Protein AF-A0A967ETH1-F1 (afdb_monomer)

Mean predicted aligned error: 16.48 Å

Structure (mmCIF, N/CA/C/O backbone):
data_AF-A0A967ETH1-F1
#
_entry.id   AF-A0A967ETH1-F1
#
loop_
_atom_site.group_PDB
_atom_site.id
_atom_site.type_symbol
_atom_site.label_atom_id
_atom_site.label_alt_id
_atom_site.label_comp_id
_atom_site.label_asym_id
_atom_site.label_entity_id
_atom_site.label_seq_id
_atom_site.pdbx_PDB_ins_code
_atom_site.Cartn_x
_atom_site.Cartn_y
_atom_site.Cartn_z
_atom_site.occupancy
_atom_site.B_iso_or_equiv
_atom_site.auth_seq_id
_atom_site.auth_comp_id
_atom_site.auth_asym_id
_atom_site.auth_atom_id
_atom_site.pdbx_PDB_model_num
ATOM 1 N N . GLU A 1 1 ? 28.557 2.573 -26.098 1.00 64.06 1 GLU A N 1
ATOM 2 C CA . GLU A 1 1 ? 28.328 4.037 -26.198 1.00 64.06 1 GLU A CA 1
ATOM 3 C C . GLU A 1 1 ? 29.042 4.847 -25.113 1.00 64.06 1 GLU A C 1
ATOM 5 O O . GLU A 1 1 ? 29.929 5.601 -25.471 1.00 64.06 1 GLU A O 1
ATOM 10 N N . ASN A 1 2 ? 28.780 4.664 -23.811 1.00 70.69 2 ASN A N 1
ATOM 11 C CA . ASN A 1 2 ? 29.460 5.448 -22.750 1.00 70.69 2 ASN A CA 1
ATOM 12 C C . ASN A 1 2 ? 31.000 5.425 -22.822 1.00 70.69 2 ASN A C 1
ATOM 14 O O . ASN A 1 2 ? 31.653 6.448 -22.639 1.00 70.69 2 ASN A O 1
ATOM 18 N N . TYR A 1 3 ? 31.590 4.263 -23.120 1.00 75.62 3 TYR A N 1
ATOM 19 C CA . TYR A 1 3 ? 33.038 4.143 -23.328 1.00 75.62 3 TYR A CA 1
ATOM 20 C C . TYR A 1 3 ? 33.524 4.957 -24.539 1.00 75.62 3 TYR A C 1
ATOM 22 O O . TYR A 1 3 ? 34.563 5.606 -24.474 1.00 75.62 3 TYR A O 1
ATOM 30 N N . ALA A 1 4 ? 32.745 4.964 -25.620 1.00 73.88 4 ALA A N 1
ATOM 31 C CA . ALA A 1 4 ? 33.016 5.744 -26.822 1.00 73.88 4 ALA A CA 1
ATOM 32 C C . ALA A 1 4 ? 32.946 7.256 -26.553 1.00 73.88 4 ALA A C 1
ATOM 34 O O . ALA A 1 4 ? 33.835 7.980 -26.980 1.00 73.88 4 ALA A O 1
ATOM 35 N N . ILE A 1 5 ? 31.971 7.719 -25.759 1.00 73.56 5 ILE A N 1
ATOM 36 C CA . ILE A 1 5 ? 31.885 9.124 -25.317 1.00 73.56 5 ILE A CA 1
ATOM 37 C C . ILE A 1 5 ? 33.131 9.515 -24.513 1.00 73.56 5 ILE A C 1
ATOM 39 O O . ILE A 1 5 ? 33.751 10.532 -24.799 1.00 73.56 5 ILE A O 1
ATOM 43 N N . LYS A 1 6 ? 33.546 8.682 -23.548 1.00 77.81 6 LYS A N 1
ATOM 44 C CA . LYS A 1 6 ? 34.728 8.952 -22.711 1.00 77.81 6 LYS A CA 1
ATOM 45 C C . LYS A 1 6 ? 36.036 9.000 -23.510 1.00 77.81 6 LYS A C 1
ATOM 47 O O . LYS A 1 6 ? 36.954 9.715 -23.132 1.00 77.81 6 LYS A O 1
ATOM 52 N N . THR A 1 7 ? 36.142 8.196 -24.565 1.00 83.50 7 THR A N 1
ATOM 53 C CA . THR A 1 7 ? 37.377 8.043 -25.354 1.00 83.50 7 THR A CA 1
ATOM 54 C C . THR A 1 7 ? 37.393 8.877 -26.633 1.00 83.50 7 THR A C 1
ATOM 56 O O . THR A 1 7 ? 38.420 8.926 -27.300 1.00 83.50 7 THR A O 1
ATOM 59 N N . GLY A 1 8 ? 36.271 9.500 -27.007 1.00 86.25 8 GLY A N 1
ATOM 60 C CA . GLY A 1 8 ? 36.110 10.209 -28.280 1.00 86.25 8 GLY A CA 1
ATOM 61 C C . GLY A 1 8 ? 36.081 9.300 -29.518 1.00 86.25 8 GLY A C 1
ATOM 62 O O . GLY A 1 8 ? 36.053 9.793 -30.643 1.00 86.25 8 GLY A O 1
ATOM 63 N N . ILE A 1 9 ? 36.088 7.973 -29.353 1.00 87.31 9 ILE A N 1
ATOM 64 C CA . ILE A 1 9 ? 36.129 7.015 -30.467 1.00 87.31 9 ILE A CA 1
ATOM 65 C C . ILE A 1 9 ? 34.708 6.569 -30.806 1.00 87.31 9 ILE A C 1
ATOM 67 O O . ILE A 1 9 ? 33.952 6.177 -29.926 1.00 87.31 9 ILE A O 1
ATOM 71 N N . HIS A 1 10 ? 34.352 6.546 -32.093 1.00 87.06 10 HIS A N 1
ATOM 72 C CA . HIS A 1 10 ? 33.016 6.145 -32.542 1.00 87.06 10 HIS A CA 1
ATOM 73 C C . HIS A 1 10 ? 32.583 4.759 -31.990 1.00 87.06 10 HIS A C 1
ATOM 75 O O . HIS A 1 10 ? 33.341 3.791 -32.141 1.00 87.06 10 HIS A O 1
ATOM 81 N N . PRO A 1 11 ? 31.352 4.604 -31.442 1.00 84.94 11 PRO A N 1
ATOM 82 C CA . PRO A 1 11 ? 30.883 3.364 -30.813 1.00 84.94 11 PRO A CA 1
ATOM 83 C C . PRO A 1 11 ? 31.087 2.114 -31.668 1.00 84.94 11 PRO A C 1
ATOM 85 O O . PRO A 1 11 ? 31.661 1.144 -31.183 1.00 84.94 11 PRO A O 1
ATOM 88 N N . LYS A 1 12 ? 30.721 2.167 -32.958 1.00 86.62 12 LYS A N 1
ATOM 89 C CA . LYS A 1 12 ? 30.909 1.059 -33.912 1.00 86.62 12 LYS A CA 1
ATOM 90 C C . LYS A 1 12 ? 32.348 0.522 -33.920 1.00 86.62 12 LYS A C 1
ATOM 92 O O . LYS A 1 12 ? 32.546 -0.676 -33.748 1.00 86.62 12 LYS A O 1
ATOM 97 N N . LYS A 1 13 ? 33.347 1.413 -34.007 1.00 89.06 13 LYS A N 1
ATOM 98 C CA . LYS A 1 13 ? 34.770 1.035 -34.024 1.00 89.06 13 LYS A CA 1
ATOM 99 C C . LYS A 1 13 ? 35.192 0.387 -32.704 1.00 89.06 13 LYS A C 1
ATOM 101 O O . LYS A 1 13 ? 35.871 -0.637 -32.708 1.00 89.06 13 LYS A O 1
ATOM 106 N N . THR A 1 14 ? 34.775 0.962 -31.572 1.00 87.75 14 THR A N 1
ATOM 107 C CA . THR A 1 14 ? 35.102 0.405 -30.246 1.00 87.75 14 THR A CA 1
ATOM 108 C C . THR A 1 14 ? 34.464 -0.966 -30.026 1.00 87.75 14 THR A C 1
ATOM 110 O O . THR A 1 14 ? 35.137 -1.881 -29.560 1.00 87.75 14 THR A O 1
ATOM 113 N N . THR A 1 15 ? 33.199 -1.139 -30.417 1.00 88.06 15 THR A N 1
ATOM 114 C CA . THR A 1 15 ? 32.466 -2.402 -30.286 1.00 88.06 15 THR A CA 1
ATOM 115 C C . THR A 1 15 ? 33.090 -3.487 -31.159 1.00 88.06 15 THR A C 1
ATOM 117 O O . THR A 1 15 ? 33.358 -4.575 -30.662 1.00 88.06 15 THR A O 1
ATOM 120 N N . GLU A 1 16 ? 33.402 -3.195 -32.424 1.00 89.81 16 GLU A N 1
ATOM 121 C CA . GLU A 1 16 ? 34.052 -4.152 -33.332 1.00 89.81 16 GLU A CA 1
ATOM 122 C C . GLU A 1 16 ? 35.431 -4.591 -32.826 1.00 89.81 16 GLU A C 1
ATOM 124 O O . GLU A 1 16 ? 35.750 -5.782 -32.850 1.00 89.81 16 GLU A O 1
ATOM 129 N N . LYS A 1 17 ? 36.239 -3.648 -32.321 1.00 91.12 17 LYS A N 1
ATOM 130 C CA . LYS A 1 17 ? 37.538 -3.953 -31.705 1.00 91.12 17 LYS A CA 1
ATOM 131 C C . LYS A 1 17 ? 37.376 -4.845 -30.472 1.00 91.12 17 LYS A C 1
ATOM 133 O O . LYS A 1 17 ? 38.093 -5.834 -30.339 1.00 91.12 17 LYS A O 1
ATOM 138 N N . ASN A 1 18 ? 36.420 -4.526 -29.599 1.00 90.81 18 ASN A N 1
ATOM 139 C CA . ASN A 1 18 ? 36.160 -5.306 -28.392 1.00 90.81 18 ASN A CA 1
ATOM 140 C C . ASN A 1 18 ? 35.679 -6.721 -28.727 1.00 90.81 18 ASN A C 1
ATOM 142 O O . ASN A 1 18 ? 36.201 -7.670 -28.155 1.00 90.81 18 ASN A O 1
ATOM 146 N N . ILE A 1 19 ? 34.763 -6.881 -29.690 1.00 91.25 19 ILE A N 1
ATOM 147 C CA . ILE A 1 19 ? 34.296 -8.199 -30.150 1.00 91.25 19 ILE A CA 1
ATOM 148 C C . ILE A 1 19 ? 35.481 -9.050 -30.621 1.00 91.25 19 ILE A C 1
ATOM 150 O O . ILE A 1 19 ? 35.628 -10.184 -30.173 1.00 91.25 19 ILE A O 1
ATOM 154 N N . LYS A 1 20 ? 36.366 -8.507 -31.472 1.00 93.25 20 LYS A N 1
ATOM 155 C CA . LYS A 1 20 ? 37.559 -9.233 -31.949 1.00 93.25 20 LYS A CA 1
ATOM 156 C C . LYS A 1 20 ? 38.469 -9.671 -30.796 1.00 93.25 20 LYS A C 1
ATOM 158 O O . LYS A 1 20 ? 38.934 -10.808 -30.784 1.00 93.25 20 LYS A O 1
ATOM 163 N N . ASN A 1 21 ? 38.695 -8.788 -29.824 1.00 94.56 21 ASN A N 1
ATOM 164 C CA . ASN A 1 21 ? 39.529 -9.086 -28.661 1.00 94.56 21 ASN A CA 1
ATOM 165 C C . ASN A 1 21 ? 38.911 -10.168 -27.764 1.00 94.56 21 ASN A C 1
ATOM 167 O O . ASN A 1 21 ? 39.608 -11.114 -27.407 1.00 94.56 21 ASN A O 1
ATOM 171 N N . TYR A 1 22 ? 37.616 -10.067 -27.445 1.00 93.56 22 TYR A N 1
ATOM 172 C CA . TYR A 1 22 ? 36.919 -11.072 -26.638 1.00 93.56 22 TYR A CA 1
ATOM 173 C C . TYR A 1 22 ? 36.882 -12.431 -27.335 1.00 93.56 22 TYR A C 1
ATOM 175 O O . TYR A 1 22 ? 37.178 -13.435 -26.700 1.00 93.56 22 TYR A O 1
ATOM 183 N N . LEU A 1 23 ? 36.620 -12.478 -28.646 1.00 92.75 23 LEU A N 1
ATOM 184 C CA . LEU A 1 23 ? 36.666 -13.731 -29.406 1.00 92.75 23 LEU A CA 1
ATOM 185 C C . LEU A 1 23 ? 38.058 -14.371 -29.369 1.00 92.75 23 LEU A C 1
ATOM 187 O O . LEU A 1 23 ? 38.165 -15.579 -29.181 1.00 92.75 23 LEU A O 1
ATOM 191 N N . LYS A 1 24 ? 39.130 -13.574 -29.500 1.00 95.19 24 LYS A N 1
ATOM 192 C CA . LYS A 1 24 ? 40.505 -14.073 -29.348 1.00 95.19 24 LYS A CA 1
ATOM 193 C C . LYS A 1 24 ? 40.725 -14.663 -27.953 1.00 95.19 24 LYS A C 1
ATOM 195 O O . LYS A 1 24 ? 41.225 -15.776 -27.849 1.00 95.19 24 LYS A O 1
ATOM 200 N N . GLN A 1 25 ? 40.340 -13.944 -26.899 1.00 96.31 25 GLN A N 1
ATOM 201 C CA . GLN A 1 25 ? 40.498 -14.397 -25.512 1.00 96.31 25 GLN A CA 1
ATOM 202 C C . GLN A 1 25 ? 39.701 -15.675 -25.228 1.00 96.31 25 GLN A C 1
ATOM 204 O O . GLN A 1 25 ? 40.247 -16.614 -24.663 1.00 96.31 25 GLN A O 1
ATOM 209 N N . MET A 1 26 ? 38.444 -15.747 -25.669 1.00 94.62 26 MET A N 1
ATOM 210 C CA . MET A 1 26 ? 37.599 -16.933 -25.504 1.00 94.62 26 MET A CA 1
ATOM 211 C C . MET A 1 26 ? 38.193 -18.158 -26.207 1.00 94.62 26 MET A C 1
ATOM 213 O O . MET A 1 26 ? 38.234 -19.232 -25.613 1.00 94.62 26 MET A O 1
ATOM 217 N N . LYS A 1 27 ? 38.721 -17.987 -27.427 1.00 92.88 27 LYS A N 1
ATOM 218 C CA . LYS A 1 27 ? 39.417 -19.059 -28.156 1.00 92.88 27 LYS A CA 1
ATOM 219 C C . LYS A 1 27 ? 40.709 -19.489 -27.460 1.00 92.88 27 LYS A C 1
ATOM 221 O O . LYS A 1 27 ? 40.987 -20.677 -27.387 1.00 92.88 27 LYS A O 1
ATOM 226 N N . MET A 1 28 ? 41.475 -18.543 -26.914 1.00 95.19 28 MET A N 1
ATOM 227 C CA . MET A 1 28 ? 42.685 -18.847 -26.136 1.00 95.19 28 MET A CA 1
ATOM 228 C C . MET A 1 28 ? 42.381 -19.616 -24.844 1.00 95.19 28 MET A C 1
ATOM 230 O O . MET A 1 28 ? 43.188 -20.437 -24.431 1.00 95.19 28 MET A O 1
ATOM 234 N N . LEU A 1 29 ? 41.225 -19.367 -24.225 1.00 96.38 29 LEU A N 1
ATOM 235 C CA . LEU A 1 29 ? 40.746 -20.107 -23.054 1.00 96.38 29 LEU A CA 1
ATOM 236 C C . LEU A 1 29 ? 40.177 -21.494 -23.403 1.00 96.38 29 LEU A C 1
ATOM 238 O O . LEU A 1 29 ? 39.760 -22.213 -22.501 1.00 96.38 29 LEU A O 1
ATOM 242 N N . GLY A 1 30 ? 40.125 -21.870 -24.687 1.00 95.19 30 GLY A N 1
ATOM 243 C CA . GLY A 1 30 ? 39.565 -23.150 -25.129 1.00 95.19 30 GLY A CA 1
ATOM 244 C C . GLY A 1 30 ? 38.041 -23.248 -24.997 1.00 95.19 30 GLY A C 1
ATOM 245 O O . GLY A 1 30 ? 37.497 -24.350 -24.981 1.00 95.19 30 GLY A O 1
ATOM 246 N N . LEU A 1 31 ? 37.332 -22.116 -24.893 1.00 94.00 31 LEU A N 1
ATOM 247 C CA . LEU A 1 31 ? 35.873 -22.118 -24.785 1.00 94.00 31 LEU A CA 1
ATOM 248 C C . LEU A 1 31 ? 35.250 -22.518 -26.127 1.00 94.00 31 LEU A C 1
ATOM 250 O O . LEU A 1 31 ? 35.402 -21.816 -27.126 1.00 94.00 31 LEU A O 1
ATOM 254 N N . SER A 1 32 ? 34.537 -23.641 -26.141 1.00 92.38 32 SER A N 1
ATOM 255 C CA . SER A 1 32 ? 33.927 -24.202 -27.349 1.00 92.38 32 SER A CA 1
ATOM 256 C C . SER A 1 32 ? 32.507 -23.667 -27.540 1.00 92.38 32 SER A C 1
ATOM 258 O O . SER A 1 32 ? 31.539 -24.278 -27.097 1.00 92.38 32 SER A O 1
ATOM 260 N N . TYR A 1 33 ? 32.394 -22.501 -28.177 1.00 92.19 33 TYR A N 1
ATOM 261 C CA . TYR A 1 33 ? 31.114 -21.936 -28.614 1.00 92.19 33 TYR A CA 1
ATOM 262 C C . TYR A 1 33 ? 30.858 -22.226 -30.094 1.00 92.19 33 TYR A C 1
ATOM 264 O O . TYR A 1 33 ? 31.794 -22.372 -30.880 1.00 92.19 33 TYR A O 1
ATOM 272 N N . ASP A 1 34 ? 29.586 -22.218 -30.483 1.00 93.19 34 ASP A N 1
ATOM 273 C CA . ASP A 1 34 ? 29.192 -22.174 -31.886 1.00 93.19 34 ASP A CA 1
ATOM 274 C C . ASP A 1 34 ? 29.432 -20.760 -32.445 1.00 93.19 34 ASP A C 1
ATOM 276 O O . ASP A 1 34 ? 28.651 -19.827 -32.241 1.00 93.19 34 ASP A O 1
ATOM 280 N N . TYR A 1 35 ? 30.576 -20.588 -33.104 1.00 86.81 35 TYR A N 1
ATOM 281 C CA . TYR A 1 35 ? 30.993 -19.305 -33.664 1.00 86.81 35 TYR A CA 1
ATOM 282 C C . TYR A 1 35 ? 30.320 -18.968 -35.002 1.00 86.81 35 TYR A C 1
ATOM 284 O O . TYR A 1 35 ? 30.463 -17.831 -35.461 1.00 86.81 35 TYR A O 1
ATOM 292 N N . ASP A 1 36 ? 29.576 -19.898 -35.602 1.00 90.56 36 ASP A N 1
ATOM 293 C CA . ASP A 1 36 ? 28.823 -19.641 -36.832 1.00 90.56 36 ASP A CA 1
ATOM 294 C C . ASP A 1 36 ? 27.512 -18.897 -36.525 1.00 90.56 36 ASP A C 1
ATOM 296 O O . ASP A 1 36 ? 27.023 -18.115 -37.341 1.00 90.56 36 ASP A O 1
ATOM 300 N N . HIS A 1 37 ? 27.007 -19.020 -35.292 1.00 90.06 37 HIS A N 1
ATOM 301 C CA . HIS A 1 37 ? 25.776 -18.378 -34.818 1.00 90.06 37 HIS A CA 1
ATOM 302 C C . HIS A 1 37 ? 26.014 -17.113 -33.970 1.00 90.06 37 HIS A C 1
ATOM 304 O O . HIS A 1 37 ? 25.254 -16.795 -33.051 1.00 90.06 37 HIS A O 1
ATOM 310 N N . ILE A 1 38 ? 27.060 -16.337 -34.276 1.00 88.94 38 ILE A N 1
ATOM 311 C CA . ILE A 1 38 ? 27.338 -15.082 -33.559 1.00 88.94 38 ILE A CA 1
ATOM 312 C C . ILE A 1 38 ? 26.299 -14.012 -33.906 1.00 88.94 38 ILE A C 1
ATOM 314 O O . ILE A 1 38 ? 26.212 -13.524 -35.034 1.00 88.94 38 ILE A O 1
ATOM 318 N N . VAL A 1 39 ? 25.606 -13.530 -32.878 1.00 89.50 39 VAL A N 1
ATOM 319 C CA . VAL A 1 39 ? 24.650 -12.428 -32.983 1.00 89.50 39 VAL A CA 1
ATOM 320 C C . VAL A 1 39 ? 25.273 -11.106 -32.530 1.00 89.50 39 VAL A C 1
ATOM 322 O O . VAL A 1 39 ? 25.880 -11.008 -31.464 1.00 89.50 39 VAL A O 1
ATOM 325 N N . LYS A 1 40 ? 25.074 -10.045 -33.323 1.00 88.12 40 LYS A N 1
ATOM 326 C CA . LYS A 1 40 ? 25.459 -8.668 -32.977 1.00 88.12 40 LYS A CA 1
ATOM 327 C C . LYS A 1 40 ? 24.216 -7.796 -32.897 1.00 88.12 40 LYS A C 1
ATOM 329 O O . LYS A 1 40 ? 23.652 -7.414 -33.916 1.00 88.12 40 LYS A O 1
ATOM 334 N N . THR A 1 41 ? 23.823 -7.419 -31.687 1.00 86.12 41 THR A N 1
ATOM 335 C CA . THR A 1 41 ? 22.571 -6.677 -31.463 1.00 86.12 41 THR A CA 1
ATOM 336 C C . THR A 1 41 ? 22.550 -5.281 -32.094 1.00 86.12 41 THR A C 1
ATOM 338 O O . THR A 1 41 ? 21.481 -4.753 -32.377 1.00 86.12 41 THR A O 1
ATOM 341 N N . SER A 1 42 ? 23.720 -4.695 -32.367 1.00 84.50 42 SER A N 1
ATOM 342 C CA . SER A 1 42 ? 23.864 -3.410 -33.061 1.00 84.50 42 SER A CA 1
ATOM 343 C C . SER A 1 42 ? 23.830 -3.504 -34.593 1.00 84.50 42 SER A C 1
ATOM 345 O O . SER A 1 42 ? 23.906 -2.473 -35.259 1.00 84.50 42 SER A O 1
ATOM 347 N N . ASP A 1 43 ? 23.798 -4.711 -35.164 1.00 86.50 43 ASP A N 1
ATOM 348 C CA . ASP A 1 43 ? 23.795 -4.926 -36.613 1.00 86.50 43 ASP A CA 1
ATOM 349 C C . ASP A 1 43 ? 22.372 -4.764 -37.189 1.00 86.50 43 ASP A C 1
ATOM 351 O O . ASP A 1 43 ? 21.426 -5.305 -36.604 1.00 86.50 43 ASP A O 1
ATOM 355 N N . PRO A 1 44 ? 22.185 -4.063 -38.327 1.00 88.75 44 PRO A N 1
ATOM 356 C CA . PRO A 1 44 ? 20.884 -3.958 -38.996 1.00 88.75 44 PRO A CA 1
ATOM 357 C C . PRO A 1 44 ? 20.215 -5.300 -39.291 1.00 88.75 44 PRO A C 1
ATOM 359 O O . PRO A 1 44 ? 18.991 -5.406 -39.214 1.00 88.75 44 PRO A O 1
ATOM 362 N N . SER A 1 45 ? 21.003 -6.336 -39.584 1.00 90.12 45 SER A N 1
ATOM 363 C CA . SER A 1 45 ? 20.495 -7.694 -39.798 1.00 90.12 45 SER A CA 1
ATOM 364 C C . SER A 1 45 ? 19.798 -8.276 -38.563 1.00 90.12 45 SER A C 1
ATOM 366 O O . SER A 1 45 ? 18.896 -9.098 -38.722 1.00 90.12 45 SER A O 1
ATOM 368 N N . TYR A 1 46 ? 20.152 -7.814 -37.359 1.00 88.00 46 TYR A N 1
ATOM 369 C CA . TYR A 1 46 ? 19.516 -8.206 -36.107 1.00 88.00 46 TYR A CA 1
ATOM 370 C C . TYR A 1 46 ? 18.401 -7.242 -35.702 1.00 88.00 46 TYR A C 1
ATOM 372 O O . TYR A 1 46 ? 17.256 -7.654 -35.521 1.00 88.00 46 TYR A O 1
ATOM 380 N N . TYR A 1 47 ? 18.698 -5.943 -35.568 1.00 86.31 47 TYR A N 1
ATOM 381 C CA . TYR A 1 47 ? 17.736 -5.028 -34.951 1.00 86.31 47 TYR A CA 1
ATOM 382 C C . TYR A 1 47 ? 16.491 -4.772 -35.807 1.00 86.31 47 TYR A C 1
ATOM 384 O O . TYR A 1 47 ? 15.478 -4.349 -35.252 1.00 86.31 47 TYR A O 1
ATOM 392 N N . LYS A 1 48 ? 16.509 -5.088 -37.113 1.00 89.56 48 LYS A N 1
ATOM 393 C CA . LYS A 1 48 ? 15.294 -5.099 -37.948 1.00 89.56 48 LYS A CA 1
ATOM 394 C C . LYS A 1 48 ? 14.184 -5.970 -37.345 1.00 89.56 48 LYS A C 1
ATOM 396 O O . LYS A 1 48 ? 13.012 -5.623 -37.440 1.00 89.56 48 LYS A O 1
ATOM 401 N N . TRP A 1 49 ? 14.548 -7.061 -36.664 1.00 89.50 49 TRP A N 1
ATOM 402 C CA . TRP A 1 49 ? 13.594 -7.952 -36.006 1.00 89.50 49 TRP A CA 1
ATOM 403 C C . TRP A 1 49 ? 13.032 -7.356 -34.719 1.00 89.50 49 TRP A C 1
ATOM 405 O O . TRP A 1 49 ? 11.859 -7.556 -34.426 1.00 89.50 49 TRP A O 1
ATOM 415 N N . THR A 1 50 ? 13.819 -6.563 -33.984 1.00 87.31 50 THR A N 1
ATOM 416 C CA . THR A 1 50 ? 13.294 -5.846 -32.808 1.00 87.31 50 THR A CA 1
ATOM 417 C C . THR A 1 50 ? 12.339 -4.726 -33.226 1.00 87.31 50 THR A C 1
ATOM 419 O O . THR A 1 50 ? 11.302 -4.539 -32.599 1.00 87.31 50 THR A O 1
ATOM 422 N N . GLN A 1 51 ? 12.616 -4.045 -34.343 1.00 86.81 51 GLN A N 1
ATOM 423 C CA . GLN A 1 51 ? 11.698 -3.071 -34.948 1.00 86.81 51 GLN A CA 1
ATOM 424 C C . GLN A 1 51 ? 10.403 -3.728 -35.441 1.00 86.81 51 GLN A C 1
ATOM 426 O O . GLN A 1 51 ? 9.316 -3.213 -35.183 1.00 86.81 51 GLN A O 1
ATOM 431 N N . TRP A 1 52 ? 10.507 -4.883 -36.105 1.00 92.56 52 TRP A N 1
ATOM 432 C CA . TRP A 1 52 ? 9.346 -5.668 -36.524 1.00 92.56 52 TRP A CA 1
ATOM 433 C C . TRP A 1 52 ? 8.500 -6.125 -35.325 1.00 92.56 52 TRP A C 1
ATOM 435 O O . TRP A 1 52 ? 7.284 -5.939 -35.326 1.00 92.56 52 TRP A O 1
ATOM 445 N N . LEU A 1 53 ? 9.140 -6.645 -34.272 1.00 91.12 53 LEU A N 1
ATOM 446 C CA . LEU A 1 53 ? 8.465 -7.089 -33.053 1.00 91.12 53 LEU A CA 1
ATOM 447 C C . LEU A 1 53 ? 7.750 -5.931 -32.347 1.00 91.12 53 LEU A C 1
ATOM 449 O O . LEU A 1 53 ? 6.609 -6.079 -31.919 1.00 91.12 53 LEU A O 1
ATOM 453 N N . PHE A 1 54 ? 8.377 -4.754 -32.291 1.00 88.75 54 PHE A N 1
ATOM 454 C CA . PHE A 1 54 ? 7.715 -3.552 -31.797 1.00 88.75 54 PHE A CA 1
ATOM 455 C C . PHE A 1 54 ? 6.463 -3.212 -32.607 1.00 88.75 54 PHE A C 1
ATOM 457 O O . PHE A 1 54 ? 5.432 -2.903 -32.016 1.00 88.75 54 PHE A O 1
ATOM 464 N N . GLY A 1 55 ? 6.539 -3.290 -33.941 1.00 91.94 55 GLY A N 1
ATOM 465 C CA . GLY A 1 55 ? 5.381 -3.110 -34.817 1.00 91.94 55 GLY A CA 1
ATOM 466 C C . GLY A 1 55 ? 4.238 -4.050 -34.436 1.00 91.94 55 GLY A C 1
ATOM 467 O O . GLY A 1 55 ? 3.110 -3.601 -34.257 1.00 91.94 55 GLY A O 1
ATOM 468 N N . LYS A 1 56 ? 4.546 -5.325 -34.171 1.00 95.12 56 LYS A N 1
ATOM 469 C CA . LYS A 1 56 ? 3.557 -6.304 -33.697 1.00 95.12 56 LYS A CA 1
ATOM 470 C C . LYS A 1 56 ? 2.981 -5.975 -32.329 1.00 95.12 56 LYS A C 1
ATOM 472 O O . LYS A 1 56 ? 1.768 -6.061 -32.149 1.00 95.12 56 LYS A O 1
ATOM 477 N N . PHE A 1 57 ? 3.797 -5.550 -31.376 1.00 93.31 57 PHE A N 1
ATOM 478 C CA . PHE A 1 57 ? 3.292 -5.121 -30.073 1.00 93.31 57 PHE A CA 1
ATOM 479 C C . PHE A 1 57 ? 2.422 -3.863 -30.176 1.00 93.31 57 PHE A C 1
ATOM 481 O O . PHE A 1 57 ? 1.424 -3.751 -29.466 1.00 93.31 57 PHE A O 1
ATOM 488 N N . PHE A 1 58 ? 2.767 -2.936 -31.068 1.00 91.94 58 PHE A N 1
ATOM 489 C CA . PHE A 1 58 ? 1.985 -1.731 -31.318 1.00 91.94 58 PHE A CA 1
ATOM 490 C C . PHE A 1 58 ? 0.625 -2.066 -31.947 1.00 91.94 58 PHE A C 1
ATOM 492 O O . PHE A 1 58 ? -0.399 -1.636 -31.421 1.00 91.94 58 PHE A O 1
ATOM 499 N N . GLU A 1 59 ? 0.605 -2.905 -32.989 1.00 95.06 59 GLU A N 1
ATOM 500 C CA . GLU A 1 59 ? -0.621 -3.411 -33.633 1.00 95.06 59 GLU A CA 1
ATOM 501 C C . GLU A 1 59 ? -1.571 -4.094 -32.632 1.00 95.06 59 GLU A C 1
ATOM 503 O O . GLU A 1 59 ? -2.786 -3.981 -32.759 1.00 95.06 59 GLU A O 1
ATOM 508 N N . ASN A 1 60 ? -1.029 -4.752 -31.601 1.00 94.69 60 ASN A N 1
ATOM 509 C CA . ASN A 1 60 ? -1.802 -5.455 -30.570 1.00 94.69 60 ASN A CA 1
ATOM 510 C C . ASN A 1 60 ? -2.099 -4.607 -29.314 1.00 94.69 60 ASN A C 1
ATOM 512 O O . ASN A 1 60 ? -2.541 -5.133 -28.291 1.00 94.69 60 ASN A O 1
ATOM 516 N N . GLY A 1 61 ? -1.828 -3.296 -29.335 1.00 93.50 61 GLY A N 1
ATOM 517 C CA . GLY A 1 61 ? -2.092 -2.416 -28.190 1.00 93.50 61 GLY A CA 1
ATOM 518 C C . GLY A 1 61 ? -1.309 -2.795 -26.922 1.00 93.50 61 GLY A C 1
ATOM 519 O O . GLY A 1 61 ? -1.787 -2.583 -25.799 1.00 93.50 61 GLY A O 1
ATOM 520 N N . LEU A 1 62 ? -0.128 -3.396 -27.094 1.00 92.12 62 LEU A N 1
ATOM 521 C CA . LEU A 1 62 ? 0.844 -3.721 -26.040 1.00 92.12 62 LEU A CA 1
ATOM 522 C C . LEU A 1 62 ? 1.932 -2.652 -25.903 1.00 92.12 62 LEU A C 1
ATOM 524 O O . LEU A 1 62 ? 2.751 -2.719 -24.989 1.00 92.12 62 LEU A O 1
ATOM 528 N N . VAL A 1 63 ? 1.923 -1.657 -26.788 1.00 91.31 63 VAL A N 1
ATOM 529 C CA . VAL A 1 63 ? 2.756 -0.463 -26.690 1.00 91.31 63 VAL A CA 1
ATOM 530 C C . VAL A 1 63 ? 1.861 0.756 -26.551 1.00 91.31 63 VAL A C 1
ATOM 532 O O . VAL A 1 63 ? 0.883 0.899 -27.280 1.00 91.31 63 VAL A O 1
ATOM 535 N N . GLU A 1 64 ? 2.214 1.668 -25.655 1.00 88.88 64 GLU A N 1
ATOM 536 C CA . GLU A 1 64 ? 1.588 2.985 -25.586 1.00 88.88 64 GLU A CA 1
ATOM 537 C C . GLU A 1 64 ? 2.609 4.112 -25.497 1.00 88.88 64 GLU A C 1
ATOM 539 O O . GLU A 1 64 ? 3.761 3.911 -25.111 1.00 88.88 64 GLU A O 1
ATOM 544 N N . ARG A 1 65 ? 2.173 5.320 -25.856 1.00 88.06 65 ARG A N 1
ATOM 545 C CA . ARG A 1 65 ? 2.951 6.539 -25.665 1.00 88.06 65 ARG A CA 1
ATOM 546 C C . ARG A 1 65 ? 2.334 7.339 -24.527 1.00 88.06 65 ARG A C 1
ATOM 548 O O . ARG A 1 65 ? 1.229 7.850 -24.680 1.00 88.06 65 ARG A O 1
ATOM 555 N N . LYS A 1 66 ? 3.067 7.492 -23.428 1.00 84.50 66 LYS A N 1
ATOM 556 C CA . LYS A 1 66 ? 2.649 8.294 -22.271 1.00 84.50 66 LYS A CA 1
ATOM 557 C C . LYS A 1 66 ? 3.775 9.193 -21.776 1.00 84.50 66 LYS A C 1
ATOM 559 O O . LYS A 1 66 ? 4.935 9.034 -22.168 1.00 84.50 66 LYS A O 1
ATOM 564 N N . THR A 1 67 ? 3.405 10.182 -20.976 1.00 81.69 67 THR A N 1
ATOM 565 C CA . THR A 1 67 ? 4.353 10.964 -20.183 1.00 81.69 67 THR A CA 1
ATOM 566 C C . THR A 1 67 ? 4.456 10.293 -18.828 1.00 81.69 67 THR A C 1
ATOM 568 O O . THR A 1 67 ? 3.432 10.070 -18.193 1.00 81.69 67 THR A O 1
ATOM 571 N N . ASP A 1 68 ? 5.673 9.966 -18.416 1.00 74.62 68 ASP A N 1
ATOM 572 C CA . ASP A 1 68 ? 5.934 9.359 -17.114 1.00 74.62 68 ASP A CA 1
ATOM 573 C C . ASP A 1 68 ? 7.174 9.996 -16.481 1.00 74.62 68 ASP A C 1
ATOM 575 O O . ASP A 1 68 ? 8.007 10.588 -17.182 1.00 74.62 68 ASP A O 1
ATOM 579 N N . LYS A 1 69 ? 7.303 9.882 -15.162 1.00 75.56 69 LYS A N 1
ATOM 580 C CA . LYS A 1 69 ? 8.498 10.306 -14.434 1.00 75.56 69 LYS A CA 1
ATOM 581 C C . LYS A 1 69 ? 9.499 9.159 -14.431 1.00 75.56 69 LYS A C 1
ATOM 583 O O . LYS A 1 69 ? 9.191 8.047 -14.020 1.00 75.56 69 LYS A O 1
ATOM 588 N N . ILE A 1 70 ? 10.710 9.427 -14.910 1.00 76.44 70 ILE A N 1
ATOM 589 C CA . ILE A 1 70 ? 11.805 8.457 -14.873 1.00 76.44 70 ILE A CA 1
ATOM 590 C C . ILE A 1 70 ? 12.926 8.948 -13.965 1.00 76.44 70 ILE A C 1
ATOM 592 O O . ILE A 1 70 ? 13.213 10.149 -13.895 1.00 76.44 70 ILE A O 1
ATOM 596 N N . ASN A 1 71 ? 13.643 7.998 -13.364 1.00 77.44 71 ASN A N 1
ATOM 597 C CA . ASN A 1 71 ? 14.918 8.273 -12.716 1.00 77.44 71 ASN A CA 1
ATOM 598 C C . ASN A 1 71 ? 15.925 8.749 -13.769 1.00 77.44 71 ASN A C 1
ATOM 600 O O . ASN A 1 71 ? 16.307 8.010 -14.680 1.00 77.44 71 ASN A O 1
ATOM 604 N N . TRP A 1 72 ? 16.382 9.987 -13.640 1.00 83.38 72 TRP A N 1
ATOM 605 C CA . TRP A 1 72 ? 17.351 10.618 -14.520 1.00 83.38 72 TRP A CA 1
ATOM 606 C C . TRP A 1 72 ? 18.664 10.850 -13.784 1.00 83.38 72 TRP A C 1
ATOM 608 O O . TRP A 1 72 ? 18.714 11.482 -12.728 1.00 83.38 72 TRP A O 1
ATOM 618 N N . CYS A 1 73 ? 19.762 10.376 -14.366 1.00 85.25 73 CYS A N 1
ATOM 619 C CA . CYS A 1 73 ? 21.084 10.694 -13.849 1.00 85.25 73 CYS A CA 1
ATOM 620 C C . CYS A 1 73 ? 21.688 11.862 -14.644 1.00 85.25 73 CYS A C 1
ATOM 622 O O . CYS A 1 73 ? 21.998 11.677 -15.827 1.00 85.25 73 CYS A O 1
ATOM 624 N N . PRO A 1 74 ? 21.933 13.029 -14.016 1.00 84.81 74 PRO A N 1
ATOM 625 C CA . PRO A 1 74 ? 22.436 14.207 -14.719 1.00 84.81 74 PRO A CA 1
ATOM 626 C C . PRO A 1 74 ? 23.874 14.027 -15.218 1.00 84.81 74 PRO A C 1
ATOM 628 O O . PRO A 1 74 ? 24.209 14.518 -16.290 1.00 84.81 74 PRO A O 1
ATOM 631 N N . SER A 1 75 ? 24.703 13.260 -14.502 1.00 83.88 75 SER A N 1
ATOM 632 C CA . SER A 1 75 ? 26.104 13.033 -14.882 1.00 83.88 75 SER A CA 1
ATOM 633 C C . SER A 1 75 ? 26.256 12.193 -16.151 1.00 83.88 75 SER A C 1
ATOM 635 O O . SER A 1 75 ? 27.076 12.531 -16.998 1.00 83.88 75 SER A O 1
ATOM 637 N N . CYS A 1 76 ? 25.475 11.119 -16.324 1.00 79.06 76 CYS A N 1
ATOM 638 C CA . CYS A 1 76 ? 25.545 10.327 -17.565 1.00 79.06 76 CYS A CA 1
ATOM 639 C C . CYS A 1 76 ? 24.387 10.583 -18.5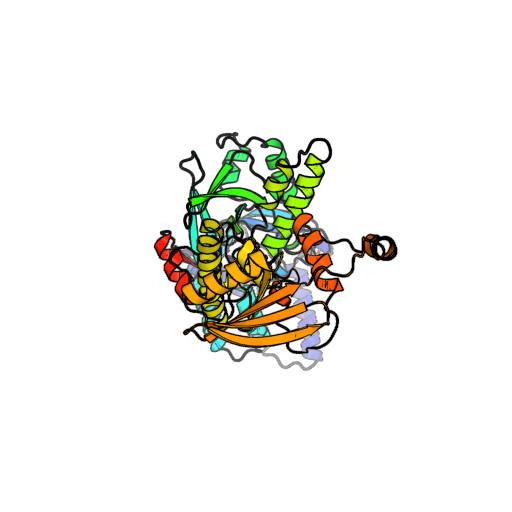27 1.00 79.06 76 CYS A C 1
ATOM 641 O O . CYS A 1 76 ? 24.227 9.821 -19.475 1.00 79.06 76 CYS A O 1
ATOM 643 N N . GLN A 1 77 ? 23.594 11.627 -18.270 1.00 80.62 77 GLN A N 1
ATOM 644 C CA . GLN A 1 77 ? 22.579 12.165 -19.174 1.00 80.62 77 GLN A CA 1
ATOM 645 C C . GLN A 1 77 ? 21.655 11.096 -19.775 1.00 80.62 77 GLN A C 1
ATOM 647 O O . GLN A 1 77 ? 21.444 11.036 -20.985 1.00 80.62 77 GLN A O 1
ATOM 652 N N . THR A 1 78 ? 21.120 10.221 -18.924 1.00 76.19 78 THR A N 1
ATOM 653 C CA . THR A 1 78 ? 20.275 9.110 -19.366 1.00 76.19 78 THR A CA 1
ATOM 654 C C . THR A 1 78 ? 19.310 8.675 -18.272 1.00 76.19 78 THR A C 1
ATOM 656 O O . THR A 1 78 ? 19.610 8.821 -17.080 1.00 76.19 78 THR A O 1
ATOM 659 N N . GLY A 1 79 ? 18.179 8.106 -18.694 1.00 77.12 79 GLY A N 1
ATOM 660 C CA . GLY A 1 79 ? 17.266 7.398 -17.804 1.00 77.12 79 GLY A CA 1
ATOM 661 C C . GLY A 1 79 ? 17.938 6.154 -17.227 1.00 77.12 79 GLY A C 1
ATOM 662 O O . GLY A 1 79 ? 18.721 5.491 -17.916 1.00 77.12 79 GLY A O 1
ATOM 663 N N . ILE A 1 80 ? 17.667 5.854 -15.963 1.00 74.12 80 ILE A N 1
ATOM 664 C CA . ILE A 1 80 ? 18.121 4.634 -15.294 1.00 74.12 80 ILE A CA 1
ATOM 665 C C . ILE A 1 80 ? 16.926 3.909 -14.675 1.00 74.12 80 ILE A C 1
ATOM 667 O O . ILE A 1 80 ? 15.933 4.543 -14.330 1.00 74.12 80 ILE A O 1
ATOM 671 N N . ALA A 1 81 ? 16.995 2.585 -14.581 1.00 69.38 81 ALA A N 1
ATOM 672 C CA . ALA A 1 81 ? 15.937 1.803 -13.942 1.00 69.38 81 ALA A CA 1
ATOM 673 C C . ALA A 1 81 ? 15.957 1.994 -12.412 1.00 69.38 81 ALA A C 1
ATOM 675 O O . ALA A 1 81 ? 16.957 2.470 -11.866 1.00 69.38 81 ALA A O 1
ATOM 676 N N . ASN A 1 82 ? 14.869 1.631 -11.725 1.00 69.31 82 ASN A N 1
ATOM 677 C CA . ASN A 1 82 ? 14.775 1.717 -10.260 1.00 69.31 82 ASN A CA 1
ATOM 678 C C . ASN A 1 82 ? 15.905 0.931 -9.576 1.00 69.31 82 ASN A C 1
ATOM 680 O O . ASN A 1 82 ? 16.503 1.413 -8.623 1.00 69.31 82 ASN A O 1
ATOM 684 N N . GLU A 1 83 ? 16.276 -0.217 -10.135 1.00 69.06 83 GLU A N 1
ATOM 685 C CA . GLU A 1 83 ? 17.318 -1.117 -9.632 1.00 69.06 83 GLU A CA 1
ATOM 686 C C . GLU A 1 83 ? 18.737 -0.529 -9.743 1.00 69.06 83 GLU A C 1
ATOM 688 O O . GLU A 1 83 ? 19.665 -1.008 -9.101 1.00 69.06 83 GLU A O 1
ATOM 693 N N . GLN A 1 84 ? 18.924 0.515 -10.558 1.00 67.81 84 GLN A N 1
ATOM 694 C CA . GLN A 1 84 ? 20.212 1.200 -10.738 1.00 67.81 84 GLN A CA 1
ATOM 695 C C . GLN A 1 84 ? 20.365 2.425 -9.828 1.00 67.81 84 GLN A C 1
ATOM 697 O O . GLN A 1 84 ? 21.378 3.142 -9.900 1.00 67.81 84 GLN A O 1
ATOM 702 N N . VAL A 1 85 ? 19.336 2.701 -9.026 1.00 73.00 85 VAL A N 1
ATOM 703 C CA . VAL A 1 85 ? 19.354 3.695 -7.963 1.00 73.00 85 VAL A CA 1
ATOM 704 C C . VAL A 1 85 ? 19.755 2.970 -6.685 1.00 73.00 85 VAL A C 1
ATOM 706 O O . VAL A 1 85 ? 19.044 2.095 -6.214 1.00 73.00 85 VAL A O 1
ATOM 709 N N . VAL A 1 86 ? 20.918 3.319 -6.145 1.00 71.00 86 VAL A N 1
ATOM 710 C CA . VAL A 1 86 ? 21.430 2.800 -4.873 1.00 71.00 86 VAL A CA 1
ATOM 711 C C . VAL A 1 86 ? 21.578 3.996 -3.946 1.00 71.00 86 VAL A C 1
ATOM 713 O O . VAL A 1 86 ? 22.306 4.932 -4.288 1.00 71.00 86 VAL A O 1
ATOM 716 N N . ASP A 1 87 ? 20.850 4.004 -2.830 1.00 73.06 87 ASP A N 1
ATOM 717 C CA . ASP A 1 87 ? 20.801 5.110 -1.861 1.00 73.06 87 ASP A CA 1
ATOM 718 C C . ASP A 1 87 ? 20.476 6.468 -2.524 1.00 73.06 87 ASP A C 1
ATOM 720 O O . ASP A 1 87 ? 21.184 7.468 -2.353 1.00 73.06 87 ASP A O 1
ATOM 724 N N . GLY A 1 88 ? 19.472 6.495 -3.412 1.00 71.00 88 GLY A N 1
ATOM 725 C CA . GLY A 1 88 ? 19.092 7.701 -4.171 1.00 71.00 88 GLY A CA 1
ATOM 726 C C . GLY A 1 88 ? 20.151 8.194 -5.176 1.00 71.00 88 GLY A C 1
ATOM 727 O O . GLY A 1 88 ? 20.035 9.286 -5.749 1.00 71.00 88 GLY A O 1
ATOM 728 N N . ARG A 1 89 ? 21.212 7.414 -5.411 1.00 81.25 89 ARG A N 1
ATOM 729 C CA . ARG A 1 89 ? 22.346 7.759 -6.277 1.00 81.25 89 ARG A CA 1
ATOM 730 C C . ARG A 1 89 ? 22.511 6.751 -7.401 1.00 81.25 89 ARG A C 1
ATOM 732 O O . ARG A 1 89 ? 22.106 5.601 -7.327 1.00 81.25 89 ARG A O 1
ATOM 739 N N . CYS A 1 90 ? 23.153 7.185 -8.476 1.00 80.25 90 CYS A N 1
ATOM 740 C CA . CYS A 1 90 ? 23.499 6.291 -9.570 1.00 80.25 90 CYS A CA 1
ATOM 741 C C . CYS A 1 90 ? 24.477 5.205 -9.097 1.00 80.25 90 CYS A C 1
ATOM 743 O O . CYS A 1 90 ? 25.557 5.544 -8.612 1.00 80.25 90 CYS A O 1
ATOM 745 N N . GLU A 1 91 ? 24.179 3.928 -9.364 1.00 81.50 91 GLU A N 1
ATOM 746 C CA . GLU A 1 91 ? 25.047 2.783 -9.031 1.00 81.50 91 GLU A CA 1
ATOM 747 C C . GLU A 1 91 ? 26.518 2.974 -9.456 1.00 81.50 91 GLU A C 1
ATOM 749 O O . GLU A 1 91 ? 27.437 2.545 -8.755 1.00 81.50 91 GLU A O 1
ATOM 754 N N . ARG A 1 92 ? 26.748 3.674 -10.579 1.00 78.69 92 ARG A N 1
ATOM 755 C CA . ARG A 1 92 ? 28.050 3.797 -11.246 1.00 78.69 92 ARG A CA 1
ATOM 756 C C . ARG A 1 92 ? 28.788 5.086 -10.912 1.00 78.69 92 ARG A C 1
ATOM 758 O O . ARG A 1 92 ? 29.928 5.038 -10.472 1.00 78.69 92 ARG A O 1
ATOM 765 N N . CYS A 1 93 ? 28.177 6.238 -11.193 1.00 83.62 93 CYS A N 1
ATOM 766 C CA . CYS A 1 93 ? 28.835 7.540 -11.021 1.00 83.62 93 CYS A CA 1
ATOM 767 C C . CYS A 1 93 ? 28.549 8.177 -9.659 1.00 83.62 93 CYS A C 1
ATOM 769 O O . CYS A 1 93 ? 29.046 9.265 -9.391 1.00 83.62 93 CYS A O 1
ATOM 771 N N . LYS A 1 94 ? 27.720 7.529 -8.826 1.00 87.19 94 LYS A N 1
ATOM 772 C CA . LYS A 1 94 ? 27.335 7.969 -7.477 1.00 87.19 94 LYS A CA 1
ATOM 773 C C . LYS A 1 94 ? 26.672 9.353 -7.414 1.00 87.19 94 LYS A C 1
ATOM 775 O O . LYS A 1 94 ? 26.420 9.873 -6.334 1.00 87.19 94 LYS A O 1
ATOM 780 N N . THR A 1 95 ? 26.331 9.942 -8.561 1.00 86.81 95 THR A N 1
ATOM 781 C CA . THR A 1 95 ? 25.597 11.208 -8.651 1.00 86.81 95 THR A CA 1
ATOM 782 C C . THR A 1 95 ? 24.163 11.022 -8.175 1.00 86.81 95 THR A C 1
ATOM 784 O O . THR A 1 95 ? 23.532 10.022 -8.525 1.00 86.81 95 THR A O 1
ATOM 787 N N . LYS A 1 96 ? 23.645 12.001 -7.427 1.00 84.00 96 LYS A N 1
ATOM 788 C CA . LYS A 1 96 ? 22.248 12.030 -6.990 1.00 84.00 96 LYS A CA 1
ATOM 789 C C . LYS A 1 96 ? 21.298 11.984 -8.192 1.00 84.00 96 LYS A C 1
ATOM 791 O O . LYS A 1 96 ? 21.532 12.656 -9.201 1.00 84.00 96 LYS A O 1
ATOM 796 N N . ILE A 1 97 ? 20.269 11.151 -8.089 1.00 83.69 97 ILE A N 1
ATOM 797 C CA . ILE A 1 97 ? 19.255 10.966 -9.127 1.00 83.69 97 ILE A CA 1
ATOM 798 C C . ILE A 1 97 ? 18.185 12.048 -9.015 1.00 83.69 97 ILE A C 1
ATOM 800 O O . ILE A 1 97 ? 17.869 12.513 -7.925 1.00 83.69 97 ILE A O 1
ATOM 804 N N . GLN A 1 98 ? 17.655 12.465 -10.162 1.00 81.44 98 GLN A N 1
ATOM 805 C CA . GLN A 1 98 ? 16.554 13.419 -10.272 1.00 81.44 98 GLN A CA 1
ATOM 806 C C . GLN A 1 98 ? 15.359 12.738 -10.940 1.00 81.44 98 GLN A C 1
ATOM 808 O O . GLN A 1 98 ? 15.548 11.864 -11.784 1.00 81.44 98 GLN A O 1
ATOM 813 N N . GLN A 1 99 ? 14.140 13.155 -10.606 1.00 75.62 99 GLN A N 1
ATOM 814 C CA . GLN A 1 99 ? 12.951 12.764 -11.363 1.00 75.62 99 GLN A CA 1
ATOM 815 C C . GLN A 1 99 ? 12.797 13.677 -12.578 1.00 75.62 99 GLN A C 1
ATOM 817 O O . GLN A 1 99 ? 12.866 14.900 -12.452 1.00 75.62 99 GLN A O 1
ATOM 822 N N . LYS A 1 100 ? 12.596 13.095 -13.763 1.00 77.88 100 LYS A N 1
ATOM 823 C CA . LYS A 1 100 ? 12.351 13.854 -14.994 1.00 77.88 100 LYS A CA 1
ATOM 824 C C . LYS A 1 100 ? 11.128 13.313 -15.715 1.00 77.88 100 LYS A C 1
ATOM 826 O O . LYS A 1 100 ? 11.063 12.121 -16.002 1.00 77.88 100 LYS A O 1
ATOM 831 N N . GLU A 1 101 ? 10.203 14.200 -16.063 1.00 80.25 101 GLU A N 1
ATOM 832 C CA . GLU A 1 101 ? 9.080 13.857 -16.932 1.00 80.25 101 GLU A CA 1
ATOM 833 C C . GLU A 1 101 ? 9.576 13.636 -18.361 1.00 80.25 101 GLU A C 1
ATOM 835 O O . GLU A 1 101 ? 10.212 14.500 -18.974 1.00 80.25 101 GLU A O 1
ATOM 840 N N . VAL A 1 102 ? 9.309 12.447 -18.893 1.00 74.50 102 VAL A N 1
ATOM 841 C CA . VAL A 1 102 ? 9.699 12.062 -20.243 1.00 74.50 102 VAL A CA 1
ATOM 842 C C . VAL A 1 102 ? 8.491 11.487 -20.962 1.00 74.50 102 VAL A C 1
ATOM 844 O O . VAL A 1 102 ? 7.875 10.516 -20.529 1.00 74.50 102 VAL A O 1
ATOM 847 N N . LYS A 1 103 ? 8.179 12.075 -22.118 1.00 83.38 103 LYS A N 1
ATOM 848 C CA . LYS A 1 103 ? 7.228 11.502 -23.069 1.00 83.38 103 LYS A CA 1
ATOM 849 C C . LYS A 1 103 ? 7.924 10.392 -23.851 1.00 83.38 103 LYS A C 1
ATOM 851 O O . LYS A 1 103 ? 8.781 10.674 -24.691 1.00 83.38 103 LYS A O 1
ATOM 856 N N . GLY A 1 104 ? 7.557 9.146 -23.578 1.00 81.75 104 GLY A N 1
ATOM 857 C CA . GLY A 1 104 ? 8.214 7.956 -24.119 1.00 81.75 104 GLY A CA 1
ATOM 858 C C . GLY A 1 104 ? 7.230 6.901 -24.609 1.00 81.75 104 GLY A C 1
ATOM 859 O O . GLY A 1 104 ? 6.017 7.048 -24.462 1.00 81.75 104 GLY A O 1
ATOM 860 N N . TRP A 1 105 ? 7.769 5.848 -25.219 1.00 85.38 105 TRP A N 1
ATOM 861 C CA . TRP A 1 105 ? 7.025 4.625 -25.514 1.00 85.38 105 TRP A CA 1
ATOM 862 C C . TRP A 1 105 ? 7.172 3.649 -24.349 1.00 85.38 105 TRP A C 1
ATOM 864 O O . TRP A 1 105 ? 8.221 3.631 -23.712 1.00 85.38 105 TRP A O 1
ATOM 874 N N . PHE A 1 106 ? 6.146 2.852 -24.074 1.00 84.62 106 PHE A N 1
ATOM 875 C CA . PHE A 1 106 ? 6.114 1.905 -22.962 1.00 84.62 106 PHE A CA 1
ATOM 876 C C . PHE A 1 106 ? 5.538 0.567 -23.412 1.00 84.62 106 PHE A C 1
ATOM 878 O O . PHE A 1 106 ? 4.569 0.552 -24.171 1.00 84.62 106 PHE A O 1
ATOM 885 N N . PHE A 1 107 ? 6.101 -0.539 -22.921 1.00 86.88 107 PHE A N 1
ATOM 886 C CA . PHE A 1 107 ? 5.500 -1.866 -23.043 1.00 86.88 107 PHE A CA 1
ATOM 887 C C . PHE A 1 107 ? 4.553 -2.136 -21.879 1.00 86.88 107 PHE A C 1
ATOM 889 O O . PHE A 1 107 ? 4.948 -2.013 -20.717 1.00 86.88 107 PHE A O 1
ATOM 896 N N . LYS A 1 108 ? 3.333 -2.576 -22.197 1.00 88.69 108 LYS A N 1
ATOM 897 C CA . LYS A 1 108 ? 2.282 -2.915 -21.230 1.00 88.69 108 LYS A CA 1
ATOM 898 C C . LYS A 1 108 ? 2.519 -4.261 -20.547 1.00 88.69 108 LYS A C 1
ATOM 900 O O . LYS A 1 108 ? 1.685 -5.158 -20.644 1.00 88.69 108 LYS A O 1
ATOM 905 N N . ILE A 1 109 ? 3.663 -4.431 -19.883 1.00 86.62 109 ILE A N 1
ATOM 906 C CA . ILE A 1 109 ? 3.989 -5.677 -19.170 1.00 86.62 109 ILE A CA 1
ATOM 907 C C . ILE A 1 109 ? 2.994 -5.965 -18.039 1.00 86.62 109 ILE A C 1
ATOM 909 O O . ILE A 1 109 ? 2.738 -7.123 -17.724 1.00 86.62 109 ILE A O 1
ATOM 913 N N . THR A 1 110 ? 2.364 -4.927 -17.485 1.00 86.62 110 THR A N 1
ATOM 914 C CA . THR A 1 110 ? 1.329 -5.057 -16.451 1.00 86.62 110 THR A CA 1
ATOM 915 C C . THR A 1 110 ? 0.133 -5.898 -16.900 1.00 86.62 110 THR A C 1
ATOM 917 O O . THR A 1 110 ? -0.446 -6.596 -16.072 1.00 86.62 110 THR A O 1
ATOM 920 N N . LYS A 1 111 ? -0.180 -5.941 -18.207 1.00 90.06 111 LYS A N 1
ATOM 921 C CA . LYS A 1 111 ? -1.211 -6.839 -18.767 1.00 90.06 111 LYS A CA 1
ATOM 922 C C . LYS A 1 111 ? -0.915 -8.323 -18.534 1.00 90.06 111 LYS A C 1
ATOM 924 O O . LYS A 1 111 ? -1.840 -9.121 -18.558 1.00 90.06 111 LYS A O 1
ATOM 929 N N . PHE A 1 112 ? 0.350 -8.676 -18.314 1.00 90.38 112 PHE A N 1
ATOM 930 C CA . PHE A 1 112 ? 0.815 -10.047 -18.112 1.00 90.38 112 PHE A CA 1
ATOM 931 C C . PHE A 1 112 ? 1.213 -10.319 -16.654 1.00 90.38 112 PHE A C 1
ATOM 933 O O . PHE A 1 112 ? 1.799 -11.357 -16.368 1.00 90.38 112 PHE A O 1
ATOM 940 N N . ALA A 1 113 ? 0.934 -9.407 -15.713 1.00 88.88 113 ALA A N 1
ATOM 941 C CA . ALA A 1 113 ? 1.395 -9.528 -14.327 1.00 88.88 113 ALA A CA 1
ATOM 942 C C . ALA A 1 113 ? 0.905 -10.815 -13.636 1.00 88.88 113 ALA A C 1
ATOM 944 O O . ALA A 1 113 ? 1.661 -11.445 -12.894 1.00 88.88 113 ALA A O 1
ATOM 945 N N . ASP A 1 114 ? -0.339 -11.224 -13.900 1.00 89.00 114 ASP A N 1
ATOM 946 C CA . ASP A 1 114 ? -0.907 -12.460 -13.354 1.00 89.00 114 ASP A CA 1
ATOM 947 C C . ASP A 1 114 ? -0.272 -13.715 -13.941 1.00 89.00 114 ASP A C 1
ATOM 949 O O . ASP A 1 114 ? 0.087 -14.619 -13.183 1.00 89.00 114 ASP A O 1
ATOM 953 N N . ASP A 1 115 ? -0.090 -13.749 -15.260 1.00 9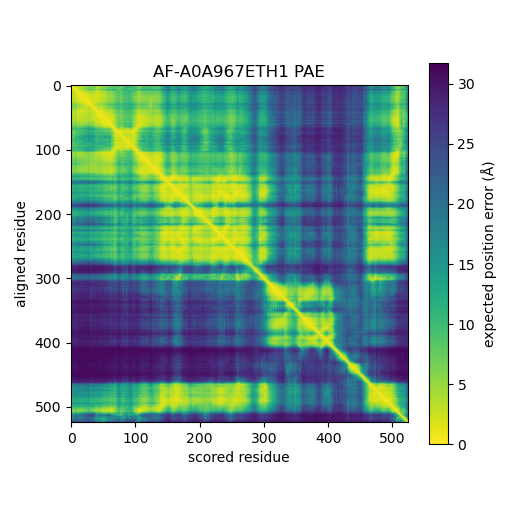0.88 115 ASP A N 1
ATOM 954 C CA . ASP A 1 115 ? 0.566 -14.862 -15.945 1.00 90.88 115 ASP A CA 1
ATOM 955 C C . ASP A 1 115 ? 2.013 -14.999 -15.468 1.00 90.88 115 ASP A C 1
ATOM 957 O O . ASP A 1 115 ? 2.441 -16.091 -15.105 1.00 90.88 115 ASP A O 1
ATOM 961 N N . LEU A 1 116 ? 2.737 -13.878 -15.350 1.00 90.12 116 LEU A N 1
ATOM 962 C CA . LEU A 1 116 ? 4.108 -13.850 -14.844 1.00 90.12 116 LEU A CA 1
ATOM 963 C C . LEU A 1 116 ? 4.213 -14.419 -13.426 1.00 90.12 116 LEU A C 1
ATOM 965 O O . LEU A 1 116 ? 5.161 -15.141 -13.150 1.00 90.12 116 LEU A O 1
ATOM 969 N N . ILE A 1 117 ? 3.267 -14.133 -12.525 1.00 89.06 117 ILE A N 1
ATOM 970 C CA . ILE A 1 117 ? 3.282 -14.712 -11.171 1.00 89.06 117 ILE A CA 1
ATOM 971 C C . ILE A 1 117 ? 2.933 -16.197 -11.207 1.00 89.06 117 ILE A C 1
ATOM 973 O O . ILE A 1 117 ? 3.612 -16.996 -10.564 1.00 89.06 117 ILE A O 1
ATOM 977 N N . LYS A 1 118 ? 1.865 -16.555 -11.924 1.00 91.69 118 LYS A N 1
ATOM 978 C CA . LYS A 1 118 ? 1.341 -17.922 -11.985 1.00 91.69 118 LYS A CA 1
ATOM 979 C C . LYS A 1 118 ? 2.345 -18.883 -12.620 1.00 91.69 118 LYS A C 1
ATOM 981 O O . LYS A 1 118 ? 2.497 -20.014 -12.168 1.00 91.69 118 LYS A O 1
ATOM 986 N N . ASP A 1 119 ? 3.048 -18.436 -13.651 1.00 93.50 119 ASP A N 1
ATOM 987 C CA . ASP A 1 119 ? 3.975 -19.275 -14.402 1.00 93.50 119 ASP A CA 1
ATOM 988 C C . ASP A 1 119 ? 5.332 -19.448 -13.701 1.00 93.50 119 ASP A C 1
ATOM 990 O O . ASP A 1 119 ? 6.071 -20.370 -14.049 1.00 93.50 119 ASP A O 1
ATOM 994 N N . LEU A 1 120 ? 5.639 -18.673 -12.646 1.00 91.56 120 LEU A N 1
ATOM 995 C CA . LEU A 1 120 ? 6.818 -18.921 -11.796 1.00 91.56 120 LEU A CA 1
ATOM 996 C C . LEU A 1 120 ? 6.776 -20.296 -11.115 1.00 91.56 120 LEU A C 1
ATOM 998 O O . LEU A 1 120 ? 7.829 -20.851 -10.800 1.00 91.56 120 LEU A O 1
ATOM 1002 N N . ASP A 1 121 ? 5.586 -20.859 -10.903 1.00 91.00 121 ASP A N 1
ATOM 1003 C CA . ASP A 1 121 ? 5.427 -22.197 -10.325 1.00 91.00 121 ASP A CA 1
ATOM 1004 C C . ASP A 1 121 ? 5.788 -23.307 -11.324 1.00 91.00 121 ASP A C 1
ATOM 1006 O O . ASP A 1 121 ? 6.087 -24.428 -10.921 1.00 91.00 121 ASP A O 1
ATOM 1010 N N . LYS A 1 122 ? 5.799 -22.995 -12.627 1.00 94.38 122 LYS A N 1
ATOM 1011 C CA . LYS A 1 122 ? 6.077 -23.950 -13.709 1.00 94.38 122 LYS A CA 1
ATOM 1012 C C . LYS A 1 122 ? 7.558 -24.032 -14.081 1.00 94.38 122 LYS A C 1
ATOM 1014 O O . LYS A 1 122 ? 7.941 -24.941 -14.813 1.00 94.38 122 LYS A O 1
ATOM 1019 N N . VAL A 1 123 ? 8.379 -23.078 -13.636 1.00 93.00 123 VAL A N 1
ATOM 1020 C CA . VAL A 1 123 ? 9.804 -23.007 -13.991 1.00 93.00 123 VAL A CA 1
ATOM 1021 C C . VAL A 1 123 ? 10.688 -23.623 -12.909 1.00 93.00 123 VAL A C 1
ATOM 1023 O O . VAL A 1 123 ? 10.507 -23.380 -11.712 1.00 93.00 123 VAL A O 1
ATOM 1026 N N . ASP A 1 124 ? 11.693 -24.385 -13.334 1.00 95.56 124 ASP A N 1
ATOM 1027 C CA . ASP A 1 124 ? 12.719 -24.955 -12.455 1.00 95.56 124 ASP A CA 1
ATOM 1028 C C . ASP A 1 124 ? 13.813 -23.917 -12.148 1.00 95.56 124 ASP A C 1
ATOM 1030 O O . ASP A 1 124 ? 14.927 -23.954 -12.670 1.00 95.56 124 ASP A O 1
ATOM 1034 N N . TRP A 1 125 ? 13.440 -22.888 -11.382 1.00 93.44 125 TRP A N 1
ATOM 1035 C CA . TRP A 1 125 ? 14.328 -21.805 -10.949 1.00 93.44 125 TRP A CA 1
ATOM 1036 C C . TRP A 1 125 ? 14.552 -21.840 -9.434 1.00 93.44 125 TRP A C 1
ATOM 1038 O O . TRP A 1 125 ? 13.654 -22.257 -8.700 1.00 93.44 125 TRP A O 1
ATOM 1048 N N . PRO A 1 126 ? 15.684 -21.305 -8.935 1.00 95.31 126 PRO A N 1
ATOM 1049 C CA . PRO A 1 126 ? 15.908 -21.163 -7.501 1.00 95.31 126 PRO A CA 1
ATOM 1050 C C . PRO A 1 126 ? 14.772 -20.393 -6.815 1.00 95.31 126 PRO A C 1
ATOM 1052 O O . PRO A 1 126 ? 14.361 -19.326 -7.282 1.00 95.31 126 PRO A O 1
ATOM 1055 N N . GLU A 1 127 ? 14.314 -20.878 -5.659 1.00 92.69 127 GLU A N 1
ATOM 1056 C CA . GLU A 1 127 ? 13.199 -20.260 -4.924 1.00 92.69 127 GLU A CA 1
ATOM 1057 C C . GLU A 1 127 ? 13.482 -18.809 -4.514 1.00 92.69 127 GLU A C 1
ATOM 1059 O O . GLU A 1 127 ? 12.580 -17.971 -4.521 1.00 92.69 127 GLU A O 1
ATOM 1064 N N . ALA A 1 128 ? 14.746 -18.467 -4.247 1.00 89.19 128 ALA A N 1
ATOM 1065 C CA . ALA A 1 128 ? 15.154 -17.083 -4.008 1.00 89.19 128 ALA A CA 1
ATOM 1066 C C . ALA A 1 128 ? 14.841 -16.173 -5.213 1.00 89.19 128 ALA A C 1
ATOM 1068 O O . ALA A 1 128 ? 14.314 -15.073 -5.040 1.00 89.19 128 ALA A O 1
ATOM 1069 N N . THR A 1 129 ? 15.092 -16.644 -6.437 1.00 88.31 129 THR A N 1
ATOM 1070 C CA . THR A 1 129 ? 14.792 -15.908 -7.674 1.00 88.31 129 THR A CA 1
ATOM 1071 C C . THR A 1 129 ? 13.288 -15.760 -7.870 1.00 88.31 129 THR A C 1
ATOM 1073 O O . THR A 1 129 ? 12.820 -14.654 -8.143 1.00 88.31 129 THR A O 1
ATOM 1076 N N . LYS A 1 130 ? 12.513 -16.835 -7.668 1.00 89.06 130 LYS A N 1
ATOM 1077 C CA . LYS A 1 130 ? 11.045 -16.777 -7.756 1.00 89.06 130 LYS A CA 1
ATOM 1078 C C . LYS A 1 130 ? 10.463 -15.810 -6.727 1.00 89.06 130 LYS A C 1
ATOM 1080 O O . LYS A 1 130 ? 9.618 -14.988 -7.068 1.00 89.06 130 LYS A O 1
ATOM 1085 N N . LYS A 1 131 ? 10.944 -15.851 -5.481 1.00 87.25 131 LYS A N 1
ATOM 1086 C CA . LYS A 1 131 ? 10.535 -14.926 -4.415 1.00 87.25 131 LYS A CA 1
ATOM 1087 C C . LYS A 1 131 ? 10.844 -13.472 -4.778 1.00 87.25 131 LYS A C 1
ATOM 1089 O O . LYS A 1 131 ? 9.973 -12.621 -4.621 1.00 87.25 131 LYS A O 1
ATOM 1094 N N . ASN A 1 132 ? 12.033 -13.193 -5.313 1.00 83.25 132 ASN A N 1
ATOM 1095 C CA . ASN A 1 132 ? 12.400 -11.850 -5.766 1.00 83.25 132 ASN A CA 1
ATOM 1096 C C . ASN A 1 132 ? 11.480 -11.357 -6.892 1.00 83.25 132 ASN A C 1
ATOM 1098 O O . ASN A 1 132 ? 11.011 -10.225 -6.826 1.00 83.25 132 ASN A O 1
ATOM 1102 N N . GLN A 1 133 ? 11.153 -12.213 -7.866 1.00 85.38 133 GLN A N 1
ATOM 1103 C CA . GLN A 1 133 ? 10.209 -11.884 -8.940 1.00 85.38 133 GLN A CA 1
ATOM 1104 C C . GLN A 1 133 ? 8.796 -11.618 -8.401 1.00 85.38 133 GLN A C 1
ATOM 1106 O O . GLN A 1 133 ? 8.207 -10.591 -8.721 1.00 85.38 133 GLN A O 1
ATOM 1111 N N . ARG A 1 134 ? 8.263 -12.476 -7.517 1.00 88.50 134 ARG A N 1
ATOM 1112 C CA . ARG A 1 134 ? 6.944 -12.252 -6.893 1.00 88.50 134 ARG A CA 1
ATOM 1113 C C . ARG A 1 134 ? 6.897 -10.941 -6.104 1.00 88.50 134 ARG A C 1
ATOM 1115 O O . ARG A 1 134 ? 5.930 -10.194 -6.231 1.00 88.50 134 ARG A O 1
ATOM 1122 N N . ASN A 1 135 ? 7.948 -10.634 -5.342 1.00 82.88 135 ASN A N 1
ATOM 1123 C CA . ASN A 1 135 ? 8.061 -9.379 -4.594 1.00 82.88 135 ASN A CA 1
ATOM 1124 C C . ASN A 1 135 ? 8.142 -8.155 -5.517 1.00 82.88 135 ASN A C 1
ATOM 1126 O O . ASN A 1 135 ? 7.551 -7.121 -5.210 1.00 82.88 135 ASN A O 1
ATOM 1130 N N . TRP A 1 136 ? 8.857 -8.281 -6.637 1.00 79.88 136 TRP A N 1
ATOM 1131 C CA . TRP A 1 136 ? 9.001 -7.227 -7.638 1.00 79.88 136 TRP A CA 1
ATOM 1132 C C . TRP A 1 136 ? 7.688 -6.960 -8.385 1.00 79.88 136 TRP A C 1
ATOM 1134 O O . TRP A 1 136 ? 7.299 -5.803 -8.534 1.00 79.88 136 TRP A O 1
ATOM 1144 N N . ILE A 1 137 ? 6.950 -8.009 -8.773 1.00 86.75 137 ILE A N 1
ATOM 1145 C CA . ILE A 1 137 ? 5.618 -7.850 -9.378 1.00 86.75 137 ILE A CA 1
ATOM 1146 C C . ILE A 1 137 ? 4.635 -7.269 -8.348 1.00 86.75 137 ILE A C 1
ATOM 1148 O O . ILE A 1 137 ? 3.839 -6.379 -8.660 1.00 86.75 137 ILE A O 1
ATOM 1152 N N . GLY A 1 138 ? 4.719 -7.737 -7.098 1.00 85.12 138 GLY A N 1
ATOM 1153 C CA . GLY A 1 138 ? 4.051 -7.133 -5.948 1.00 85.12 138 GLY A CA 1
ATOM 1154 C C . GLY A 1 138 ? 2.527 -7.131 -6.051 1.00 85.12 138 GLY A C 1
ATOM 1155 O O . GLY A 1 138 ? 1.905 -6.093 -5.824 1.00 85.12 138 GLY A O 1
ATOM 1156 N N . LYS A 1 139 ? 1.926 -8.270 -6.418 1.00 88.44 139 LYS A N 1
ATOM 1157 C CA . LYS A 1 139 ? 0.466 -8.433 -6.485 1.00 88.44 139 LYS A CA 1
ATOM 1158 C C . LYS A 1 139 ? -0.160 -8.298 -5.098 1.00 88.44 139 LYS A C 1
ATOM 1160 O O . LYS A 1 139 ? 0.228 -8.992 -4.164 1.00 88.44 139 LYS A O 1
ATOM 1165 N N . SER A 1 140 ? -1.160 -7.434 -5.000 1.00 87.25 140 SER A N 1
ATOM 1166 C CA . SER A 1 140 ? -1.933 -7.162 -3.793 1.00 87.25 140 SER A CA 1
ATOM 1167 C C . SER A 1 140 ? -3.419 -7.199 -4.128 1.00 87.25 140 SER A C 1
ATOM 1169 O O . SER A 1 140 ? -3.881 -6.449 -4.984 1.00 87.25 140 SER A O 1
ATOM 1171 N N . VAL A 1 141 ? -4.170 -8.066 -3.454 1.00 87.81 141 VAL A N 1
ATOM 1172 C CA . VAL A 1 141 ? -5.635 -8.114 -3.556 1.00 87.81 141 VAL A CA 1
ATOM 1173 C C . VAL A 1 141 ? -6.212 -7.304 -2.403 1.00 87.81 141 VAL A C 1
ATOM 1175 O O . VAL A 1 141 ? -5.807 -7.483 -1.255 1.00 87.81 141 VAL A O 1
ATOM 1178 N N . GLY A 1 142 ? -7.127 -6.395 -2.708 1.00 91.00 142 GLY A N 1
ATOM 1179 C CA . GLY A 1 142 ? -7.714 -5.499 -1.723 1.00 91.00 142 GLY A CA 1
ATOM 1180 C C . GLY A 1 142 ? -8.988 -4.852 -2.238 1.00 91.00 142 GLY A C 1
ATOM 1181 O O . GLY A 1 142 ? -9.600 -5.348 -3.181 1.00 91.00 142 GLY A O 1
ATOM 1182 N N . SER A 1 143 ? -9.349 -3.723 -1.642 1.00 93.38 143 SER A N 1
ATOM 1183 C CA . SER A 1 143 ? -10.576 -2.997 -1.947 1.00 93.38 143 SER A CA 1
ATOM 1184 C C . SER A 1 143 ? -10.295 -1.535 -2.234 1.00 93.38 143 SER A C 1
ATOM 1186 O O . SER A 1 143 ? -9.457 -0.910 -1.580 1.00 93.38 143 SER A O 1
ATOM 1188 N N . LYS A 1 144 ? -11.031 -0.993 -3.201 1.00 95.62 144 LYS A N 1
ATOM 1189 C CA . LYS A 1 144 ? -11.192 0.440 -3.416 1.00 95.62 144 LYS A CA 1
ATOM 1190 C C . LYS A 1 144 ? -12.399 0.926 -2.636 1.00 95.62 144 LYS A C 1
ATOM 1192 O O . LYS A 1 144 ? -13.495 0.394 -2.803 1.00 95.62 144 LYS A O 1
ATOM 1197 N N . ILE A 1 145 ? -12.191 1.913 -1.776 1.00 96.56 145 ILE A N 1
ATOM 1198 C CA . ILE A 1 145 ? -13.222 2.452 -0.887 1.00 96.56 145 ILE A CA 1
ATOM 1199 C C . ILE A 1 145 ? -13.260 3.964 -1.064 1.00 96.56 145 ILE A C 1
ATOM 1201 O O . ILE A 1 145 ? -12.217 4.615 -1.082 1.00 96.56 145 ILE A O 1
ATOM 1205 N N . LYS A 1 146 ? -14.460 4.531 -1.197 1.00 96.88 146 LYS A N 1
ATOM 1206 C CA . LYS A 1 146 ? -14.647 5.971 -1.398 1.00 96.88 146 LYS A CA 1
ATOM 1207 C C . LYS A 1 146 ? -14.986 6.660 -0.084 1.00 96.88 146 LYS A C 1
ATOM 1209 O O . LYS A 1 146 ? -15.925 6.276 0.607 1.00 96.88 146 LYS A O 1
ATOM 1214 N N . PHE A 1 147 ? -14.235 7.706 0.231 1.00 96.62 147 PHE A N 1
ATOM 1215 C CA . PHE A 1 147 ? -14.450 8.580 1.376 1.00 96.62 147 PHE A CA 1
ATOM 1216 C C . PHE A 1 147 ? -14.959 9.932 0.887 1.00 96.62 147 PHE A C 1
ATOM 1218 O O . PHE A 1 147 ? -14.288 10.616 0.112 1.00 96.62 147 PHE A O 1
ATOM 1225 N N . LYS A 1 148 ? -16.143 10.340 1.344 1.00 94.88 148 LYS A N 1
ATOM 1226 C CA . LYS A 1 148 ? -16.721 11.639 0.976 1.00 94.88 148 LYS A CA 1
ATOM 1227 C C . LYS A 1 148 ? -16.007 12.761 1.713 1.00 94.88 148 LYS A C 1
ATOM 1229 O O . LYS A 1 148 ? -15.770 12.641 2.912 1.00 94.88 148 LYS A O 1
ATOM 1234 N N . ILE A 1 149 ? -15.705 13.856 1.024 1.00 91.25 149 ILE A N 1
ATOM 1235 C CA . ILE A 1 149 ? -15.195 15.069 1.668 1.00 91.25 149 ILE A CA 1
ATOM 1236 C C . ILE A 1 149 ? -16.387 15.879 2.177 1.00 91.25 149 ILE A C 1
ATOM 1238 O O . ILE A 1 149 ? -17.323 16.163 1.428 1.00 91.25 149 ILE A O 1
ATOM 1242 N N . GLN A 1 150 ? -16.362 16.254 3.455 1.00 86.75 150 GLN A N 1
ATOM 1243 C CA . GLN A 1 150 ? -17.439 17.030 4.058 1.00 86.75 150 GLN A CA 1
ATOM 1244 C C . GLN A 1 150 ? -17.642 18.355 3.309 1.00 86.75 150 GLN A C 1
ATOM 1246 O O . GLN A 1 150 ? -16.682 19.016 2.916 1.00 86.75 150 GLN A O 1
ATOM 1251 N N . ASN A 1 151 ? -18.906 18.746 3.119 1.00 81.62 151 ASN A N 1
ATOM 1252 C CA . ASN A 1 151 ? -19.306 19.979 2.430 1.00 81.62 151 ASN A CA 1
ATOM 1253 C C . ASN A 1 151 ? -18.789 20.098 0.983 1.00 81.62 151 ASN A C 1
ATOM 1255 O O . ASN A 1 151 ? -18.724 21.196 0.435 1.00 81.62 151 ASN A O 1
ATOM 1259 N N . SER A 1 152 ? -18.449 18.976 0.344 1.00 82.31 152 SER A N 1
ATOM 1260 C CA . SER A 1 152 ? -17.988 18.930 -1.039 1.00 82.31 152 SER A CA 1
ATOM 1261 C C . SER A 1 152 ? -18.658 17.792 -1.807 1.00 82.31 152 SER A C 1
ATOM 1263 O O . SER A 1 152 ? -1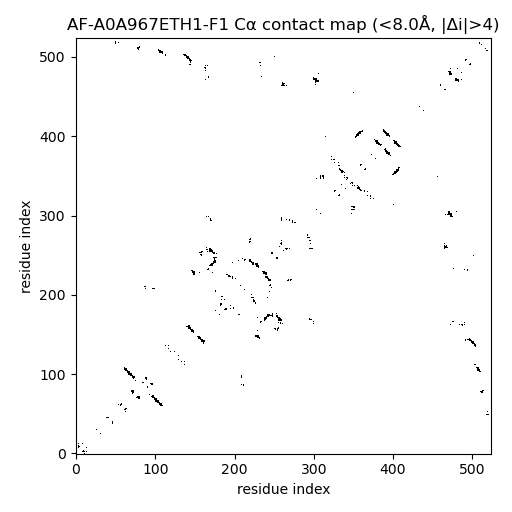9.128 16.814 -1.232 1.00 82.31 152 SER A O 1
ATOM 1265 N N . LYS A 1 153 ? -18.699 17.919 -3.137 1.00 83.38 153 LYS A N 1
ATOM 1266 C CA . LYS A 1 153 ? -19.072 16.817 -4.041 1.00 83.38 153 LYS A CA 1
ATOM 1267 C C . LYS A 1 153 ? -17.891 15.886 -4.343 1.00 83.38 153 LYS A C 1
ATOM 1269 O O . LYS A 1 153 ? -18.054 14.926 -5.087 1.00 83.38 153 LYS A O 1
ATOM 1274 N N . LEU A 1 154 ? -16.703 16.210 -3.834 1.00 86.38 154 LEU A N 1
ATOM 1275 C CA . LEU A 1 154 ? -15.489 15.440 -4.059 1.00 86.38 154 LEU A CA 1
ATOM 1276 C C . LEU A 1 154 ? -15.413 14.231 -3.128 1.00 86.38 154 LEU A C 1
ATOM 1278 O O . LEU A 1 154 ? -15.848 14.267 -1.975 1.00 86.38 154 LEU A O 1
ATOM 1282 N N . GLU A 1 155 ? -14.788 13.179 -3.637 1.00 91.69 155 GLU A N 1
ATOM 1283 C CA . GLU A 1 155 ? -14.545 11.934 -2.922 1.00 91.69 155 GLU A CA 1
ATOM 1284 C C . GLU A 1 155 ? -13.071 11.550 -3.084 1.00 91.69 155 GLU A C 1
ATOM 1286 O O . GLU A 1 155 ? -12.460 11.802 -4.125 1.00 91.69 155 GLU A O 1
ATOM 1291 N N . VAL A 1 156 ? -12.497 10.951 -2.044 1.00 93.25 156 VAL A N 1
ATOM 1292 C CA . VAL A 1 156 ? -11.168 10.338 -2.072 1.00 93.25 156 VAL A CA 1
ATOM 1293 C C . VAL A 1 156 ? -11.363 8.834 -2.180 1.00 93.25 156 VAL A C 1
ATOM 1295 O O . VAL A 1 156 ? -11.906 8.212 -1.270 1.00 93.25 156 VAL A O 1
ATOM 1298 N N . GLU A 1 157 ? -10.921 8.238 -3.282 1.00 95.56 157 GLU A N 1
ATOM 1299 C CA . GLU A 1 157 ? -10.857 6.782 -3.403 1.00 95.56 157 GLU A CA 1
ATOM 1300 C C . GLU A 1 157 ? -9.536 6.294 -2.803 1.00 95.56 157 GLU A C 1
ATOM 1302 O O . GLU A 1 157 ? -8.468 6.762 -3.196 1.00 95.56 157 GLU A O 1
ATOM 1307 N N . VAL A 1 158 ? -9.588 5.364 -1.853 1.00 95.19 158 VAL A N 1
ATOM 1308 C CA . VAL A 1 158 ? -8.406 4.739 -1.242 1.00 95.19 158 VAL A CA 1
ATOM 1309 C C . VAL A 1 158 ? -8.319 3.278 -1.645 1.00 95.19 158 VAL A C 1
ATOM 1311 O O . VAL A 1 158 ? -9.345 2.613 -1.786 1.00 95.19 158 VAL A O 1
ATOM 1314 N N . PHE A 1 159 ? -7.101 2.756 -1.773 1.00 93.81 159 PHE A N 1
ATOM 1315 C CA . PHE A 1 159 ? -6.870 1.319 -1.899 1.00 93.81 159 PHE A CA 1
ATOM 1316 C C . PHE A 1 159 ? -6.319 0.742 -0.594 1.00 93.81 159 PHE A C 1
ATOM 1318 O O . PHE A 1 159 ? -5.330 1.242 -0.060 1.00 93.81 159 PHE A O 1
ATOM 1325 N N . THR A 1 160 ? -6.914 -0.350 -0.112 1.00 93.06 160 THR A N 1
ATOM 1326 C CA . THR A 1 160 ? -6.435 -1.077 1.071 1.00 93.06 160 THR A CA 1
ATOM 1327 C C . THR A 1 160 ? -6.495 -2.587 0.867 1.00 93.06 160 THR A C 1
ATOM 1329 O O . THR A 1 160 ? -7.469 -3.118 0.344 1.00 93.06 160 THR A O 1
ATOM 1332 N N . THR A 1 161 ? -5.472 -3.311 1.321 1.00 90.62 161 THR A N 1
ATOM 1333 C CA . THR A 1 161 ? -5.499 -4.784 1.428 1.00 90.62 161 THR A CA 1
ATOM 1334 C C . THR A 1 161 ? -6.130 -5.263 2.739 1.00 90.62 161 THR A C 1
ATOM 1336 O O . THR A 1 161 ? -6.266 -6.467 2.963 1.00 90.62 161 THR A O 1
ATOM 1339 N N . ARG A 1 162 ? -6.490 -4.324 3.621 1.00 91.50 162 ARG A N 1
ATOM 1340 C CA . ARG A 1 162 ? -7.095 -4.551 4.935 1.00 91.50 162 ARG A CA 1
ATOM 1341 C C . ARG A 1 162 ? -8.422 -3.796 5.076 1.00 91.50 162 ARG A C 1
ATOM 1343 O O . ARG A 1 162 ? -8.562 -2.962 5.962 1.00 91.50 162 ARG A O 1
ATOM 1350 N N . PRO A 1 163 ? -9.424 -4.038 4.212 1.00 94.44 163 PRO A N 1
ATOM 1351 C CA . PRO A 1 163 ? -10.754 -3.458 4.417 1.00 94.44 163 PRO A CA 1
ATOM 1352 C C . PRO A 1 163 ? -11.393 -3.916 5.740 1.00 94.44 163 PRO A C 1
ATOM 1354 O O . PRO A 1 163 ? -12.264 -3.227 6.261 1.00 94.44 163 PRO A O 1
ATOM 1357 N N . ASP A 1 164 ? -10.917 -5.019 6.335 1.00 92.12 164 ASP A N 1
ATOM 1358 C CA . ASP A 1 164 ? -11.299 -5.443 7.681 1.00 92.12 164 ASP A CA 1
ATOM 1359 C C . ASP A 1 164 ? -10.971 -4.412 8.766 1.00 92.12 164 ASP A C 1
ATOM 1361 O O . ASP A 1 164 ? -11.642 -4.416 9.789 1.00 92.12 164 ASP A O 1
ATOM 1365 N N . THR A 1 165 ? -10.012 -3.506 8.551 1.00 90.50 165 THR A N 1
ATOM 1366 C CA . THR A 1 165 ? -9.598 -2.484 9.529 1.00 90.50 165 THR A CA 1
ATOM 1367 C C . THR A 1 165 ? -10.250 -1.107 9.308 1.00 90.50 165 THR A C 1
ATOM 1369 O O . THR A 1 165 ? -9.851 -0.114 9.919 1.00 90.50 165 THR A O 1
ATOM 1372 N N . LEU A 1 166 ? -11.261 -1.014 8.436 1.00 94.94 166 LEU A N 1
ATOM 1373 C CA . LEU A 1 166 ? -11.877 0.255 8.021 1.00 94.94 166 LEU A CA 1
ATOM 1374 C C . LEU A 1 166 ? -12.519 1.052 9.173 1.00 94.94 166 LEU A C 1
ATOM 1376 O O . LEU A 1 166 ? -12.466 2.282 9.171 1.00 94.94 166 LEU A O 1
ATOM 1380 N N . PHE A 1 167 ? -13.096 0.380 10.173 1.00 85.44 167 PHE A N 1
ATOM 1381 C CA . PHE A 1 167 ? -13.678 1.046 11.350 1.00 85.44 167 PHE A CA 1
ATOM 1382 C C . PHE A 1 167 ? -12.607 1.707 12.233 1.00 85.44 167 PHE A C 1
ATOM 1384 O O . PHE A 1 167 ? -12.906 2.627 12.990 1.00 85.44 167 PHE A O 1
ATOM 1391 N N . GLY A 1 168 ? -11.359 1.252 12.119 1.00 79.56 168 GLY A N 1
ATOM 1392 C CA . GLY A 1 168 ? -10.199 1.785 12.818 1.00 79.56 168 GLY A CA 1
ATOM 1393 C C . GLY A 1 168 ? -9.553 2.984 12.133 1.00 79.56 168 GLY A C 1
ATOM 1394 O O . GLY A 1 168 ? -8.610 3.540 12.692 1.00 79.56 168 GLY A O 1
ATOM 1395 N N . ALA A 1 169 ? -10.010 3.376 10.939 1.00 91.12 169 ALA A N 1
ATOM 1396 C CA . ALA A 1 169 ? -9.396 4.466 10.193 1.00 91.12 169 ALA A CA 1
ATOM 1397 C C . ALA A 1 169 ? -9.591 5.805 10.917 1.00 91.12 169 ALA A C 1
ATOM 1399 O O . ALA A 1 169 ? -10.721 6.269 11.080 1.00 91.12 169 ALA A O 1
ATOM 1400 N N . THR A 1 170 ? -8.485 6.427 11.338 1.00 85.94 170 THR A N 1
ATOM 1401 C CA . THR A 1 170 ? -8.498 7.682 12.110 1.00 85.94 170 THR A CA 1
ATOM 1402 C C . THR A 1 170 ? -8.144 8.909 11.276 1.00 85.94 170 THR A C 1
ATOM 1404 O O . THR A 1 170 ? -8.474 10.021 11.687 1.00 85.94 170 THR A O 1
ATOM 1407 N N . TYR A 1 171 ? -7.504 8.738 10.116 1.00 93.06 171 TYR A N 1
ATOM 1408 C CA . TYR A 1 171 ? -7.182 9.802 9.159 1.00 93.06 171 TYR A CA 1
ATOM 1409 C C . TYR A 1 171 ? -6.965 9.239 7.746 1.00 93.06 171 TYR A C 1
ATOM 1411 O O . TYR A 1 171 ? -6.768 8.038 7.561 1.00 93.06 171 TYR A O 1
ATOM 1419 N N . LEU A 1 172 ? -7.020 10.112 6.739 1.00 95.81 172 LEU A N 1
ATOM 1420 C CA . LEU A 1 172 ? -6.610 9.791 5.369 1.00 95.81 172 LEU A CA 1
ATOM 1421 C C . LEU A 1 172 ? -5.256 10.408 5.061 1.00 95.81 172 LEU A C 1
ATOM 1423 O O . LEU A 1 172 ? -4.933 11.487 5.562 1.00 95.81 172 LEU A O 1
ATOM 1427 N N . VAL A 1 173 ? -4.504 9.767 4.171 1.00 95.19 173 VAL A N 1
ATOM 1428 C CA . VAL A 1 173 ? -3.246 10.311 3.662 1.00 95.19 173 VAL A CA 1
ATOM 1429 C C . VAL A 1 173 ? -3.229 10.265 2.144 1.00 95.19 173 VAL A C 1
ATOM 1431 O O . VAL A 1 173 ? -3.415 9.211 1.537 1.00 95.19 173 VAL A O 1
ATOM 1434 N N . LEU A 1 174 ? -2.997 11.424 1.536 1.00 94.56 174 LEU A N 1
ATOM 1435 C CA . LEU A 1 174 ? -2.837 11.602 0.100 1.00 94.56 174 LEU A CA 1
ATOM 1436 C C . LEU A 1 174 ? -1.351 11.678 -0.255 1.00 94.56 174 LEU A C 1
ATOM 1438 O O . LEU A 1 174 ? -0.564 12.324 0.445 1.00 94.56 174 LEU A O 1
ATOM 1442 N N . ALA A 1 175 ? -0.978 11.085 -1.386 1.00 92.25 175 ALA A N 1
ATOM 1443 C CA . ALA A 1 175 ? 0.322 11.324 -1.992 1.00 92.25 175 ALA A CA 1
ATOM 1444 C C . ALA A 1 175 ? 0.463 12.805 -2.407 1.00 92.25 175 ALA A C 1
ATOM 1446 O O . ALA A 1 175 ? -0.517 13.405 -2.859 1.00 92.25 175 ALA A O 1
ATOM 1447 N N . PRO A 1 176 ? 1.672 13.398 -2.368 1.00 89.75 176 PRO A N 1
ATOM 1448 C CA . PRO A 1 176 ? 1.925 14.760 -2.854 1.00 89.75 176 PRO A CA 1
ATOM 1449 C C . PRO A 1 176 ? 1.542 14.992 -4.329 1.00 89.75 176 PRO A C 1
ATOM 1451 O O . PRO A 1 176 ? 1.344 16.127 -4.769 1.00 89.75 176 PRO A O 1
ATOM 1454 N N . GLU A 1 177 ? 1.461 13.922 -5.119 1.00 86.50 177 GLU A N 1
ATOM 1455 C CA . GLU A 1 177 ? 1.060 13.937 -6.525 1.00 86.50 177 GLU A CA 1
ATOM 1456 C C . GLU A 1 177 ? -0.444 13.712 -6.763 1.00 86.50 177 GLU A C 1
ATOM 1458 O O . GLU A 1 177 ? -0.876 13.764 -7.913 1.00 86.50 177 GLU A O 1
ATOM 1463 N N . HIS A 1 178 ? -1.237 13.473 -5.713 1.00 90.44 178 HIS A N 1
ATOM 1464 C CA . HIS A 1 178 ? -2.646 13.092 -5.831 1.00 90.44 178 HIS A CA 1
ATOM 1465 C C . HIS A 1 178 ? -3.496 14.161 -6.546 1.00 90.44 178 HIS A C 1
ATOM 1467 O O . HIS A 1 178 ? -3.327 15.362 -6.326 1.00 90.44 178 HIS A O 1
ATOM 1473 N N . GLU A 1 179 ? -4.457 13.729 -7.372 1.00 85.56 179 GLU A N 1
ATOM 1474 C CA . GLU A 1 179 ? -5.211 14.595 -8.297 1.00 85.56 179 GLU A CA 1
ATOM 1475 C C . GLU A 1 179 ? -5.934 15.755 -7.594 1.00 85.56 179 GLU A C 1
ATOM 1477 O O . GLU A 1 179 ? -5.890 16.892 -8.062 1.00 85.56 179 GLU A O 1
ATOM 1482 N N . ILE A 1 180 ? -6.528 15.496 -6.423 1.00 85.25 180 ILE A N 1
ATOM 1483 C CA . ILE A 1 180 ? -7.193 16.520 -5.591 1.00 85.25 180 ILE A CA 1
ATOM 1484 C C . ILE A 1 180 ? -6.259 17.694 -5.252 1.00 85.25 180 ILE A C 1
ATOM 1486 O O . ILE A 1 180 ? -6.709 18.835 -5.158 1.00 85.25 180 ILE A O 1
ATOM 1490 N N . LEU A 1 181 ? -4.951 17.451 -5.133 1.00 85.56 181 LEU A N 1
ATOM 1491 C CA . LEU A 1 181 ? -3.964 18.480 -4.802 1.00 85.56 181 LEU A CA 1
ATOM 1492 C C . LEU A 1 181 ? -3.561 19.336 -6.010 1.00 85.56 181 LEU A C 1
ATOM 1494 O O . LEU A 1 181 ? -2.911 20.367 -5.837 1.00 85.56 181 LEU A O 1
ATOM 1498 N N . LYS A 1 182 ? -3.956 18.979 -7.239 1.00 78.88 182 LYS A N 1
ATOM 1499 C CA . LYS A 1 182 ? -3.760 19.869 -8.394 1.00 78.88 182 LYS A CA 1
ATOM 1500 C C . LYS A 1 182 ? -4.598 21.135 -8.268 1.00 78.88 182 LYS A C 1
ATOM 1502 O O . LYS A 1 182 ? -4.091 22.209 -8.572 1.00 78.88 182 LYS A O 1
ATOM 1507 N N . GLN A 1 183 ? -5.822 21.018 -7.752 1.00 69.81 183 GLN A N 1
ATOM 1508 C CA . GLN A 1 183 ? -6.705 22.165 -7.527 1.00 69.81 183 GLN A CA 1
ATOM 1509 C C . GLN A 1 183 ? -6.092 23.125 -6.504 1.00 69.81 183 GLN A C 1
ATOM 1511 O O . GLN A 1 183 ? -6.026 24.318 -6.753 1.00 69.81 183 GLN A O 1
ATOM 1516 N N . VAL A 1 184 ? -5.506 22.583 -5.432 1.00 69.12 184 VAL A N 1
ATOM 1517 C CA . VAL A 1 184 ? -4.760 23.316 -4.389 1.00 69.12 184 VAL A CA 1
ATOM 1518 C C . VAL A 1 184 ? -3.598 24.143 -4.966 1.00 69.12 184 VAL A C 1
ATOM 1520 O O . VAL A 1 184 ? -3.265 25.214 -4.454 1.00 69.12 184 VAL A O 1
ATOM 1523 N N . ARG A 1 185 ? -2.963 23.674 -6.048 1.00 64.62 185 ARG A N 1
ATOM 1524 C CA . ARG A 1 185 ? -1.870 24.400 -6.715 1.00 64.62 185 ARG A CA 1
ATOM 1525 C C . ARG A 1 185 ? -2.363 25.580 -7.549 1.00 64.62 185 ARG A C 1
ATOM 1527 O O . ARG A 1 185 ? -1.627 26.557 -7.651 1.00 64.62 185 ARG A O 1
ATOM 1534 N N . THR A 1 186 ? -3.561 25.490 -8.123 1.00 62.69 186 THR A N 1
ATOM 1535 C CA . THR A 1 186 ? -4.117 26.516 -9.013 1.00 62.69 186 THR A CA 1
ATOM 1536 C C . THR A 1 186 ? -4.948 27.554 -8.265 1.00 62.69 186 THR A C 1
ATOM 1538 O O . THR A 1 186 ? -4.680 28.732 -8.440 1.00 62.69 186 THR A O 1
ATOM 1541 N N . ASP A 1 187 ? -5.867 27.142 -7.385 1.00 59.75 187 ASP A N 1
ATOM 1542 C CA . ASP A 1 187 ? -6.775 28.024 -6.636 1.00 59.75 187 ASP A CA 1
ATOM 1543 C C . ASP A 1 187 ? -7.195 27.381 -5.299 1.00 59.75 187 ASP A C 1
ATOM 1545 O O . ASP A 1 187 ? -7.308 26.161 -5.190 1.00 59.75 187 ASP A O 1
ATOM 1549 N N . ASN A 1 188 ? -7.503 28.168 -4.260 1.00 66.12 188 ASN A N 1
ATOM 1550 C CA . ASN A 1 188 ? -7.985 27.624 -2.976 1.00 66.12 188 ASN A CA 1
ATOM 1551 C C . ASN A 1 188 ? -9.477 27.216 -3.009 1.00 66.12 188 ASN A C 1
ATOM 1553 O O . ASN A 1 188 ? -10.258 27.555 -2.120 1.00 66.12 188 ASN A O 1
ATOM 1557 N N . LEU A 1 189 ? -9.890 26.487 -4.048 1.00 60.28 189 LEU A N 1
ATOM 1558 C CA . LEU A 1 189 ? -11.282 26.078 -4.287 1.00 60.28 189 LEU A CA 1
ATOM 1559 C C . LEU A 1 189 ? -11.819 25.079 -3.252 1.00 60.28 189 LEU A C 1
ATOM 1561 O O . LEU A 1 189 ? -13.023 24.852 -3.182 1.00 60.28 189 LEU A O 1
ATOM 1565 N N . LEU A 1 190 ? -10.934 24.488 -2.448 1.00 70.44 190 LEU A N 1
ATOM 1566 C CA . LEU A 1 190 ? -11.269 23.476 -1.447 1.00 70.44 190 LEU A CA 1
ATOM 1567 C C . LEU A 1 190 ? -11.426 24.043 -0.029 1.00 70.44 190 LEU A C 1
ATOM 1569 O O . LEU A 1 190 ? -11.659 23.277 0.899 1.00 70.44 190 LEU A O 1
ATOM 1573 N N . GLY A 1 191 ? -11.287 25.361 0.161 1.00 77.12 191 GLY A N 1
ATOM 1574 C CA . GLY A 1 191 ? -11.422 25.980 1.484 1.00 77.12 191 GLY A CA 1
ATOM 1575 C C . GLY A 1 191 ? -10.320 25.570 2.471 1.00 77.12 191 GLY A C 1
ATOM 1576 O O . GLY A 1 191 ? -10.549 25.557 3.681 1.00 77.12 191 GLY A O 1
ATOM 1577 N N . ILE A 1 192 ? -9.129 25.227 1.966 1.00 84.69 192 ILE A N 1
ATOM 1578 C CA . ILE A 1 192 ? -7.982 24.847 2.797 1.00 84.69 192 ILE A CA 1
ATOM 1579 C C . ILE A 1 192 ? -7.421 26.104 3.458 1.00 84.69 192 ILE A C 1
ATOM 1581 O O . ILE A 1 192 ? -7.093 27.083 2.788 1.00 84.69 192 ILE A O 1
ATOM 1585 N N . ARG A 1 193 ? -7.291 26.088 4.782 1.00 86.12 193 ARG A N 1
ATOM 1586 C CA . ARG A 1 193 ? -6.878 27.259 5.567 1.00 86.12 193 ARG A CA 1
ATOM 1587 C C . ARG A 1 193 ? -5.364 27.459 5.601 1.00 86.12 193 ARG A C 1
ATOM 1589 O O . ARG A 1 193 ? -4.917 28.598 5.633 1.00 86.12 193 ARG A O 1
ATOM 1596 N N . ASN A 1 194 ? -4.579 26.386 5.523 1.00 88.75 194 ASN A N 1
ATOM 1597 C CA . ASN A 1 194 ? -3.112 26.415 5.552 1.00 88.75 194 ASN A CA 1
ATOM 1598 C C . ASN A 1 194 ? -2.480 26.175 4.166 1.00 88.75 194 ASN A C 1
ATOM 1600 O O . ASN A 1 194 ? -1.537 25.399 4.009 1.00 88.75 194 ASN A O 1
ATOM 1604 N N . ILE A 1 195 ? -3.005 26.844 3.135 1.00 85.88 195 ILE A N 1
ATOM 1605 C CA . ILE A 1 195 ? -2.617 26.627 1.732 1.00 85.88 195 ILE A CA 1
ATOM 1606 C C . ILE A 1 195 ? -1.116 26.826 1.463 1.00 85.88 195 ILE A C 1
ATOM 1608 O O . ILE A 1 195 ? -0.525 26.067 0.692 1.00 85.88 195 ILE A O 1
ATOM 1612 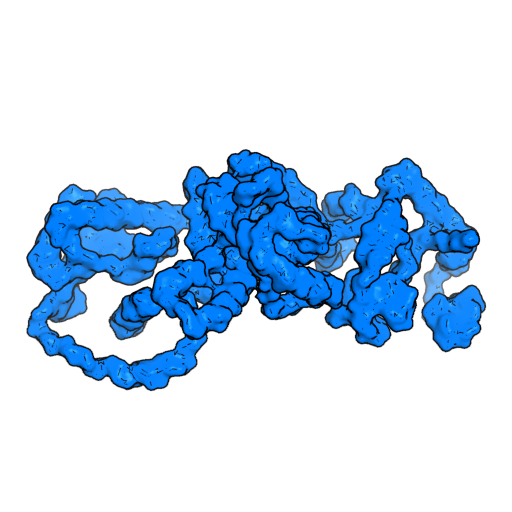N N . ASP A 1 196 ? -0.490 27.809 2.110 1.00 87.56 196 ASP A N 1
ATOM 1613 C CA . ASP A 1 196 ? 0.923 28.137 1.896 1.00 87.56 196 ASP A CA 1
ATOM 1614 C C . ASP A 1 196 ? 1.854 27.060 2.474 1.00 87.56 196 ASP A C 1
ATOM 1616 O O . ASP A 1 196 ? 2.826 26.672 1.825 1.00 87.56 196 ASP A O 1
ATOM 1620 N N . GLU A 1 197 ? 1.509 26.500 3.640 1.00 89.19 197 GLU A N 1
ATOM 1621 C CA . GLU A 1 197 ? 2.219 25.367 4.255 1.00 89.19 197 GLU A CA 1
ATOM 1622 C C . GLU A 1 197 ? 2.127 24.125 3.357 1.00 89.19 197 GLU A C 1
ATOM 1624 O O . GLU A 1 197 ? 3.133 23.465 3.083 1.00 89.19 197 GLU A O 1
ATOM 1629 N N . VAL A 1 198 ? 0.934 23.850 2.818 1.00 89.38 198 VAL A N 1
ATOM 1630 C CA . VAL A 1 198 ? 0.713 22.732 1.892 1.00 89.38 198 VAL A CA 1
ATOM 1631 C C . VAL A 1 198 ? 1.530 22.917 0.613 1.00 89.38 198 VAL A C 1
ATOM 1633 O O . VAL A 1 198 ? 2.220 21.990 0.191 1.00 89.38 198 VAL A O 1
ATOM 1636 N N . LYS A 1 199 ? 1.514 24.107 -0.003 1.00 88.19 199 LYS A N 1
ATOM 1637 C CA . LYS A 1 199 ? 2.308 24.395 -1.210 1.00 88.19 199 LYS A CA 1
ATOM 1638 C C . LYS A 1 199 ? 3.809 24.236 -0.955 1.00 88.19 199 LYS A C 1
ATOM 1640 O O . LYS A 1 199 ? 4.484 23.604 -1.767 1.00 88.19 199 LYS A O 1
ATOM 1645 N N . ALA A 1 200 ? 4.316 24.732 0.174 1.00 88.38 200 ALA A N 1
ATOM 1646 C CA . ALA A 1 200 ? 5.720 24.577 0.552 1.00 88.38 200 ALA A CA 1
ATOM 1647 C C . ALA A 1 200 ? 6.117 23.097 0.692 1.00 88.38 200 ALA A C 1
ATOM 1649 O O . ALA A 1 200 ? 7.133 22.670 0.137 1.00 88.38 200 ALA A O 1
ATOM 1650 N N . TYR A 1 201 ? 5.279 22.290 1.349 1.00 89.50 201 TYR A N 1
ATOM 1651 C CA . TYR A 1 201 ? 5.512 20.852 1.496 1.00 89.50 201 TYR A CA 1
ATOM 1652 C C . TYR A 1 201 ? 5.468 20.106 0.151 1.00 89.50 201 TYR A C 1
ATOM 1654 O O . TYR A 1 201 ? 6.301 19.239 -0.129 1.00 89.50 201 TYR A O 1
ATOM 1662 N N . LEU A 1 202 ? 4.542 20.479 -0.737 1.00 87.50 202 LEU A N 1
ATOM 1663 C CA . LEU A 1 202 ? 4.469 19.924 -2.090 1.00 87.50 202 LEU A CA 1
ATOM 1664 C C . LEU A 1 202 ? 5.722 20.237 -2.924 1.00 87.50 202 LEU A C 1
ATOM 1666 O O . LEU A 1 202 ? 6.167 19.380 -3.682 1.00 87.50 202 LEU A O 1
ATOM 1670 N N . GLU A 1 203 ? 6.314 21.427 -2.798 1.00 83.69 203 GLU A N 1
ATOM 1671 C CA . GLU A 1 203 ? 7.578 21.744 -3.480 1.00 83.69 203 GLU A CA 1
ATOM 1672 C C . GLU A 1 203 ? 8.775 21.004 -2.868 1.00 83.69 203 GLU A C 1
ATOM 1674 O O . GLU A 1 203 ? 9.644 20.518 -3.596 1.00 83.69 203 GLU A O 1
ATOM 1679 N N . GLN A 1 20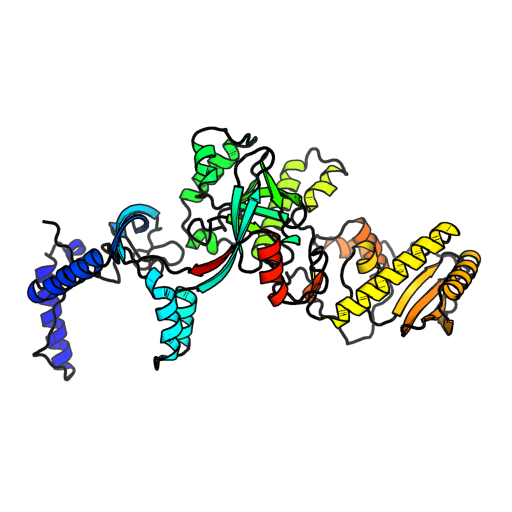4 ? 8.810 20.847 -1.542 1.00 83.69 204 GLN A N 1
ATOM 1680 C CA . GLN A 1 204 ? 9.865 20.092 -0.863 1.00 83.69 204 GLN A CA 1
ATOM 1681 C C . GLN A 1 204 ? 9.883 18.619 -1.299 1.00 83.69 204 GLN A C 1
ATOM 1683 O O . GLN A 1 204 ? 10.947 18.048 -1.552 1.00 83.69 204 GLN A O 1
ATOM 1688 N N . THR A 1 205 ? 8.705 18.001 -1.405 1.00 82.50 205 THR A N 1
ATOM 1689 C CA . THR A 1 205 ? 8.554 16.572 -1.724 1.00 82.50 205 THR A CA 1
ATOM 1690 C C . THR A 1 205 ? 8.828 16.242 -3.190 1.00 82.50 205 THR A C 1
ATOM 1692 O O . THR A 1 205 ? 9.343 15.161 -3.465 1.00 82.50 205 THR A O 1
ATOM 1695 N N . LYS A 1 206 ? 8.614 17.178 -4.129 1.00 73.75 206 LYS A N 1
ATOM 1696 C CA . LYS A 1 206 ? 8.956 16.996 -5.558 1.00 73.75 206 LYS A CA 1
ATOM 1697 C C . LYS A 1 206 ? 10.419 16.627 -5.807 1.00 73.75 206 LYS A C 1
ATOM 1699 O O . LYS A 1 206 ? 10.721 15.967 -6.799 1.00 73.75 206 LYS A O 1
ATOM 1704 N N . ASN A 1 207 ? 11.323 17.073 -4.937 1.00 67.56 207 ASN A N 1
ATOM 1705 C CA . ASN A 1 207 ? 12.758 16.831 -5.074 1.00 67.56 207 ASN A CA 1
ATOM 1706 C C . ASN A 1 207 ? 13.211 15.496 -4.463 1.00 67.56 207 ASN A C 1
ATOM 1708 O O . ASN A 1 207 ? 14.382 15.137 -4.611 1.00 67.56 207 ASN A O 1
ATOM 1712 N N . LYS A 1 208 ? 12.315 14.776 -3.774 1.00 72.00 208 LYS A N 1
ATOM 1713 C CA . LYS A 1 208 ? 12.596 13.461 -3.196 1.00 72.00 208 LYS A CA 1
ATOM 1714 C C . LYS A 1 208 ? 12.270 12.361 -4.205 1.00 72.00 208 LYS A C 1
ATOM 1716 O O . LYS A 1 208 ? 11.241 12.382 -4.876 1.00 72.00 208 LYS A O 1
ATOM 1721 N N . THR A 1 209 ? 13.147 11.373 -4.297 1.00 69.00 209 THR A N 1
ATOM 1722 C CA . THR A 1 209 ? 12.900 10.142 -5.056 1.00 69.00 209 THR A CA 1
ATOM 1723 C C . THR A 1 209 ? 11.969 9.200 -4.286 1.00 69.00 209 THR A C 1
ATOM 1725 O O . THR A 1 209 ? 11.875 9.272 -3.065 1.00 69.00 209 THR A O 1
ATOM 1728 N N . GLU A 1 210 ? 11.292 8.284 -4.981 1.00 68.06 210 GLU A N 1
ATOM 1729 C CA . GLU A 1 210 ? 10.434 7.257 -4.359 1.00 68.06 210 GLU A CA 1
ATOM 1730 C C . GLU A 1 210 ? 11.183 6.411 -3.316 1.00 68.06 210 GLU A C 1
ATOM 1732 O O . GLU A 1 210 ? 10.658 6.140 -2.241 1.00 68.06 210 GLU A O 1
ATOM 1737 N N . MET A 1 211 ? 12.441 6.068 -3.596 1.00 66.31 211 MET A N 1
ATOM 1738 C CA . MET A 1 211 ? 13.298 5.315 -2.678 1.00 66.31 211 MET A CA 1
ATOM 1739 C C . MET A 1 211 ? 13.637 6.125 -1.419 1.00 66.31 211 MET A C 1
ATOM 1741 O O . MET A 1 211 ? 13.435 5.631 -0.315 1.00 66.31 211 MET A O 1
ATOM 1745 N N . GLU A 1 212 ? 14.035 7.398 -1.566 1.00 69.69 212 GLU A N 1
ATOM 1746 C CA . GLU A 1 212 ? 14.260 8.298 -0.419 1.00 69.69 212 GLU A CA 1
ATOM 1747 C C . GLU A 1 212 ? 12.992 8.457 0.440 1.00 69.69 212 GLU A C 1
ATOM 1749 O O . GLU A 1 212 ? 13.084 8.589 1.658 1.00 69.69 212 GLU A O 1
ATOM 1754 N N . ARG A 1 213 ? 11.804 8.428 -0.180 1.00 75.12 213 ARG A N 1
ATOM 1755 C CA . ARG A 1 213 ? 10.511 8.504 0.520 1.00 75.12 213 ARG A CA 1
ATOM 1756 C C . ARG A 1 213 ? 10.207 7.229 1.316 1.00 75.12 213 ARG A C 1
ATOM 1758 O O . ARG A 1 213 ? 9.723 7.319 2.441 1.00 75.12 213 ARG A O 1
ATOM 1765 N N . LEU A 1 214 ? 10.509 6.053 0.760 1.00 68.88 214 LEU A N 1
ATOM 1766 C CA . LEU A 1 214 ? 10.293 4.757 1.418 1.00 68.88 214 LEU A CA 1
ATOM 1767 C C . LEU A 1 214 ? 11.298 4.481 2.547 1.00 68.88 214 LEU A C 1
ATOM 1769 O O . LEU A 1 214 ? 10.922 3.907 3.567 1.00 68.88 214 LEU A O 1
ATOM 1773 N N . GLU A 1 215 ? 12.553 4.902 2.381 1.00 68.56 215 GLU A N 1
ATOM 1774 C CA . GLU A 1 215 ? 13.640 4.685 3.349 1.00 68.56 215 GLU A CA 1
ATOM 1775 C C . GLU A 1 215 ? 13.686 5.739 4.466 1.00 68.56 215 GLU A C 1
ATOM 1777 O O . GLU A 1 215 ? 14.423 5.577 5.444 1.00 68.56 215 GLU A O 1
ATOM 1782 N N . SER A 1 216 ? 12.904 6.819 4.348 1.00 69.50 216 SER A N 1
ATOM 1783 C CA . SER A 1 216 ? 12.867 7.873 5.361 1.00 69.50 216 SER A CA 1
ATOM 1784 C C . SER A 1 216 ? 12.393 7.325 6.710 1.00 69.50 216 SER A C 1
ATOM 1786 O O . SER A 1 216 ? 11.253 6.860 6.860 1.00 69.50 216 SER A O 1
ATOM 1788 N N . LYS A 1 217 ? 13.287 7.422 7.703 1.00 67.75 217 LYS A N 1
ATOM 1789 C CA . LYS A 1 217 ? 13.004 7.105 9.110 1.00 67.75 217 LYS A CA 1
ATOM 1790 C C . LYS A 1 217 ? 12.078 8.133 9.753 1.00 67.75 217 LYS A C 1
ATOM 1792 O O . LYS A 1 217 ? 11.280 7.778 10.608 1.00 67.75 217 LYS A O 1
ATOM 1797 N N . GLU A 1 218 ? 12.171 9.390 9.330 1.00 76.00 218 GLU A N 1
ATOM 1798 C CA . GLU A 1 218 ? 11.260 10.445 9.766 1.00 76.00 218 GLU A CA 1
ATOM 1799 C C . GLU A 1 218 ? 10.070 10.506 8.810 1.00 76.00 218 GLU A C 1
ATOM 1801 O O . GLU A 1 218 ? 10.233 10.683 7.596 1.00 76.00 218 GLU A O 1
ATOM 1806 N N . LYS A 1 219 ? 8.863 10.332 9.354 1.00 82.62 219 LYS A N 1
ATOM 1807 C CA . LYS A 1 219 ? 7.619 10.463 8.597 1.00 82.62 219 LYS A CA 1
ATOM 1808 C C . LYS A 1 219 ? 7.191 11.926 8.619 1.00 82.62 219 LYS A C 1
ATOM 1810 O O . LYS A 1 219 ? 6.930 12.470 9.680 1.00 82.62 219 LYS A O 1
ATOM 1815 N N . THR A 1 220 ? 7.122 12.564 7.457 1.00 88.06 220 THR A N 1
ATOM 1816 C CA . THR A 1 220 ? 6.719 13.976 7.351 1.00 88.06 220 THR A CA 1
ATOM 1817 C C . THR A 1 220 ? 5.335 14.081 6.734 1.00 88.06 220 THR A C 1
ATOM 1819 O O . THR A 1 220 ? 4.967 13.238 5.916 1.00 88.06 220 THR A O 1
ATOM 1822 N N . GLY A 1 221 ? 4.573 15.114 7.081 1.00 90.62 221 GLY A N 1
ATOM 1823 C CA . GLY A 1 221 ? 3.297 15.388 6.434 1.00 90.62 221 GLY A CA 1
ATOM 1824 C C . GLY A 1 221 ? 2.681 16.702 6.879 1.00 90.62 221 GLY A C 1
ATOM 1825 O O . GLY A 1 221 ? 3.102 17.304 7.860 1.00 90.62 221 GLY A O 1
ATOM 1826 N N . VAL A 1 222 ? 1.675 17.148 6.133 1.00 91.25 222 VAL A N 1
ATOM 1827 C CA . VAL A 1 222 ? 0.919 18.369 6.427 1.00 91.25 222 VAL A CA 1
ATOM 1828 C C . VAL A 1 222 ? -0.566 18.045 6.431 1.00 91.25 222 VAL A C 1
ATOM 1830 O O . VAL A 1 222 ? -1.085 17.416 5.506 1.00 91.25 222 VAL A O 1
ATOM 1833 N N . LYS A 1 223 ? -1.264 18.476 7.482 1.00 91.94 223 LYS A N 1
ATOM 1834 C CA . LYS A 1 223 ? -2.722 18.381 7.576 1.00 91.94 223 LYS A CA 1
ATOM 1835 C C . LYS A 1 223 ? -3.367 19.379 6.617 1.00 91.94 223 LYS A C 1
ATOM 1837 O O . LYS A 1 223 ? -2.967 20.536 6.586 1.00 91.94 223 LYS A O 1
ATOM 1842 N N . LEU A 1 224 ? -4.399 18.969 5.886 1.00 89.94 224 LEU A N 1
ATOM 1843 C CA . LEU A 1 224 ? -5.216 19.877 5.080 1.00 89.94 224 LEU A CA 1
ATOM 1844 C C . LEU A 1 224 ? -6.269 20.545 5.973 1.00 89.94 224 LEU A C 1
ATOM 1846 O O . LEU A 1 224 ? -7.363 20.016 6.177 1.00 89.94 224 LEU A O 1
ATOM 1850 N N . GLU A 1 225 ? -5.944 21.692 6.569 1.00 87.56 225 GLU A N 1
ATOM 1851 C CA . GLU A 1 225 ? -6.856 22.348 7.504 1.00 87.56 225 GLU A CA 1
ATOM 1852 C C . GLU A 1 225 ? -8.125 22.844 6.813 1.00 87.56 225 GLU A C 1
ATOM 1854 O O . GLU A 1 225 ? -8.064 23.625 5.873 1.00 87.56 225 GLU A O 1
ATOM 1859 N N . GLY A 1 226 ? -9.291 22.457 7.333 1.00 82.94 226 GLY A N 1
ATOM 1860 C CA . GLY A 1 226 ? -10.586 22.797 6.727 1.00 82.94 226 GLY A CA 1
ATOM 1861 C C . GLY A 1 226 ? -11.158 21.690 5.842 1.00 82.94 226 GLY A C 1
ATOM 1862 O O . GLY A 1 226 ? -12.337 21.748 5.514 1.00 82.94 226 GLY A O 1
ATOM 1863 N N . LEU A 1 227 ? -10.374 20.647 5.545 1.00 87.38 227 LEU A N 1
ATOM 1864 C CA . LEU A 1 227 ? -10.864 19.439 4.891 1.00 87.38 227 LEU A CA 1
ATOM 1865 C C . LEU A 1 227 ? -10.932 18.270 5.871 1.00 87.38 227 LEU A C 1
ATOM 1867 O O . LEU A 1 227 ? -9.960 17.937 6.554 1.00 87.38 227 LEU A O 1
ATOM 1871 N N . VAL A 1 228 ? -12.087 17.614 5.890 1.00 90.81 228 VAL A N 1
ATOM 1872 C CA . VAL A 1 228 ? -12.300 16.353 6.598 1.00 90.81 228 VAL A CA 1
ATOM 1873 C C . VAL A 1 228 ? -13.024 15.380 5.679 1.00 90.81 228 VAL A C 1
ATOM 1875 O O . VAL A 1 228 ? -13.871 15.766 4.870 1.00 90.81 228 VAL A O 1
ATOM 1878 N N . ALA A 1 229 ? -12.652 14.114 5.784 1.00 94.06 229 ALA A N 1
ATOM 1879 C CA . ALA A 1 229 ? -13.317 13.015 5.115 1.00 94.06 229 ALA A CA 1
ATOM 1880 C C . ALA A 1 229 ? -14.293 12.331 6.077 1.00 94.06 229 ALA A C 1
ATOM 1882 O O . ALA A 1 229 ? -14.090 12.341 7.288 1.00 94.06 229 ALA A O 1
ATOM 1883 N N . ILE A 1 230 ? -15.340 11.723 5.534 1.00 95.38 230 ILE A N 1
ATOM 1884 C CA . ILE A 1 230 ? -16.317 10.938 6.286 1.00 95.38 230 ILE A CA 1
ATOM 1885 C C . ILE A 1 230 ? -15.982 9.465 6.079 1.00 95.38 230 ILE A C 1
ATOM 1887 O O . ILE A 1 230 ? -15.968 8.990 4.939 1.00 95.38 230 ILE A O 1
ATOM 1891 N N . ASN A 1 231 ? -15.713 8.747 7.168 1.00 94.50 231 ASN A N 1
ATOM 1892 C CA . ASN A 1 231 ? -15.496 7.308 7.119 1.00 94.50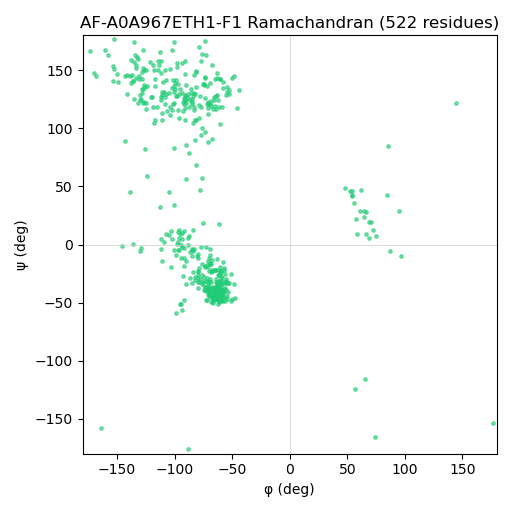 231 ASN A CA 1
ATOM 1893 C C . ASN A 1 231 ? -16.821 6.602 6.762 1.00 94.50 231 ASN A C 1
ATOM 1895 O O . ASN A 1 231 ? -17.794 6.722 7.510 1.00 94.50 231 ASN A O 1
ATOM 1899 N N . PRO A 1 232 ? -16.896 5.863 5.638 1.00 95.56 232 PRO A N 1
ATOM 1900 C CA . PRO A 1 232 ? -18.148 5.267 5.178 1.00 95.56 232 PRO A CA 1
ATOM 1901 C C . PRO A 1 232 ? -18.648 4.122 6.071 1.00 95.56 232 PRO A C 1
ATOM 1903 O O . PRO A 1 232 ? -19.814 3.751 5.975 1.00 95.56 232 PRO A O 1
ATOM 1906 N N . ALA A 1 233 ? -17.804 3.565 6.945 1.00 91.94 233 ALA A N 1
ATOM 1907 C CA . ALA A 1 233 ? -18.185 2.464 7.825 1.00 91.94 233 ALA A CA 1
ATOM 1908 C C . ALA A 1 233 ? -18.975 2.907 9.062 1.00 91.94 233 ALA A C 1
ATOM 1910 O O . ALA A 1 233 ? -19.881 2.201 9.504 1.00 91.94 233 ALA A O 1
ATOM 1911 N N . ASN A 1 234 ? -18.617 4.055 9.642 1.00 87.50 234 ASN A N 1
ATOM 1912 C CA . ASN A 1 234 ? -19.159 4.525 10.921 1.00 87.50 234 ASN A CA 1
ATOM 1913 C C . ASN A 1 234 ? -19.664 5.981 10.890 1.00 87.50 234 ASN A C 1
ATOM 1915 O O . ASN A 1 234 ? -20.248 6.438 11.869 1.00 87.50 234 ASN A O 1
ATOM 1919 N N . GLY A 1 235 ? -19.473 6.701 9.780 1.00 90.25 235 GLY A N 1
ATOM 1920 C CA . GLY A 1 235 ? -19.891 8.093 9.613 1.00 90.25 235 GLY A CA 1
ATOM 1921 C C . GLY A 1 235 ? -19.015 9.113 10.345 1.00 90.25 235 GLY A C 1
ATOM 1922 O O . GLY A 1 235 ? -19.368 10.290 10.376 1.00 90.25 235 GLY A O 1
ATOM 1923 N N . GLU A 1 236 ? -17.896 8.699 10.940 1.00 88.19 236 GLU A N 1
ATOM 1924 C CA . GLU A 1 236 ? -17.022 9.603 11.685 1.00 88.19 236 GLU A CA 1
ATOM 1925 C C . GLU A 1 236 ? -16.219 10.522 10.761 1.00 88.19 236 GLU A C 1
ATOM 1927 O O . GLU A 1 236 ? -15.733 10.117 9.702 1.00 88.19 236 GLU A O 1
ATOM 1932 N N . GLU A 1 237 ? -16.026 11.763 11.203 1.00 91.25 237 GLU A N 1
ATOM 1933 C CA . GLU A 1 237 ? -15.148 12.720 10.538 1.00 91.25 237 GLU A CA 1
ATOM 1934 C C . GLU A 1 237 ? -13.682 12.418 10.863 1.00 91.25 237 GLU A C 1
ATOM 1936 O O . GLU A 1 237 ? -13.280 12.324 12.030 1.00 91.25 237 GLU A O 1
ATOM 1941 N N . ILE A 1 238 ? -12.867 12.303 9.820 1.00 92.00 238 ILE A N 1
ATOM 19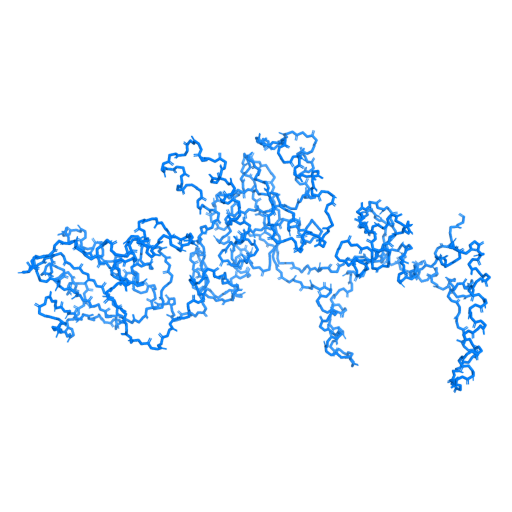42 C CA . ILE A 1 238 ? -11.435 12.044 9.917 1.00 92.00 238 ILE A CA 1
ATOM 1943 C C . ILE A 1 238 ? -10.638 13.098 9.134 1.00 92.00 238 ILE A C 1
ATOM 1945 O O . ILE A 1 238 ? -11.026 13.486 8.028 1.00 92.00 238 ILE A O 1
ATOM 1949 N N . PRO A 1 239 ? -9.527 13.616 9.687 1.00 93.31 239 PRO A N 1
ATOM 1950 C CA . PRO A 1 239 ? -8.693 14.593 8.999 1.00 93.31 239 PRO A CA 1
ATOM 1951 C C . PRO A 1 239 ? -7.985 13.985 7.782 1.00 93.31 239 PRO A C 1
ATOM 1953 O O . PRO A 1 239 ? -7.712 12.786 7.733 1.00 93.31 239 PRO A O 1
ATOM 1956 N N . ILE A 1 240 ? -7.647 14.844 6.820 1.00 93.25 240 ILE A N 1
ATOM 1957 C CA . ILE A 1 240 ? -6.884 14.479 5.623 1.00 93.25 240 ILE A CA 1
ATOM 1958 C C . ILE A 1 240 ? -5.480 15.079 5.730 1.00 93.25 240 ILE A C 1
ATOM 1960 O O . ILE A 1 240 ? -5.324 16.270 6.004 1.00 93.25 240 ILE A O 1
ATOM 1964 N N . PHE A 1 241 ? -4.464 14.258 5.494 1.00 94.31 241 PHE A N 1
ATOM 1965 C CA . PHE A 1 241 ? -3.062 14.653 5.440 1.00 94.31 241 PHE A CA 1
ATOM 1966 C C . PHE A 1 241 ? -2.501 14.470 4.035 1.00 94.31 241 PHE A C 1
ATOM 1968 O O . PHE A 1 241 ? -2.988 13.662 3.246 1.00 94.31 241 PHE A O 1
ATOM 1975 N N . VAL A 1 242 ? -1.431 15.198 3.745 1.00 93.44 242 VAL A N 1
ATOM 1976 C CA . VAL A 1 242 ? -0.537 14.931 2.620 1.00 93.44 242 VAL A CA 1
ATOM 1977 C C . VAL A 1 242 ? 0.792 14.481 3.200 1.00 93.44 242 VAL A C 1
ATOM 1979 O O . VAL A 1 242 ? 1.361 15.199 4.019 1.00 93.44 242 VAL A O 1
ATOM 1982 N N . ALA A 1 243 ? 1.280 13.309 2.798 1.00 92.00 243 ALA A N 1
ATOM 1983 C CA . ALA A 1 243 ? 2.539 12.769 3.304 1.00 92.00 243 ALA A CA 1
ATOM 1984 C C . ALA A 1 243 ? 3.311 12.037 2.209 1.00 92.00 243 ALA A C 1
ATOM 1986 O O . ALA A 1 243 ? 2.739 11.371 1.347 1.00 92.00 243 ALA A O 1
ATOM 1987 N N . ASP A 1 244 ? 4.633 12.131 2.260 1.00 87.56 244 ASP A N 1
ATOM 1988 C CA . ASP A 1 244 ? 5.508 11.579 1.234 1.00 87.56 244 ASP A CA 1
ATOM 1989 C C . ASP A 1 244 ? 5.683 10.056 1.307 1.00 87.56 244 ASP A C 1
ATOM 1991 O O . ASP A 1 244 ? 6.033 9.449 0.299 1.00 87.56 244 ASP A O 1
ATOM 1995 N N . TYR A 1 245 ? 5.351 9.391 2.412 1.00 86.38 245 TYR A N 1
ATOM 1996 C CA . TYR A 1 245 ? 5.409 7.923 2.464 1.00 86.38 245 TYR A CA 1
ATOM 1997 C C . TYR A 1 245 ? 4.310 7.226 1.630 1.00 86.38 245 TYR A C 1
ATOM 1999 O O . TYR A 1 245 ? 4.415 6.028 1.359 1.00 86.38 245 TYR A O 1
ATOM 2007 N N . VAL A 1 246 ? 3.276 7.960 1.192 1.00 87.12 246 VAL A N 1
ATOM 2008 C CA . VAL A 1 246 ? 2.214 7.452 0.305 1.00 87.12 246 VAL A CA 1
ATOM 2009 C C . VAL A 1 246 ? 2.580 7.711 -1.147 1.00 87.12 246 VAL A C 1
ATOM 2011 O O . VAL A 1 246 ? 2.772 8.853 -1.554 1.00 87.12 246 VAL A O 1
ATOM 2014 N N . LEU A 1 247 ? 2.668 6.653 -1.948 1.00 81.81 247 LEU A N 1
ATOM 2015 C CA . LEU A 1 247 ? 3.107 6.730 -3.341 1.00 81.81 247 LEU A CA 1
ATOM 2016 C C . LEU A 1 247 ? 1.930 7.007 -4.279 1.00 81.81 247 LEU A C 1
ATOM 2018 O O . LEU A 1 247 ? 0.959 6.257 -4.275 1.00 81.81 247 LEU A O 1
ATOM 2022 N N . GLY A 1 248 ? 2.038 8.047 -5.111 1.00 81.19 248 GLY A N 1
ATOM 2023 C CA . GLY A 1 248 ? 0.968 8.446 -6.036 1.00 81.19 248 GLY A CA 1
ATOM 2024 C C . GLY A 1 248 ? 0.633 7.390 -7.091 1.00 81.19 248 GLY A C 1
ATOM 2025 O O . GLY A 1 248 ? -0.527 7.238 -7.455 1.00 81.19 248 GLY A O 1
ATOM 2026 N N . ASP A 1 249 ? 1.634 6.621 -7.523 1.00 73.75 249 ASP A N 1
ATOM 2027 C CA . ASP A 1 249 ? 1.491 5.623 -8.588 1.00 73.75 249 ASP A CA 1
ATOM 2028 C C . ASP A 1 249 ? 1.066 4.235 -8.069 1.00 73.75 249 ASP A C 1
ATOM 2030 O O . ASP A 1 249 ? 0.932 3.298 -8.856 1.00 73.75 249 ASP A O 1
ATOM 2034 N N . TYR A 1 250 ? 0.882 4.068 -6.751 1.00 79.00 250 TYR A N 1
ATOM 2035 C CA . TYR A 1 250 ? 0.448 2.807 -6.149 1.00 79.00 250 TYR A CA 1
ATOM 2036 C C . TYR A 1 250 ? -0.996 2.896 -5.644 1.00 79.00 250 TYR A C 1
ATOM 2038 O O . TYR A 1 250 ? -1.349 3.768 -4.848 1.00 79.00 250 TYR A O 1
ATOM 2046 N N . GLY A 1 251 ? -1.834 1.951 -6.077 1.00 85.25 251 GLY A N 1
ATOM 2047 C CA . GLY A 1 251 ? -3.256 1.945 -5.747 1.00 85.25 251 GLY A CA 1
ATOM 2048 C C . GLY A 1 251 ? -3.968 3.148 -6.359 1.00 85.25 251 GLY A C 1
ATOM 2049 O O . GLY A 1 251 ? -4.058 3.261 -7.577 1.00 85.25 251 GLY A O 1
ATOM 2050 N N . THR A 1 252 ? -4.490 4.031 -5.513 1.00 89.56 252 THR A N 1
ATOM 2051 C CA . THR A 1 252 ? -5.173 5.270 -5.921 1.00 89.56 252 THR A CA 1
ATOM 2052 C C . THR A 1 252 ? -4.356 6.527 -5.609 1.00 89.56 252 THR A C 1
ATOM 2054 O O . THR A 1 252 ? -4.829 7.639 -5.825 1.00 89.56 252 THR A O 1
ATOM 2057 N N . GLY A 1 253 ? -3.144 6.374 -5.060 1.00 89.94 253 GLY A N 1
ATOM 2058 C CA . GLY A 1 253 ? -2.369 7.492 -4.522 1.00 89.94 253 GLY A CA 1
ATOM 2059 C C . GLY A 1 253 ? -2.918 8.052 -3.204 1.00 89.94 253 GLY A C 1
ATOM 2060 O O . GLY A 1 253 ? -2.502 9.131 -2.782 1.00 89.94 253 GLY A O 1
ATOM 2061 N N . ALA A 1 254 ? -3.846 7.343 -2.558 1.00 94.38 254 ALA A N 1
ATOM 2062 C CA . ALA A 1 254 ? -4.402 7.676 -1.254 1.00 94.38 254 ALA A CA 1
ATOM 2063 C C . ALA A 1 254 ? -4.612 6.410 -0.410 1.00 94.38 254 ALA A C 1
ATOM 2065 O O . ALA A 1 254 ? -4.958 5.348 -0.937 1.00 94.38 254 ALA A O 1
ATOM 2066 N N . ILE A 1 255 ? -4.431 6.532 0.905 1.00 94.94 255 ILE A N 1
ATOM 2067 C CA . ILE A 1 255 ? -4.659 5.449 1.869 1.00 94.94 255 ILE A CA 1
ATOM 2068 C C . ILE A 1 255 ? -5.583 5.903 2.999 1.00 94.94 255 ILE A C 1
ATOM 2070 O O . ILE A 1 255 ? -5.610 7.081 3.368 1.00 94.94 255 ILE A O 1
ATOM 2074 N N . MET A 1 256 ? -6.314 4.943 3.563 1.00 95.50 256 MET A N 1
ATOM 2075 C CA . MET A 1 256 ? -6.891 5.079 4.898 1.00 95.50 256 MET A CA 1
ATOM 2076 C C . MET A 1 256 ? -5.844 4.639 5.913 1.00 95.50 256 MET A C 1
ATOM 2078 O O . MET A 1 256 ? -5.263 3.567 5.747 1.00 95.50 256 MET A O 1
ATOM 2082 N N . ALA A 1 257 ? -5.606 5.455 6.933 1.00 92.44 257 ALA A N 1
ATOM 2083 C CA . ALA A 1 257 ? -4.602 5.153 7.933 1.00 92.44 257 ALA A CA 1
ATOM 2084 C C . ALA A 1 257 ? -5.243 4.554 9.184 1.00 92.44 257 ALA A C 1
ATOM 2086 O O . ALA A 1 257 ? -6.172 5.139 9.755 1.00 92.44 257 ALA A O 1
ATOM 2087 N N . VAL A 1 258 ? -4.736 3.400 9.616 1.00 87.00 258 VAL A N 1
ATOM 2088 C CA . VAL A 1 258 ? -5.229 2.656 10.780 1.00 87.00 258 VAL A CA 1
ATOM 2089 C C . VAL A 1 258 ? -4.073 2.381 11.749 1.00 87.00 258 VAL A C 1
ATOM 2091 O O . VAL A 1 258 ? -3.526 1.279 11.763 1.00 87.00 258 VAL A O 1
ATOM 2094 N N . PRO A 1 259 ? -3.705 3.346 12.612 1.00 80.69 259 PRO A N 1
ATOM 2095 C CA . PRO A 1 259 ? -2.562 3.226 13.529 1.00 80.69 259 PRO A CA 1
ATOM 2096 C C . PRO A 1 259 ? -2.588 2.013 14.460 1.00 80.69 259 PRO A C 1
ATOM 2098 O O . PRO A 1 259 ? -1.543 1.552 14.902 1.00 80.69 259 PRO A O 1
ATOM 2101 N N . ALA A 1 260 ? -3.770 1.475 14.765 1.00 71.88 260 ALA A N 1
ATOM 2102 C CA . ALA A 1 260 ? -3.896 0.264 15.574 1.00 71.88 260 ALA A CA 1
ATOM 2103 C C . ALA A 1 260 ? -3.429 -1.010 14.840 1.00 71.88 260 ALA A C 1
ATOM 2105 O O . ALA A 1 260 ? -3.149 -2.016 15.497 1.00 71.88 260 ALA A O 1
ATOM 2106 N N . HIS A 1 261 ? -3.345 -0.975 13.500 1.00 76.06 261 HIS A N 1
ATOM 2107 C CA . HIS A 1 261 ? -3.126 -2.147 12.646 1.00 76.06 261 HIS A CA 1
ATOM 2108 C C . HIS A 1 261 ? -2.106 -1.965 11.500 1.00 76.06 261 HIS A C 1
ATOM 2110 O O . HIS A 1 261 ? -1.865 -2.925 10.766 1.00 76.06 261 HIS A O 1
ATOM 2116 N N . ASP A 1 262 ? -1.476 -0.794 11.351 1.00 83.31 262 ASP A N 1
ATOM 2117 C CA . ASP A 1 262 ? -0.335 -0.554 10.448 1.00 83.31 262 ASP A CA 1
ATOM 2118 C C . ASP A 1 262 ? 0.765 0.254 11.163 1.00 83.31 262 ASP A C 1
ATOM 2120 O O . ASP A 1 262 ? 0.524 1.330 11.717 1.00 83.31 262 ASP A O 1
ATOM 2124 N N . GLU A 1 263 ? 1.986 -0.285 11.171 1.00 81.25 263 GLU A N 1
ATOM 2125 C CA . GLU A 1 263 ? 3.146 0.315 11.845 1.00 81.25 263 GLU A CA 1
ATOM 2126 C C . GLU A 1 263 ? 3.502 1.696 11.281 1.00 81.25 263 GLU A C 1
ATOM 2128 O O . GLU A 1 263 ? 3.830 2.607 12.039 1.00 81.25 263 GLU A O 1
ATOM 2133 N N . ARG A 1 264 ? 3.383 1.893 9.962 1.00 84.94 264 ARG A N 1
ATOM 2134 C CA . ARG A 1 264 ? 3.726 3.166 9.305 1.00 84.94 264 ARG A CA 1
ATOM 2135 C C . ARG A 1 264 ? 2.720 4.249 9.672 1.00 84.94 264 ARG A C 1
ATOM 2137 O O . ARG A 1 264 ? 3.106 5.396 9.895 1.00 84.94 264 ARG A O 1
ATOM 2144 N N . ASP A 1 265 ? 1.449 3.870 9.771 1.00 86.31 265 ASP A N 1
ATOM 2145 C CA . ASP A 1 265 ? 0.373 4.767 10.186 1.00 86.31 265 ASP A CA 1
ATOM 2146 C C . ASP A 1 265 ? 0.532 5.157 11.663 1.00 86.31 265 ASP A C 1
ATOM 2148 O O . ASP A 1 265 ? 0.282 6.302 12.048 1.00 86.31 265 ASP A O 1
ATOM 2152 N N . TYR A 1 266 ? 0.985 4.230 12.507 1.00 82.38 266 TYR A N 1
ATOM 2153 C CA . TYR A 1 266 ? 1.289 4.513 13.908 1.00 82.38 266 TYR A CA 1
ATOM 2154 C C . TYR A 1 266 ? 2.475 5.465 14.082 1.00 82.38 266 TYR A C 1
ATOM 2156 O O . TYR A 1 266 ? 2.384 6.440 14.836 1.00 82.38 266 TYR A O 1
ATOM 2164 N N . GLU A 1 267 ? 3.571 5.214 13.364 1.00 83.25 267 GLU A N 1
ATOM 2165 C CA . GLU A 1 267 ? 4.746 6.087 13.347 1.00 83.25 267 GLU A CA 1
ATOM 2166 C C . GLU A 1 267 ? 4.372 7.504 12.895 1.00 83.25 267 GLU A C 1
ATOM 2168 O O . GLU A 1 267 ? 4.697 8.479 13.577 1.00 83.25 267 GLU A O 1
ATOM 2173 N N . PHE A 1 268 ? 3.626 7.626 11.790 1.00 87.06 268 PHE A N 1
ATOM 2174 C CA . PHE A 1 268 ? 3.171 8.919 11.280 1.00 87.06 268 PHE A CA 1
ATOM 2175 C C . PHE A 1 268 ? 2.264 9.644 12.282 1.00 87.06 268 PHE A C 1
ATOM 2177 O O . PHE A 1 268 ? 2.485 10.816 12.581 1.00 87.06 268 PHE A O 1
ATOM 2184 N N . ALA A 1 269 ? 1.273 8.954 12.852 1.00 83.06 269 ALA A N 1
ATOM 2185 C CA . ALA A 1 269 ? 0.352 9.549 13.818 1.00 83.06 269 ALA A CA 1
ATOM 2186 C C . ALA A 1 269 ? 1.072 10.040 15.084 1.00 83.06 269 ALA A C 1
ATOM 2188 O O . ALA A 1 269 ? 0.744 11.102 15.617 1.00 83.06 269 ALA A O 1
ATOM 2189 N N . THR A 1 270 ? 2.079 9.294 15.544 1.00 79.25 270 THR A N 1
ATOM 2190 C CA . THR A 1 270 ? 2.892 9.659 16.711 1.00 79.25 270 THR A CA 1
ATOM 2191 C C . THR A 1 270 ? 3.727 10.907 16.428 1.00 79.25 270 THR A C 1
ATOM 2193 O O . THR A 1 270 ? 3.751 11.824 17.251 1.00 79.25 270 THR A O 1
ATOM 2196 N N . GLN A 1 271 ? 4.355 10.979 15.252 1.00 82.38 271 GLN A N 1
ATOM 2197 C CA . GLN A 1 271 ? 5.147 12.133 14.831 1.00 82.38 271 GLN A CA 1
ATOM 2198 C C . GLN A 1 271 ? 4.283 13.398 14.698 1.00 82.38 271 GLN A C 1
ATOM 2200 O O . GLN A 1 271 ? 4.612 14.434 15.275 1.00 82.38 271 GLN A O 1
ATOM 2205 N N . MET A 1 272 ? 3.134 13.306 14.020 1.00 82.88 272 MET A N 1
ATOM 2206 C CA . MET A 1 272 ? 2.228 14.449 13.841 1.00 82.88 272 MET A CA 1
ATOM 2207 C C . MET A 1 272 ? 1.669 14.967 15.174 1.00 82.88 272 MET A C 1
ATOM 2209 O O . MET A 1 272 ? 1.559 16.178 15.373 1.00 82.88 272 MET A O 1
ATOM 2213 N N . ASN A 1 273 ? 1.361 14.075 16.123 1.00 73.50 273 ASN A N 1
ATOM 2214 C CA . ASN A 1 273 ? 0.929 14.479 17.464 1.00 73.50 273 ASN A CA 1
ATOM 2215 C C . ASN A 1 273 ? 2.036 15.225 18.229 1.00 73.50 273 ASN A C 1
ATOM 2217 O O . ASN A 1 273 ? 1.756 16.213 18.917 1.00 73.50 273 ASN A O 1
ATOM 2221 N N . ALA A 1 274 ? 3.291 14.778 18.111 1.00 70.25 274 ALA A N 1
ATOM 2222 C CA . ALA A 1 274 ? 4.430 15.433 18.750 1.00 70.25 274 ALA A CA 1
ATOM 2223 C C . ALA A 1 274 ? 4.655 16.851 18.194 1.00 70.25 274 ALA A C 1
ATOM 2225 O O . ALA A 1 274 ? 4.796 17.800 18.969 1.00 70.25 274 ALA A O 1
ATOM 2226 N N . GLU A 1 275 ? 4.603 17.015 16.870 1.00 70.12 275 GLU A N 1
ATOM 2227 C CA . GLU A 1 275 ? 4.753 18.312 16.195 1.00 70.12 275 GLU A CA 1
ATOM 2228 C C . GLU A 1 275 ? 3.634 19.295 16.566 1.00 70.12 275 GLU A C 1
ATOM 2230 O O . GLU A 1 275 ? 3.897 20.468 16.846 1.00 70.12 275 GLU A O 1
ATOM 2235 N N . GLN A 1 276 ? 2.387 18.821 16.644 1.00 65.81 276 GLN A N 1
ATOM 2236 C CA . GLN A 1 276 ? 1.255 19.649 17.058 1.00 65.81 276 GLN A CA 1
ATOM 2237 C C . GLN A 1 276 ? 1.389 20.119 18.515 1.00 65.81 276 GLN A C 1
ATOM 2239 O O . GLN A 1 276 ? 1.153 21.293 18.809 1.00 65.81 276 GLN A O 1
ATOM 2244 N N . THR A 1 277 ? 1.831 19.227 19.409 1.00 60.28 277 THR A N 1
ATOM 2245 C CA . THR A 1 277 ? 2.083 19.551 20.823 1.00 60.28 277 THR A CA 1
ATOM 2246 C C . THR A 1 277 ? 3.166 20.628 20.955 1.00 60.28 277 THR A C 1
ATOM 2248 O O . THR A 1 277 ? 3.052 21.528 21.787 1.00 60.28 277 THR A O 1
ATOM 2251 N N . GLN A 1 278 ? 4.205 20.568 20.115 1.00 60.03 278 GLN A N 1
ATOM 2252 C CA . GLN A 1 278 ? 5.290 21.549 20.103 1.00 60.03 278 GLN A CA 1
ATOM 2253 C C . GLN A 1 278 ? 4.835 22.918 19.572 1.00 60.03 278 GLN A C 1
ATOM 2255 O O . GLN A 1 278 ? 5.214 23.936 20.147 1.00 60.03 278 GLN A O 1
ATOM 2260 N N . LYS A 1 279 ? 3.977 22.963 18.540 1.00 60.22 279 LYS A N 1
ATOM 2261 C CA . LYS A 1 279 ? 3.374 24.214 18.029 1.00 60.22 279 LYS A CA 1
ATOM 2262 C C . LYS A 1 279 ? 2.466 24.906 19.065 1.00 60.22 279 LYS A C 1
ATOM 2264 O O . LYS A 1 279 ? 2.366 26.128 19.065 1.00 60.22 279 LYS A O 1
ATOM 2269 N N . ASN A 1 280 ? 1.834 24.145 19.961 1.00 57.09 280 ASN A N 1
ATOM 2270 C CA . ASN A 1 280 ? 0.864 24.636 20.951 1.00 57.09 280 ASN A CA 1
ATOM 2271 C C . ASN A 1 280 ? 1.460 24.922 22.350 1.00 57.09 280 ASN A C 1
ATOM 2273 O O . ASN A 1 280 ? 0.716 25.226 23.292 1.00 57.09 280 ASN A O 1
ATOM 2277 N N . ALA A 1 281 ? 2.786 24.821 22.504 1.00 53.59 281 ALA A N 1
ATOM 2278 C CA . ALA A 1 281 ? 3.475 24.876 23.795 1.00 53.59 281 ALA A CA 1
ATOM 2279 C C . ALA A 1 281 ? 3.261 26.190 24.579 1.00 53.59 281 ALA A C 1
ATOM 2281 O O . ALA A 1 281 ? 3.316 26.164 25.808 1.00 53.59 281 ALA A O 1
ATOM 2282 N N . ASP A 1 282 ? 2.915 27.290 23.900 1.00 47.31 282 ASP A N 1
ATOM 2283 C CA . ASP A 1 282 ? 2.773 28.615 24.520 1.00 47.31 282 ASP A CA 1
ATOM 2284 C C . ASP A 1 282 ? 1.329 29.009 24.901 1.00 47.31 282 ASP A C 1
ATOM 2286 O O . ASP A 1 282 ? 1.128 30.049 25.525 1.00 47.31 282 ASP A O 1
ATOM 2290 N N . THR A 1 283 ? 0.296 28.210 24.579 1.00 48.06 283 THR A N 1
ATOM 2291 C CA . THR A 1 283 ? -1.118 28.606 24.831 1.00 48.06 283 THR A CA 1
ATOM 2292 C C . THR A 1 283 ? -2.099 27.483 25.219 1.00 48.06 283 THR A C 1
ATOM 2294 O O . THR A 1 283 ? -3.268 27.767 25.492 1.00 48.06 283 THR A O 1
ATOM 2297 N N . ALA A 1 284 ? -1.684 26.213 25.297 1.00 43.41 284 ALA A N 1
ATOM 2298 C CA . ALA A 1 284 ? -2.641 25.105 25.416 1.00 43.41 284 ALA A CA 1
ATOM 2299 C C . ALA A 1 284 ? -3.259 24.895 26.819 1.00 43.41 284 ALA A C 1
ATOM 2301 O O . ALA A 1 284 ? -2.589 24.499 27.783 1.00 43.41 284 ALA A O 1
ATOM 2302 N N . THR A 1 285 ? -4.586 25.032 26.903 1.00 45.12 285 THR A N 1
ATOM 2303 C CA . THR A 1 285 ? -5.415 24.625 28.054 1.00 45.12 285 THR A CA 1
ATOM 2304 C C . THR A 1 285 ? -5.622 23.101 28.113 1.00 45.12 285 THR A C 1
ATOM 2306 O O . THR A 1 285 ? -5.408 22.367 27.150 1.00 45.12 285 THR A O 1
ATOM 2309 N N . ARG A 1 286 ? -6.058 22.583 29.272 1.00 41.47 286 ARG A N 1
ATOM 2310 C CA . ARG A 1 286 ? -6.228 21.137 29.534 1.00 41.47 286 ARG A CA 1
ATOM 2311 C C . ARG A 1 286 ? -7.212 20.433 28.581 1.00 41.47 286 ARG A C 1
ATOM 2313 O O . ARG A 1 286 ? -7.015 19.254 28.326 1.00 41.47 286 ARG A O 1
ATOM 2320 N N . SER A 1 287 ? -8.210 21.141 28.047 1.00 40.28 287 SER A N 1
ATOM 2321 C CA . SER A 1 287 ? -9.179 20.625 27.064 1.00 40.28 287 SER A CA 1
ATOM 2322 C C . SER A 1 287 ? -8.604 20.500 25.648 1.00 40.28 287 SER A C 1
ATOM 2324 O O . SER A 1 287 ? -9.051 19.646 24.889 1.00 40.28 287 SER A O 1
ATOM 2326 N N . GLN A 1 288 ? -7.590 21.297 25.288 1.00 37.06 288 GLN A N 1
ATOM 2327 C CA . GLN A 1 288 ? -6.908 21.190 23.990 1.00 37.06 288 GLN A CA 1
ATOM 2328 C C . GLN A 1 288 ? -6.011 19.943 23.920 1.00 37.06 288 GLN A C 1
ATOM 2330 O O . GLN A 1 288 ? -5.947 19.298 22.876 1.00 37.06 288 GLN A O 1
ATOM 2335 N N . ARG A 1 289 ? -5.437 19.516 25.054 1.00 38.12 289 ARG A N 1
ATOM 2336 C CA . ARG A 1 289 ? -4.641 18.274 25.155 1.00 38.12 289 ARG A CA 1
ATOM 2337 C C . ARG A 1 289 ? -5.457 16.986 24.968 1.00 38.12 289 ARG A C 1
ATOM 2339 O O . ARG A 1 289 ? -4.890 15.960 24.605 1.00 38.12 289 ARG A O 1
ATOM 2346 N N . ASP A 1 290 ? -6.772 17.020 25.199 1.00 39.16 290 ASP A N 1
ATOM 2347 C CA . ASP A 1 290 ? -7.665 15.871 24.961 1.00 39.16 290 ASP A CA 1
ATOM 2348 C C . ASP A 1 290 ? -8.013 15.710 23.461 1.00 39.16 290 ASP A C 1
ATOM 2350 O O . ASP A 1 290 ? -8.361 14.616 23.019 1.00 39.16 290 ASP A O 1
ATOM 2354 N N . VAL A 1 291 ? -7.864 16.770 22.650 1.00 40.28 291 VAL A N 1
ATOM 2355 C CA . VAL A 1 291 ? -8.051 16.740 21.183 1.00 40.28 291 VAL A CA 1
ATOM 2356 C C . VAL A 1 291 ? -6.792 16.231 20.460 1.00 40.28 291 VAL A C 1
ATOM 2358 O O . VAL A 1 291 ? -6.906 15.601 19.409 1.00 40.28 291 VAL A O 1
ATOM 2361 N N . GLU A 1 292 ? -5.606 16.430 21.047 1.00 43.72 292 GLU A N 1
ATOM 2362 C CA . GLU A 1 292 ? -4.291 16.060 20.488 1.00 43.72 292 GLU A CA 1
ATOM 2363 C C . GLU A 1 292 ? -4.030 14.537 20.405 1.00 43.72 292 GLU A C 1
ATOM 2365 O O . GLU A 1 292 ? -3.087 14.126 19.745 1.00 43.72 292 GLU A O 1
ATOM 2370 N N . ASN A 1 293 ? -4.877 13.675 20.990 1.00 52.38 293 ASN A N 1
ATOM 2371 C CA . ASN A 1 293 ? -4.702 12.208 20.969 1.00 52.38 293 ASN A CA 1
ATOM 2372 C C . ASN A 1 293 ? -5.599 11.452 19.965 1.00 52.38 293 ASN A C 1
ATOM 2374 O O . ASN A 1 293 ? -5.568 10.223 19.932 1.00 52.38 293 ASN A O 1
ATOM 2378 N N . LYS A 1 294 ? -6.383 12.146 19.125 1.00 60.25 294 LYS A N 1
ATOM 2379 C CA . LYS A 1 294 ? -7.360 11.495 18.223 1.00 60.25 294 LYS A CA 1
ATOM 2380 C C . LYS A 1 294 ? -6.750 10.688 17.069 1.00 60.25 294 LYS A C 1
ATOM 2382 O O . LYS A 1 294 ? -7.427 9.813 16.539 1.00 60.25 294 LYS A O 1
ATOM 2387 N N . LEU A 1 295 ? -5.508 10.967 16.655 1.00 58.44 295 LEU A N 1
ATOM 2388 C CA . LEU A 1 295 ? -4.876 10.235 15.543 1.00 58.44 295 LEU A CA 1
ATOM 2389 C C . LEU A 1 295 ? -4.468 8.816 15.944 1.00 58.44 295 LEU A C 1
ATOM 2391 O O . LEU A 1 295 ? -4.669 7.893 15.169 1.00 58.44 295 LEU A O 1
ATOM 2395 N N . ILE A 1 296 ? -3.952 8.638 17.161 1.00 59.91 296 ILE A N 1
ATOM 2396 C CA . ILE A 1 296 ? -3.530 7.338 17.715 1.00 59.91 296 ILE A CA 1
ATOM 2397 C C . ILE A 1 296 ? -4.651 6.645 18.503 1.00 59.91 296 ILE A C 1
ATOM 2399 O O . ILE A 1 296 ? -4.407 5.695 19.244 1.00 59.91 296 ILE A O 1
ATOM 2403 N N . GLU A 1 297 ? -5.880 7.148 18.391 1.00 61.75 297 GLU A N 1
ATOM 2404 C CA . GLU A 1 297 ? -7.031 6.573 19.070 1.00 61.75 297 GLU A CA 1
ATOM 2405 C C . GLU A 1 297 ? -7.314 5.173 18.520 1.00 61.75 297 GLU A C 1
ATOM 2407 O O . GLU A 1 297 ? -7.515 4.974 17.322 1.00 61.75 297 GLU A O 1
ATOM 2412 N N . ILE A 1 298 ? -7.353 4.190 19.413 1.00 57.75 298 ILE A N 1
ATOM 2413 C CA . ILE A 1 298 ? -7.717 2.822 19.056 1.00 57.75 298 ILE A CA 1
ATOM 2414 C C . ILE A 1 298 ? -9.241 2.772 18.899 1.00 57.75 298 ILE A C 1
ATOM 2416 O O . ILE A 1 298 ? -9.967 2.603 19.878 1.00 57.75 298 ILE A O 1
ATOM 2420 N N . ARG A 1 299 ? -9.727 2.946 17.664 1.00 62.75 299 ARG A N 1
ATOM 2421 C CA . ARG A 1 299 ? -11.166 2.885 17.335 1.00 62.75 299 ARG A CA 1
ATOM 2422 C C . ARG A 1 299 ? -11.661 1.473 17.040 1.00 62.75 299 ARG A C 1
ATOM 2424 O O . ARG A 1 299 ? -12.813 1.153 17.310 1.00 62.75 299 ARG A O 1
ATOM 2431 N N . GLN A 1 300 ? -10.773 0.620 16.540 1.00 55.09 300 GLN A N 1
ATOM 2432 C CA . GLN A 1 300 ? -11.043 -0.771 16.199 1.00 55.09 300 GLN A CA 1
ATOM 2433 C C . GLN A 1 300 ? -9.934 -1.666 16.742 1.00 55.09 300 GLN A C 1
ATOM 2435 O O . GLN A 1 300 ? -8.800 -1.226 16.923 1.00 55.09 300 GLN A O 1
ATOM 2440 N N . VAL A 1 301 ? -10.291 -2.916 17.028 1.00 58.66 301 VAL A N 1
ATOM 2441 C CA . VAL A 1 301 ? -9.391 -3.928 17.571 1.00 58.66 301 VAL A CA 1
ATOM 2442 C C . VAL A 1 301 ? -9.627 -5.244 16.825 1.00 58.66 301 VAL A C 1
ATOM 2444 O O . VAL A 1 301 ? -10.773 -5.600 16.545 1.00 58.66 301 VAL A O 1
ATOM 2447 N N . ILE A 1 302 ? -8.554 -5.980 16.527 1.00 57.88 302 ILE A N 1
ATOM 2448 C CA . ILE A 1 302 ? -8.611 -7.335 15.962 1.00 57.88 302 ILE A CA 1
ATOM 2449 C C . ILE A 1 302 ? -8.009 -8.302 16.981 1.00 57.88 302 ILE A C 1
ATOM 2451 O O . ILE A 1 302 ? -6.842 -8.180 17.362 1.00 57.88 302 ILE A O 1
ATOM 2455 N N . ALA A 1 303 ? -8.829 -9.242 17.444 1.00 55.00 303 ALA A N 1
ATOM 2456 C CA . ALA A 1 303 ? -8.474 -10.233 18.449 1.00 55.00 303 ALA A CA 1
ATOM 2457 C C . ALA A 1 303 ? -7.911 -11.497 17.787 1.00 55.00 303 ALA A C 1
ATOM 2459 O O . ALA A 1 303 ? -8.597 -12.075 16.951 1.00 55.00 303 ALA A O 1
ATOM 2460 N N . PRO A 1 304 ? -6.735 -12.009 18.168 1.00 52.00 304 PRO A N 1
ATOM 2461 C CA . PRO A 1 304 ? -6.183 -13.208 17.537 1.00 52.00 304 PRO A CA 1
ATOM 2462 C C . PRO A 1 304 ? -7.018 -14.488 17.766 1.00 52.00 304 PRO A C 1
ATOM 2464 O O . PRO A 1 304 ? -6.906 -15.412 16.964 1.00 52.00 304 PRO A O 1
ATOM 2467 N N . ASN A 1 305 ? -7.866 -14.562 18.808 1.00 51.03 305 ASN A N 1
ATOM 2468 C CA . ASN A 1 305 ? -8.712 -15.731 19.098 1.00 51.03 305 ASN A CA 1
ATOM 2469 C C . ASN A 1 305 ? -10.150 -15.350 19.538 1.00 51.03 305 ASN A C 1
ATOM 2471 O O . ASN A 1 305 ? -10.367 -14.351 20.225 1.00 51.03 305 ASN A O 1
ATOM 2475 N N . ILE A 1 306 ? -11.131 -16.171 19.144 1.00 41.72 306 ILE A N 1
ATOM 2476 C CA . ILE A 1 306 ? -12.568 -16.050 19.433 1.00 41.72 306 ILE A CA 1
ATOM 2477 C C . ILE A 1 306 ? -12.930 -16.362 20.892 1.00 41.72 306 ILE A C 1
ATOM 2479 O O . ILE A 1 306 ? -13.879 -15.782 21.425 1.00 41.72 306 ILE A O 1
ATOM 2483 N N . ASP A 1 307 ? -12.161 -17.224 21.560 1.00 40.97 307 ASP A N 1
ATOM 2484 C CA . ASP A 1 307 ? -12.399 -17.574 22.965 1.00 40.97 307 ASP A CA 1
ATOM 2485 C C . ASP A 1 307 ? -12.135 -16.375 23.885 1.00 40.97 307 ASP A C 1
ATOM 2487 O O . ASP A 1 307 ? -12.969 -16.038 24.729 1.00 40.97 307 ASP A O 1
ATOM 2491 N N . ASP A 1 308 ? -11.047 -15.643 23.627 1.00 44.62 308 ASP A N 1
ATOM 2492 C CA . ASP A 1 308 ? -10.701 -14.414 24.348 1.00 44.62 308 ASP A CA 1
ATOM 2493 C C . ASP A 1 308 ? -11.776 -13.321 24.153 1.00 44.62 308 ASP A C 1
ATOM 2495 O O . ASP A 1 308 ? -12.098 -12.578 25.087 1.00 44.62 308 ASP A O 1
ATOM 2499 N N . TYR A 1 309 ? -12.400 -13.249 22.968 1.00 42.62 309 TYR A N 1
ATOM 2500 C CA . TYR A 1 309 ? -13.515 -12.335 22.690 1.00 42.62 309 TYR A CA 1
ATOM 2501 C C . TYR A 1 309 ? -14.782 -12.706 23.468 1.00 42.62 309 TYR A C 1
ATOM 2503 O O . TYR A 1 309 ? -15.392 -11.853 24.119 1.00 42.62 309 TYR A O 1
ATOM 2511 N N . ASN A 1 310 ? -15.178 -13.980 23.421 1.00 42.69 310 ASN A N 1
ATOM 2512 C CA . ASN A 1 310 ? -16.395 -14.464 24.068 1.00 42.69 310 ASN A CA 1
ATOM 2513 C C . ASN A 1 310 ? -16.327 -14.335 25.594 1.00 42.69 310 ASN A C 1
ATOM 2515 O O . ASN A 1 310 ? -17.322 -13.958 26.217 1.00 42.69 310 ASN A O 1
ATOM 2519 N N . ILE A 1 311 ? -15.165 -14.611 26.192 1.00 47.75 311 ILE A N 1
ATOM 2520 C CA . ILE A 1 311 ? -14.930 -14.429 27.629 1.00 47.75 311 ILE A CA 1
ATOM 2521 C C . ILE A 1 311 ? -14.979 -12.938 27.977 1.00 47.75 311 ILE A C 1
ATOM 2523 O O . ILE A 1 311 ? -15.758 -12.542 28.845 1.00 47.75 311 ILE A O 1
ATOM 2527 N N . THR A 1 312 ? -14.251 -12.086 27.244 1.00 47.59 312 THR A N 1
ATOM 2528 C CA . THR A 1 312 ? -14.249 -10.637 27.510 1.00 47.59 312 THR A CA 1
ATOM 2529 C C . THR A 1 312 ? -15.648 -10.034 27.428 1.00 47.59 312 THR A C 1
ATOM 2531 O O . THR A 1 312 ? -16.053 -9.285 28.315 1.00 47.59 312 THR A O 1
ATOM 2534 N N . LYS A 1 313 ? -16.417 -10.377 26.390 1.00 51.09 313 LYS A N 1
ATOM 2535 C CA . LYS A 1 313 ? -17.778 -9.867 26.198 1.00 51.09 313 LYS A CA 1
ATOM 2536 C C . LYS A 1 313 ? -18.697 -10.262 27.354 1.00 51.09 313 LYS A C 1
ATOM 2538 O O . LYS A 1 313 ? -19.351 -9.398 27.931 1.00 51.09 313 LYS A O 1
ATOM 2543 N N . LYS A 1 314 ? -18.684 -11.540 27.754 1.00 54.81 314 LYS A N 1
ATOM 2544 C CA . LYS A 1 314 ? -19.466 -12.029 28.903 1.00 54.81 314 LYS A CA 1
ATOM 2545 C C . LYS A 1 314 ? -19.105 -11.290 30.194 1.00 54.81 314 LYS A C 1
ATOM 2547 O O . LYS A 1 314 ? -19.994 -10.950 30.973 1.00 54.81 314 LYS A O 1
ATOM 2552 N N . VAL A 1 315 ? -17.817 -11.035 30.415 1.00 51.16 315 VAL A N 1
ATOM 2553 C CA . VAL A 1 315 ? -17.325 -10.334 31.605 1.00 51.16 315 VAL A CA 1
ATOM 2554 C C . VAL A 1 315 ? -17.721 -8.850 31.599 1.00 51.16 315 VAL A C 1
ATOM 2556 O O . VAL A 1 315 ? -18.186 -8.337 32.620 1.00 51.16 315 VAL A O 1
ATOM 2559 N N . LEU A 1 316 ? -17.613 -8.163 30.458 1.00 54.03 316 LEU A N 1
ATOM 2560 C CA . LEU A 1 316 ? -18.029 -6.763 30.312 1.00 54.03 316 LEU A CA 1
ATOM 2561 C C . LEU A 1 316 ? -19.539 -6.582 30.520 1.00 54.03 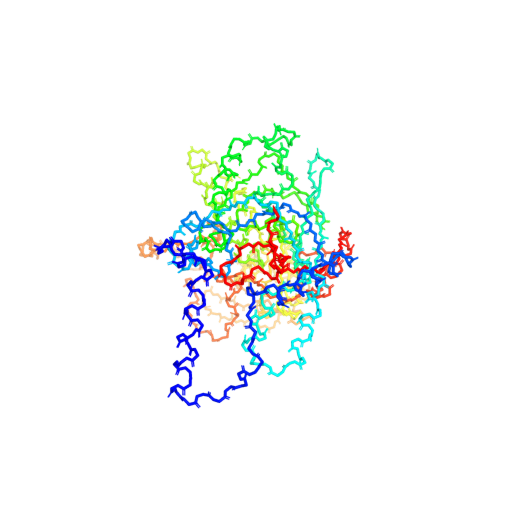316 LEU A C 1
ATOM 2563 O O . LEU A 1 316 ? -19.937 -5.694 31.276 1.00 54.03 316 LEU A O 1
ATOM 2567 N N . ASP A 1 317 ? -20.369 -7.453 29.939 1.00 60.66 317 ASP A N 1
ATOM 2568 C CA . ASP A 1 317 ? -21.831 -7.423 30.106 1.00 60.66 317 ASP A CA 1
ATOM 2569 C C . ASP A 1 317 ? -22.230 -7.564 31.588 1.00 60.66 317 ASP A C 1
ATOM 2571 O O . ASP A 1 317 ? -23.127 -6.881 32.097 1.00 60.66 317 ASP A O 1
ATOM 2575 N N . ILE A 1 318 ? -21.527 -8.434 32.319 1.00 61.28 318 ILE A N 1
ATOM 2576 C CA . ILE A 1 318 ? -21.717 -8.625 33.759 1.00 61.28 318 ILE A CA 1
ATOM 2577 C C . ILE A 1 318 ? -21.283 -7.387 34.544 1.00 61.28 318 ILE A C 1
ATOM 2579 O O . ILE A 1 318 ? -22.020 -6.947 35.428 1.00 61.28 318 ILE A O 1
ATOM 2583 N N . LEU A 1 319 ? -20.130 -6.796 34.229 1.00 58.62 319 LEU A N 1
ATOM 2584 C CA . LEU A 1 319 ? -19.656 -5.580 34.890 1.00 58.62 319 LEU A CA 1
ATOM 2585 C C . LEU A 1 319 ? -20.595 -4.391 34.663 1.00 58.62 319 LEU A C 1
ATOM 2587 O O . LEU A 1 319 ? -20.850 -3.625 35.595 1.00 58.62 319 LEU A O 1
ATOM 2591 N N . GLU A 1 320 ? -21.150 -4.236 33.459 1.00 61.50 320 GLU A N 1
ATOM 2592 C CA . GLU A 1 320 ? -22.159 -3.211 33.182 1.00 61.50 320 GLU A CA 1
ATOM 2593 C C . GLU A 1 320 ? -23.434 -3.445 33.992 1.00 61.50 320 GLU A C 1
ATOM 2595 O O . GLU A 1 320 ? -23.964 -2.505 34.597 1.00 61.50 320 GLU A O 1
ATOM 2600 N N . LYS A 1 321 ? -23.893 -4.700 34.081 1.00 66.62 321 LYS A N 1
ATOM 2601 C CA . LYS A 1 321 ? -25.037 -5.082 34.917 1.00 66.62 321 LYS A CA 1
ATOM 2602 C C . LYS A 1 321 ? -24.780 -4.771 36.396 1.00 66.62 321 LYS A C 1
ATOM 2604 O O . LYS A 1 321 ? -25.623 -4.136 37.030 1.00 66.62 321 LYS A O 1
ATOM 2609 N N . ILE A 1 322 ? -23.610 -5.141 36.928 1.00 64.12 322 ILE A N 1
ATOM 2610 C CA . ILE A 1 322 ? -23.190 -4.837 38.307 1.00 64.12 322 ILE A CA 1
ATOM 2611 C C . ILE A 1 322 ? -23.162 -3.326 38.529 1.00 64.12 322 ILE A C 1
ATOM 2613 O O . ILE A 1 322 ? -23.738 -2.841 39.498 1.00 64.12 322 ILE A O 1
ATOM 2617 N N . LYS A 1 323 ? -22.550 -2.556 37.622 1.00 63.88 323 LYS A N 1
ATOM 2618 C CA . LYS A 1 323 ? -22.459 -1.093 37.723 1.00 63.88 323 LYS A CA 1
ATOM 2619 C C . LYS A 1 323 ? -23.835 -0.430 37.717 1.00 63.88 323 LYS A C 1
ATOM 2621 O O . LYS A 1 323 ? -24.086 0.465 38.523 1.00 63.88 323 LYS A O 1
ATOM 2626 N N . LYS A 1 324 ? -24.735 -0.867 36.832 1.00 68.12 324 LYS A N 1
ATOM 2627 C CA . LYS A 1 324 ? -26.106 -0.349 36.735 1.00 68.12 324 LYS A CA 1
ATOM 2628 C C . LYS A 1 324 ? -26.888 -0.591 38.024 1.00 68.12 324 LYS A C 1
ATOM 2630 O O . LYS A 1 324 ? -27.525 0.332 38.526 1.00 68.12 324 LYS A O 1
ATOM 2635 N N . GLU A 1 325 ? -26.821 -1.801 38.569 1.00 70.50 325 GLU A N 1
ATOM 2636 C CA . GLU A 1 325 ? -27.530 -2.168 39.798 1.00 70.50 325 GLU A CA 1
ATOM 2637 C C . GLU A 1 325 ? -26.895 -1.528 41.047 1.00 70.50 325 GLU A C 1
ATOM 2639 O O . GLU A 1 325 ? -27.604 -0.983 41.889 1.00 70.50 325 GLU A O 1
ATOM 2644 N N . ALA A 1 326 ? -25.563 -1.472 41.128 1.00 65.31 326 ALA A N 1
ATOM 2645 C CA . ALA A 1 326 ? -24.841 -0.789 42.201 1.00 65.31 326 ALA A CA 1
ATOM 2646 C C . ALA A 1 326 ? -25.168 0.712 42.262 1.00 65.31 326 ALA A C 1
ATOM 2648 O O . ALA A 1 326 ? -25.340 1.265 43.351 1.00 65.31 326 ALA A O 1
ATOM 2649 N N . ASN A 1 327 ? -25.312 1.371 41.105 1.00 66.94 327 ASN A N 1
ATOM 2650 C CA . ASN A 1 327 ? -25.688 2.783 41.035 1.00 66.94 327 ASN A CA 1
ATOM 2651 C C . ASN A 1 327 ? -27.090 3.048 41.606 1.00 66.94 327 ASN A C 1
ATOM 2653 O O . ASN A 1 327 ? -27.264 4.046 42.306 1.00 66.94 327 ASN A O 1
ATOM 2657 N N . LYS A 1 328 ? -28.068 2.155 41.374 1.00 74.56 328 LYS A N 1
ATOM 2658 C CA . LYS A 1 328 ? -29.427 2.279 41.943 1.00 74.56 328 LYS A CA 1
ATOM 2659 C C . LYS A 1 328 ? -29.419 2.291 43.474 1.00 74.56 328 LYS A C 1
ATOM 2661 O O . LYS A 1 328 ? -30.252 2.943 44.091 1.00 74.56 328 LYS A O 1
ATOM 2666 N N . GLU A 1 329 ? -28.462 1.598 44.084 1.00 71.94 329 GLU A N 1
ATOM 2667 C CA . GLU A 1 329 ? -28.368 1.426 45.540 1.00 71.94 329 GLU A CA 1
ATOM 2668 C C . GLU A 1 329 ? -27.268 2.270 46.200 1.00 71.94 329 GLU A C 1
ATOM 2670 O O . GLU A 1 329 ? -26.990 2.132 47.403 1.00 71.94 329 GLU A O 1
ATOM 2675 N N . ASN A 1 330 ? -26.660 3.170 45.417 1.00 69.25 330 ASN A N 1
ATOM 2676 C CA . ASN A 1 330 ? -25.553 4.034 45.819 1.00 69.25 330 ASN A CA 1
ATOM 2677 C C . ASN A 1 330 ? -24.376 3.229 46.414 1.00 69.25 330 ASN A C 1
ATOM 2679 O O . ASN A 1 330 ? -23.802 3.579 47.458 1.00 69.25 330 ASN A O 1
ATOM 2683 N N . ILE A 1 331 ? -24.056 2.103 45.767 1.00 61.88 331 ILE A N 1
ATOM 2684 C CA . ILE A 1 331 ? -22.947 1.224 46.127 1.00 61.88 331 ILE A CA 1
ATOM 2685 C C . ILE A 1 331 ? -21.698 1.652 45.352 1.00 61.88 331 ILE A C 1
ATOM 2687 O O . ILE A 1 331 ? -21.705 1.715 44.125 1.00 61.88 331 ILE A O 1
ATOM 2691 N N . LYS A 1 332 ? -20.612 1.959 46.070 1.00 55.97 332 LYS A N 1
ATOM 2692 C CA . LYS A 1 332 ? -19.326 2.355 45.477 1.00 55.97 332 LYS A CA 1
ATOM 2693 C C . LYS A 1 332 ? -18.340 1.195 45.547 1.00 55.97 332 LYS A C 1
ATOM 2695 O O . LYS A 1 332 ? -17.956 0.784 46.644 1.00 55.97 332 LYS A O 1
ATOM 2700 N N . PHE A 1 333 ? -17.910 0.735 44.379 1.00 56.97 333 PHE A N 1
ATOM 2701 C CA . PHE A 1 333 ? -16.908 -0.310 44.202 1.00 56.97 333 PHE A CA 1
ATOM 2702 C C . PHE A 1 333 ? -15.859 0.122 43.168 1.00 56.97 333 PHE A C 1
ATOM 2704 O O . PHE A 1 333 ? -16.094 1.044 42.381 1.00 56.97 333 PHE A O 1
ATOM 2711 N N . TRP A 1 334 ? -14.706 -0.540 43.181 1.00 52.50 334 TRP A N 1
ATOM 2712 C CA . TRP A 1 334 ? -13.627 -0.356 42.214 1.00 52.50 334 TRP A CA 1
ATOM 2713 C C . TRP A 1 334 ? -13.270 -1.699 41.592 1.00 52.50 334 TRP A C 1
ATOM 2715 O O . TRP A 1 334 ? -13.156 -2.682 42.315 1.00 52.50 334 TRP A O 1
ATOM 2725 N N . VAL A 1 335 ? -13.089 -1.721 40.273 1.00 49.09 335 VAL A N 1
ATOM 2726 C CA . VAL A 1 335 ? -12.539 -2.871 39.543 1.00 49.09 335 VAL A CA 1
ATOM 2727 C C . VAL A 1 335 ? -11.016 -2.766 39.584 1.00 49.09 335 VAL A C 1
ATOM 2729 O O . VAL A 1 335 ? -10.482 -1.677 39.353 1.00 49.09 335 VAL A O 1
ATOM 2732 N N . LEU A 1 336 ? -10.325 -3.858 39.894 1.00 45.81 336 LEU A N 1
ATOM 2733 C CA . LEU A 1 336 ? -8.865 -3.944 39.916 1.00 45.81 336 LEU A CA 1
ATOM 2734 C C . LEU A 1 336 ? -8.310 -4.648 38.667 1.00 45.81 336 LEU A C 1
ATOM 2736 O O . LEU A 1 336 ? -9.034 -5.269 37.890 1.00 45.81 336 LEU A O 1
ATOM 2740 N N . GLY A 1 337 ? -6.994 -4.533 38.477 1.00 46.16 337 GLY A N 1
ATOM 2741 C CA . GLY A 1 337 ? -6.242 -5.329 37.508 1.00 46.16 337 GLY A CA 1
ATOM 2742 C C . GLY A 1 337 ? -6.426 -4.964 36.037 1.00 46.16 337 GLY A C 1
ATOM 2743 O O . GLY A 1 337 ? -6.911 -3.887 35.678 1.00 46.16 337 GLY A O 1
ATOM 2744 N N . GLY A 1 338 ? -5.983 -5.865 35.154 1.00 39.88 338 GLY A N 1
ATOM 2745 C CA . GLY A 1 338 ? -6.067 -5.671 33.701 1.00 39.88 338 GLY A CA 1
ATOM 2746 C C . GLY A 1 338 ? -7.508 -5.627 33.179 1.00 39.88 338 GLY A C 1
ATOM 2747 O O . GLY A 1 338 ? -7.788 -4.972 32.176 1.00 39.88 338 GLY A O 1
ATOM 2748 N N . LEU A 1 339 ? -8.448 -6.196 33.934 1.00 44.16 339 LEU A N 1
ATOM 2749 C CA . LEU A 1 339 ? -9.875 -6.127 33.654 1.00 44.16 339 LEU A CA 1
ATOM 2750 C C . LEU A 1 339 ? -10.473 -4.728 33.892 1.00 44.16 339 LEU A C 1
ATOM 2752 O O . LEU A 1 339 ? -11.372 -4.305 33.166 1.00 44.16 339 LEU A O 1
ATOM 2756 N N . ALA A 1 340 ? -9.936 -3.957 34.844 1.00 41.53 340 ALA A N 1
ATOM 2757 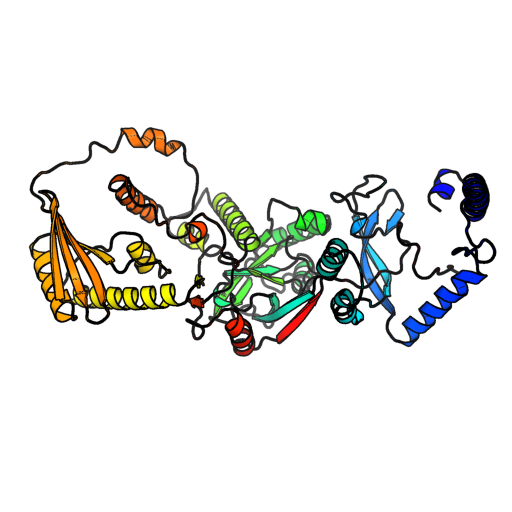C CA . ALA A 1 340 ? -10.286 -2.545 34.993 1.00 41.53 340 ALA A CA 1
ATOM 2758 C C . ALA A 1 340 ? -9.880 -1.741 33.748 1.00 41.53 340 ALA A C 1
ATOM 2760 O O . ALA A 1 340 ? -10.610 -0.848 33.317 1.00 41.53 340 ALA A O 1
ATOM 2761 N N . CYS A 1 341 ? -8.746 -2.088 33.132 1.00 38.66 341 CYS A N 1
ATOM 2762 C CA . CYS A 1 341 ? -8.310 -1.467 31.884 1.00 38.66 341 CYS A CA 1
ATOM 2763 C C . CYS A 1 341 ? -9.288 -1.794 30.745 1.00 38.66 341 CYS A C 1
ATOM 2765 O O . CYS A 1 341 ? -9.761 -0.867 30.096 1.00 38.66 341 CYS A O 1
ATOM 2767 N N . ALA A 1 342 ? -9.686 -3.061 30.580 1.00 41.81 342 ALA A N 1
ATOM 2768 C CA . ALA A 1 342 ? -10.701 -3.464 29.599 1.00 41.81 342 ALA A CA 1
ATOM 2769 C C . ALA A 1 342 ? -12.071 -2.806 29.822 1.00 41.81 342 ALA A C 1
ATOM 2771 O O . ALA A 1 342 ? -12.681 -2.308 28.878 1.00 41.81 342 ALA A O 1
ATOM 2772 N N . PHE A 1 343 ? -12.543 -2.736 31.068 1.00 40.69 343 PHE A N 1
ATOM 2773 C CA . PHE A 1 343 ? -13.853 -2.173 31.396 1.00 40.69 343 PHE A CA 1
ATOM 2774 C C . PHE A 1 343 ? -13.935 -0.655 31.204 1.00 40.69 343 PHE A C 1
ATOM 2776 O O . PHE A 1 343 ? -14.934 -0.144 30.699 1.00 40.69 343 PHE A O 1
ATOM 2783 N N . TYR A 1 344 ? -12.896 0.088 31.595 1.00 40.22 344 TYR A N 1
ATOM 2784 C CA . TYR A 1 344 ? -12.886 1.546 31.446 1.00 40.22 344 TYR A CA 1
ATOM 2785 C C . TYR A 1 344 ? -12.444 2.011 30.051 1.00 40.22 344 TYR A C 1
ATOM 2787 O O . TYR A 1 344 ? -12.830 3.110 29.656 1.00 40.22 344 TYR A O 1
ATOM 2795 N N . ALA A 1 345 ? -11.681 1.199 29.309 1.00 36.44 345 ALA A N 1
ATOM 2796 C CA . ALA A 1 345 ? -11.216 1.515 27.955 1.00 36.44 345 ALA A CA 1
ATOM 2797 C C . ALA A 1 345 ? -12.023 0.835 26.832 1.00 36.44 345 ALA A C 1
ATOM 2799 O O . ALA A 1 345 ? -11.767 1.120 25.667 1.00 36.44 345 ALA A O 1
ATOM 2800 N N . LYS A 1 346 ? -12.994 -0.035 27.152 1.00 39.78 346 LYS A N 1
ATOM 2801 C CA . LYS A 1 346 ? -13.729 -0.873 26.180 1.00 39.78 346 LYS A CA 1
ATOM 2802 C C . LYS A 1 346 ? -12.801 -1.715 25.284 1.00 39.78 346 LYS A C 1
ATOM 2804 O O . LYS A 1 346 ? -13.022 -1.822 24.078 1.00 39.78 346 LYS A O 1
ATOM 2809 N N . THR A 1 347 ? -11.753 -2.294 25.865 1.00 36.75 347 THR A N 1
ATOM 2810 C CA . THR A 1 347 ? -10.737 -3.095 25.156 1.00 36.75 347 THR A CA 1
ATOM 2811 C C . THR A 1 347 ? -10.787 -4.574 25.552 1.00 36.75 347 THR A C 1
ATOM 2813 O O . THR A 1 347 ? -11.427 -4.937 26.538 1.00 36.75 347 THR A O 1
ATOM 2816 N N . ILE A 1 348 ? -10.130 -5.445 24.773 1.00 36.59 348 ILE A N 1
ATOM 2817 C CA . ILE A 1 348 ? -10.018 -6.878 25.094 1.00 36.59 348 ILE A CA 1
ATOM 2818 C C . ILE A 1 348 ? -9.017 -7.087 26.224 1.00 36.59 348 ILE A C 1
ATOM 2820 O O . ILE A 1 348 ? -7.929 -6.512 26.204 1.00 36.59 348 ILE A O 1
ATOM 2824 N N . TYR A 1 349 ? -9.353 -7.971 27.158 1.00 38.47 349 TYR A N 1
ATOM 2825 C CA . TYR A 1 349 ? -8.417 -8.519 28.127 1.00 38.47 349 TYR A CA 1
ATOM 2826 C C . TYR A 1 349 ? -8.496 -10.040 28.077 1.00 38.47 349 TYR A C 1
ATOM 2828 O O . TYR A 1 349 ? -9.587 -10.600 28.100 1.00 38.47 349 TYR A O 1
ATOM 2836 N N . ARG A 1 350 ? -7.348 -10.720 28.048 1.00 36.91 350 ARG A N 1
ATOM 2837 C CA . ARG A 1 350 ? -7.309 -12.161 28.300 1.00 36.91 350 ARG A CA 1
ATOM 2838 C C . ARG A 1 350 ? -7.589 -12.370 29.784 1.00 36.91 350 ARG A C 1
ATOM 2840 O O . ARG A 1 350 ? -6.679 -12.316 30.607 1.00 36.91 350 ARG A O 1
ATOM 2847 N N . ALA A 1 351 ? -8.867 -12.488 30.120 1.00 36.16 351 ALA A N 1
ATOM 2848 C CA . ALA A 1 351 ? -9.290 -12.774 31.474 1.00 36.16 351 ALA A CA 1
ATOM 2849 C C . ALA A 1 351 ? -8.951 -14.236 31.776 1.00 36.16 351 ALA A C 1
ATOM 2851 O O . ALA A 1 351 ? -9.426 -15.142 31.098 1.00 36.16 351 ALA A O 1
ATOM 2852 N N . HIS A 1 352 ? -8.129 -14.459 32.799 1.00 40.69 352 HIS A N 1
ATOM 2853 C CA . HIS A 1 352 ? -8.409 -15.591 33.675 1.00 40.69 352 HIS A CA 1
ATOM 2854 C C . HIS A 1 352 ? -9.768 -15.294 34.324 1.00 40.69 352 HIS A C 1
ATOM 2856 O O . HIS A 1 352 ? -10.062 -14.120 34.545 1.00 40.69 352 HIS A O 1
ATOM 2862 N N . ASP A 1 353 ? -10.607 -16.304 34.544 1.00 42.25 353 ASP A N 1
ATOM 2863 C CA . ASP A 1 353 ? -12.037 -16.194 34.893 1.00 42.25 353 ASP A CA 1
ATOM 2864 C C . ASP A 1 353 ? -12.363 -15.468 36.223 1.00 42.25 353 ASP A C 1
ATOM 2866 O O . ASP A 1 353 ? -13.485 -15.575 36.713 1.00 42.25 353 ASP A O 1
ATOM 2870 N N . ASP A 1 354 ? -11.425 -14.694 36.773 1.00 45.50 354 ASP A N 1
ATOM 2871 C CA . ASP A 1 354 ? -11.472 -14.030 38.068 1.00 45.50 354 ASP A CA 1
ATOM 2872 C C . ASP A 1 354 ? -11.566 -12.500 37.920 1.00 45.50 354 ASP A C 1
ATOM 2874 O O . ASP A 1 354 ? -10.812 -11.848 37.189 1.00 45.50 354 ASP A O 1
ATOM 2878 N N . LEU A 1 355 ? -12.514 -11.905 38.643 1.00 50.41 355 LEU A N 1
ATOM 2879 C CA . LEU A 1 355 ? -12.832 -10.481 38.592 1.00 50.41 355 LEU A CA 1
ATOM 2880 C C . LEU A 1 355 ? -12.588 -9.824 39.954 1.00 50.41 355 LEU A C 1
ATOM 2882 O O . LEU A 1 355 ? -13.401 -9.976 40.860 1.00 50.41 355 LEU A O 1
ATOM 2886 N N . ASP A 1 356 ? -11.495 -9.071 40.089 1.00 54.62 356 ASP A N 1
ATOM 2887 C CA . ASP A 1 356 ? -11.091 -8.465 41.364 1.00 54.62 356 ASP A CA 1
ATOM 2888 C C . ASP A 1 356 ? -11.825 -7.139 41.645 1.00 54.62 356 ASP A C 1
ATOM 2890 O O . ASP A 1 356 ? -11.662 -6.149 40.919 1.00 54.62 356 ASP A O 1
ATOM 2894 N N . LEU A 1 357 ? -12.601 -7.073 42.731 1.00 54.22 357 LEU A N 1
ATOM 2895 C CA . LEU A 1 357 ? -13.357 -5.882 43.142 1.00 54.22 357 LEU A CA 1
ATOM 2896 C C . LEU A 1 357 ? -13.020 -5.432 44.566 1.00 54.22 357 LEU A C 1
ATOM 2898 O O . LEU A 1 357 ? -13.015 -6.228 45.499 1.00 54.22 357 LEU A O 1
ATOM 2902 N N . ILE A 1 358 ? -12.842 -4.122 44.768 1.00 57.50 358 ILE A N 1
ATOM 2903 C CA . ILE A 1 358 ? -12.704 -3.508 46.100 1.00 57.50 358 ILE A CA 1
ATOM 2904 C C . ILE A 1 358 ? -13.961 -2.725 46.462 1.00 57.50 358 ILE A C 1
ATOM 2906 O O . ILE A 1 358 ? -14.506 -1.970 45.655 1.00 57.50 358 ILE A O 1
ATOM 2910 N N . VAL A 1 359 ? -14.351 -2.796 47.735 1.00 55.16 359 VAL A N 1
ATOM 2911 C CA . VAL A 1 359 ? -15.370 -1.926 48.339 1.00 55.16 359 VAL A CA 1
ATOM 2912 C C . VAL A 1 359 ? -14.852 -1.205 49.584 1.00 55.16 359 VAL A C 1
ATOM 2914 O O . VAL A 1 359 ? -13.999 -1.689 50.321 1.00 55.16 359 VAL A O 1
ATOM 2917 N N . LYS A 1 360 ? -15.387 -0.004 49.835 1.00 52.34 360 LYS A N 1
ATOM 2918 C CA . LYS A 1 360 ? -14.781 0.976 50.759 1.00 52.34 360 LYS A CA 1
ATOM 2919 C C . LYS A 1 360 ? -14.858 0.602 52.243 1.00 52.34 360 LYS A C 1
ATOM 2921 O O . LYS A 1 360 ? -14.041 1.063 53.034 1.00 52.34 360 LYS A O 1
ATOM 2926 N N . ASN A 1 361 ? -15.926 -0.075 52.660 1.00 58.53 361 ASN A N 1
ATOM 2927 C CA . ASN A 1 361 ? -16.201 -0.359 54.069 1.00 58.53 361 ASN A CA 1
ATOM 2928 C C . ASN A 1 361 ? -17.195 -1.518 54.229 1.00 58.53 361 ASN A C 1
ATOM 2930 O O . ASN A 1 361 ? -17.894 -1.889 53.288 1.00 58.53 361 ASN A O 1
ATOM 2934 N N . LYS A 1 362 ? -17.320 -2.031 55.458 1.00 59.66 362 LYS A N 1
ATOM 2935 C CA . LYS A 1 362 ? -18.180 -3.173 55.814 1.00 59.66 362 LYS A CA 1
ATOM 2936 C C . LYS A 1 362 ? -19.660 -2.987 55.437 1.00 59.66 362 LYS A C 1
ATOM 2938 O O . LYS A 1 362 ? -20.321 -3.951 55.065 1.00 59.66 362 LYS A O 1
ATOM 2943 N N . LYS A 1 363 ? -20.190 -1.755 55.489 1.00 63.28 363 LYS A N 1
ATOM 2944 C CA . LYS A 1 363 ? -21.579 -1.445 55.091 1.00 63.28 363 LYS A CA 1
ATOM 2945 C C . LYS A 1 363 ? -21.767 -1.564 53.575 1.00 63.28 363 LYS A C 1
ATOM 2947 O O . LYS A 1 363 ? -22.755 -2.135 53.130 1.00 63.28 363 LYS A O 1
ATOM 2952 N N . GLN A 1 364 ? -20.820 -1.042 52.801 1.00 60.53 364 GLN A N 1
ATOM 2953 C CA . GLN A 1 364 ? -20.795 -1.142 51.339 1.00 60.53 364 GLN A CA 1
ATOM 2954 C C . GLN A 1 364 ? -20.578 -2.591 50.887 1.00 60.53 364 GLN A C 1
ATOM 2956 O O . GLN A 1 364 ? -21.270 -3.046 49.989 1.00 60.53 364 GLN A O 1
ATOM 2961 N N . TYR A 1 365 ? -19.720 -3.340 51.582 1.00 63.25 365 TYR A N 1
ATOM 2962 C CA . TYR A 1 365 ? -19.497 -4.767 51.339 1.00 63.25 365 TYR A CA 1
ATOM 2963 C C . TYR A 1 365 ? -20.758 -5.609 51.518 1.00 63.25 365 TYR A C 1
ATOM 2965 O O . TYR A 1 365 ? -21.120 -6.349 50.616 1.00 63.25 365 TYR A O 1
ATOM 2973 N N . ARG A 1 366 ? -21.500 -5.430 52.619 1.00 67.56 366 ARG A N 1
ATOM 2974 C CA . ARG A 1 366 ? -22.771 -6.149 52.832 1.00 67.56 366 ARG A CA 1
ATOM 2975 C C . ARG A 1 366 ? -23.806 -5.863 51.744 1.00 67.56 366 ARG A C 1
ATOM 2977 O O . ARG A 1 366 ? -24.457 -6.784 51.270 1.00 67.56 366 ARG A O 1
ATOM 2984 N N . LYS A 1 367 ? -23.935 -4.596 51.335 1.00 68.50 367 LYS A N 1
ATOM 2985 C CA . LYS A 1 367 ? -24.817 -4.215 50.222 1.00 68.50 367 LYS A CA 1
ATOM 2986 C C . LYS A 1 367 ? -24.375 -4.849 48.904 1.00 68.50 367 LYS A C 1
ATOM 2988 O O . LYS A 1 367 ? -25.209 -5.289 48.127 1.00 68.50 367 LYS A O 1
ATOM 2993 N N . PHE A 1 368 ? -23.069 -4.892 48.664 1.00 66.69 368 PHE A N 1
ATOM 2994 C CA . PHE A 1 368 ? -22.506 -5.435 47.437 1.00 66.69 368 PHE A CA 1
ATOM 2995 C C . PHE A 1 368 ? -22.640 -6.962 47.352 1.00 66.69 368 PHE A C 1
ATOM 2997 O O . PHE A 1 368 ? -22.940 -7.477 46.285 1.00 66.69 368 PHE A O 1
ATOM 3004 N N . ILE A 1 369 ? -22.526 -7.685 48.469 1.00 72.81 369 ILE A N 1
ATOM 3005 C CA . ILE A 1 369 ? -22.819 -9.127 48.514 1.00 72.81 369 ILE A CA 1
ATOM 3006 C C . ILE A 1 369 ? -24.285 -9.393 48.166 1.00 72.81 369 ILE A C 1
ATOM 3008 O O . ILE A 1 369 ? -24.563 -10.167 47.257 1.00 72.81 369 ILE A O 1
ATOM 3012 N N . ALA A 1 370 ? -25.214 -8.692 48.824 1.00 75.50 370 ALA A N 1
ATOM 3013 C CA . ALA A 1 370 ? -26.645 -8.849 48.557 1.00 75.50 370 ALA A CA 1
ATOM 3014 C C . ALA A 1 370 ? -27.004 -8.523 47.093 1.00 75.50 370 ALA A C 1
ATOM 3016 O O . ALA A 1 370 ? -27.872 -9.158 46.495 1.00 75.50 370 ALA A O 1
ATOM 3017 N N . LEU A 1 371 ? -26.307 -7.549 46.494 1.00 78.06 371 LEU A N 1
ATOM 3018 C CA . LEU A 1 371 ? -26.413 -7.231 45.073 1.00 78.06 371 LEU A CA 1
ATOM 3019 C C . LEU A 1 371 ? -26.001 -8.420 44.195 1.00 78.06 371 LEU A C 1
ATOM 3021 O O . LEU A 1 371 ? -26.729 -8.759 43.263 1.00 78.06 371 LEU A O 1
ATOM 3025 N N . LEU A 1 372 ? -24.843 -9.025 44.476 1.00 70.94 372 LEU A N 1
ATOM 3026 C CA . LEU A 1 372 ? -24.285 -10.136 43.702 1.00 70.94 372 LEU A CA 1
ATOM 3027 C C . LEU A 1 372 ? -25.161 -11.388 43.776 1.00 70.94 372 LEU A C 1
ATOM 3029 O O . LEU A 1 372 ? -25.482 -11.962 42.735 1.00 70.94 372 LEU A O 1
ATOM 3033 N N . GLU A 1 373 ? -25.629 -11.737 44.973 1.00 81.31 373 GLU A N 1
ATOM 3034 C CA . GLU A 1 373 ? -26.592 -12.824 45.184 1.00 81.31 373 GLU A CA 1
ATOM 3035 C C . GLU A 1 373 ? -27.865 -12.594 44.355 1.00 81.31 373 GLU A C 1
ATOM 3037 O O . GLU A 1 373 ? -28.308 -13.478 43.621 1.00 81.31 373 GLU A O 1
ATOM 3042 N N . ARG A 1 374 ? -28.399 -11.362 44.349 1.00 82.12 374 ARG A N 1
ATOM 3043 C CA . ARG A 1 374 ? -29.592 -11.012 43.559 1.00 82.12 374 ARG A CA 1
ATOM 3044 C C . ARG A 1 374 ? -29.386 -11.139 42.051 1.00 82.12 374 ARG A C 1
ATOM 3046 O O . ARG A 1 374 ? -30.325 -11.471 41.329 1.00 82.12 374 ARG A O 1
ATOM 3053 N N . ILE A 1 375 ? -28.189 -10.844 41.544 1.00 75.56 375 ILE A N 1
ATOM 3054 C CA . ILE A 1 375 ? -27.896 -10.959 40.107 1.00 75.56 375 ILE A CA 1
ATOM 3055 C C . ILE A 1 375 ? -27.412 -12.362 39.699 1.00 75.56 375 ILE A C 1
ATOM 3057 O O . ILE A 1 375 ? -27.083 -12.544 38.521 1.00 75.56 375 ILE A O 1
ATOM 3061 N N . GLY A 1 376 ? -27.448 -13.334 40.621 1.00 79.81 376 GLY A N 1
ATOM 3062 C CA . GLY A 1 376 ? -27.238 -14.761 40.362 1.00 79.81 376 GLY A CA 1
ATOM 3063 C C . GLY A 1 376 ? -25.809 -15.258 40.583 1.00 79.81 376 GLY A C 1
ATOM 3064 O O . GLY A 1 376 ? -25.386 -16.176 39.880 1.00 79.81 376 GLY A O 1
ATOM 3065 N N . PHE A 1 377 ? -25.056 -14.631 41.490 1.00 75.75 377 PHE A N 1
ATOM 3066 C CA . PHE A 1 377 ? -23.752 -15.119 41.939 1.00 75.75 377 PHE A CA 1
ATOM 3067 C C . PHE A 1 377 ? -23.867 -15.820 43.291 1.00 75.75 377 PHE A C 1
ATOM 3069 O O . PHE A 1 377 ? -24.491 -15.308 44.215 1.00 75.75 377 PHE A O 1
ATOM 3076 N N . GLU A 1 378 ? -23.202 -16.958 43.421 1.00 80.88 378 GLU A N 1
ATOM 3077 C CA . GLU A 1 378 ? -23.168 -17.771 44.629 1.00 80.88 378 GLU A CA 1
ATOM 3078 C C . GLU A 1 378 ? -21.780 -17.704 45.263 1.00 80.88 378 GLU A C 1
ATOM 3080 O O . GLU A 1 378 ? -20.760 -17.707 44.571 1.00 80.88 378 GLU A O 1
ATOM 3085 N N . LYS A 1 379 ? -21.726 -17.631 46.594 1.00 78.69 379 LYS A N 1
ATOM 3086 C CA . LYS A 1 379 ? -20.463 -17.622 47.334 1.00 78.69 379 LYS A CA 1
ATOM 3087 C C . LYS A 1 379 ? -19.797 -18.995 47.231 1.00 78.69 379 LYS A C 1
ATOM 3089 O O . LYS A 1 379 ? -20.353 -19.982 47.701 1.00 78.69 379 LYS A O 1
ATOM 3094 N N . ILE A 1 380 ? -18.580 -19.039 46.693 1.00 78.94 380 ILE A N 1
ATOM 3095 C CA . ILE A 1 380 ? -17.794 -20.274 46.565 1.00 78.94 380 ILE A CA 1
ATOM 3096 C C . ILE A 1 380 ? -16.841 -20.433 47.741 1.00 78.94 380 ILE A C 1
ATOM 3098 O O . ILE A 1 380 ? -16.788 -21.486 48.377 1.00 78.94 380 ILE A O 1
ATOM 3102 N N . LYS A 1 381 ? -16.058 -19.391 48.034 1.00 75.94 381 LYS A N 1
ATOM 3103 C CA . LYS A 1 381 ? -14.991 -19.475 49.033 1.00 75.94 381 LYS A CA 1
ATOM 3104 C C . LYS A 1 381 ? -14.694 -18.120 49.643 1.00 75.94 381 LYS A C 1
ATOM 3106 O O . LYS A 1 381 ? -14.644 -17.115 48.948 1.00 75.94 381 LYS A O 1
ATOM 3111 N N . GLU A 1 382 ? -14.436 -18.107 50.943 1.00 73.81 382 GLU A N 1
ATOM 3112 C CA . GLU A 1 382 ? -13.878 -16.954 51.643 1.00 73.81 382 GLU A CA 1
ATOM 3113 C C . GLU A 1 382 ? -12.455 -17.297 52.080 1.00 73.81 382 GLU A C 1
ATOM 3115 O O . GLU A 1 382 ? -12.208 -18.355 52.663 1.00 73.81 382 GLU A O 1
ATOM 3120 N N . LYS A 1 383 ? -11.503 -16.427 51.754 1.00 68.25 383 LYS A N 1
ATOM 3121 C CA . LYS A 1 383 ? -10.097 -16.581 52.104 1.00 68.25 383 LYS A CA 1
ATOM 3122 C C . LYS A 1 383 ? -9.639 -15.344 52.860 1.00 68.25 383 LYS A C 1
ATOM 3124 O O . LYS A 1 383 ? -9.661 -14.230 52.340 1.00 68.25 383 LYS A O 1
ATOM 3129 N N . LYS A 1 384 ? -9.148 -15.548 54.080 1.00 59.91 384 LYS A N 1
ATOM 3130 C CA . LYS A 1 384 ? -8.372 -14.525 54.781 1.00 59.91 384 LYS A CA 1
ATOM 3131 C C . LYS A 1 384 ? -7.017 -14.409 54.075 1.00 59.91 384 LYS A C 1
ATOM 3133 O O . LYS A 1 384 ? -6.253 -15.372 54.060 1.00 59.91 384 LYS A O 1
ATOM 3138 N N . VAL A 1 385 ? -6.766 -13.275 53.423 1.00 55.41 385 VAL A N 1
ATOM 3139 C CA . VAL A 1 385 ? -5.528 -13.034 52.656 1.00 55.41 385 VAL A CA 1
ATOM 3140 C C . VAL A 1 385 ? -4.462 -12.416 53.551 1.00 55.41 385 VAL A C 1
ATOM 3142 O O . VAL A 1 385 ? -3.286 -12.737 53.426 1.00 55.41 385 VAL A O 1
ATOM 3145 N N . SER A 1 386 ? -4.880 -11.583 54.502 1.00 53.25 386 SER A N 1
ATOM 3146 C CA . SER A 1 386 ? -4.024 -11.039 55.553 1.00 53.25 386 SER A CA 1
ATOM 3147 C C . SER A 1 386 ? -4.853 -10.723 56.799 1.00 53.25 386 SER A C 1
ATOM 3149 O O . SER A 1 386 ? -6.082 -10.808 56.783 1.00 53.25 386 SER A O 1
ATOM 3151 N N . ASP A 1 387 ? -4.209 -10.284 57.880 1.00 50.50 387 ASP A N 1
ATOM 3152 C CA . ASP A 1 387 ? -4.917 -9.718 59.038 1.00 50.50 387 ASP A CA 1
ATOM 3153 C C . ASP A 1 387 ? -5.688 -8.429 58.707 1.00 50.50 387 ASP A C 1
ATOM 3155 O O . ASP A 1 387 ? -6.537 -7.997 59.483 1.00 50.50 387 ASP A O 1
ATOM 3159 N N . LYS A 1 388 ? -5.438 -7.843 57.528 1.00 47.88 388 LYS A N 1
ATOM 3160 C CA . LYS A 1 388 ? -6.024 -6.584 57.056 1.00 47.88 388 LYS A CA 1
ATOM 3161 C C . LYS A 1 388 ? -6.980 -6.761 55.869 1.00 47.88 388 LYS A C 1
ATOM 3163 O O . LYS A 1 388 ? -7.590 -5.777 55.447 1.00 47.88 388 LYS A O 1
ATOM 3168 N N . SER A 1 389 ? -7.140 -7.973 55.325 1.00 54.53 389 SER A N 1
ATOM 3169 C CA . SER A 1 389 ? -7.976 -8.215 54.143 1.00 54.53 389 SER A CA 1
ATOM 3170 C C . SER A 1 389 ? -8.635 -9.595 54.098 1.00 54.53 389 SER A C 1
ATOM 3172 O O . SER A 1 389 ? -8.030 -10.626 54.411 1.00 54.53 389 SER A O 1
ATOM 3174 N N . ILE A 1 390 ? -9.891 -9.605 53.650 1.00 58.50 390 ILE A N 1
ATOM 3175 C CA . ILE A 1 390 ? -10.654 -10.819 53.345 1.00 58.50 390 ILE A CA 1
ATOM 3176 C C . ILE A 1 390 ? -11.035 -10.765 51.870 1.00 58.50 390 ILE A C 1
ATOM 3178 O O . ILE A 1 390 ? -11.632 -9.779 51.439 1.00 58.50 390 ILE A O 1
ATOM 3182 N N . ASN A 1 391 ? -10.716 -11.827 51.138 1.00 61.91 391 ASN A N 1
ATOM 3183 C CA . ASN A 1 391 ? -11.155 -12.041 49.766 1.00 61.91 391 ASN A CA 1
ATOM 3184 C C . ASN A 1 391 ? -12.299 -13.048 49.764 1.00 61.91 391 ASN A C 1
ATOM 3186 O O . ASN A 1 391 ? -12.235 -14.072 50.451 1.00 61.91 391 ASN A O 1
ATOM 3190 N N . THR A 1 392 ? -13.359 -12.762 49.019 1.00 62.12 392 THR A N 1
ATOM 3191 C CA . THR A 1 392 ? -14.469 -13.698 48.844 1.00 62.12 392 THR A CA 1
ATOM 3192 C C . THR A 1 392 ? -14.748 -13.899 47.373 1.00 62.12 392 THR A C 1
ATOM 3194 O O . THR A 1 392 ? -15.084 -12.949 46.674 1.00 62.12 392 THR A O 1
ATOM 3197 N N . ILE A 1 393 ? -14.660 -15.156 46.952 1.00 65.69 393 ILE A N 1
ATOM 3198 C CA . ILE A 1 393 ? -14.887 -15.599 45.586 1.00 65.69 393 ILE A CA 1
ATOM 3199 C C . ILE A 1 393 ? -16.361 -15.968 45.427 1.00 65.69 393 ILE A C 1
ATOM 3201 O O . ILE A 1 393 ? -16.893 -16.801 46.171 1.00 65.69 393 ILE A O 1
ATOM 3205 N N . TYR A 1 394 ? -17.002 -15.358 44.439 1.00 65.56 394 TYR A N 1
ATOM 3206 C CA . TYR A 1 394 ? -18.374 -15.602 44.017 1.00 65.56 394 TYR A CA 1
ATOM 3207 C C . TYR A 1 394 ? -18.389 -16.131 42.590 1.00 65.56 394 TYR A C 1
ATOM 3209 O O . TYR A 1 394 ? -17.633 -15.636 41.769 1.00 65.56 394 TYR A O 1
ATOM 3217 N N . ARG A 1 395 ? -19.272 -17.071 42.255 1.00 66.69 395 ARG A N 1
ATOM 3218 C CA . ARG A 1 395 ? -19.386 -17.616 40.896 1.00 66.69 395 ARG A CA 1
ATOM 3219 C C . ARG A 1 395 ? -20.830 -17.610 40.426 1.00 66.69 395 ARG A C 1
ATOM 3221 O O . ARG A 1 395 ? -21.732 -17.861 41.215 1.00 66.69 395 ARG A O 1
ATOM 3228 N N . ASN A 1 396 ? -21.070 -17.324 39.151 1.00 69.62 396 ASN A N 1
ATOM 3229 C CA . ASN A 1 396 ? -22.410 -17.431 38.567 1.00 69.62 396 ASN A CA 1
ATOM 3230 C C . ASN A 1 396 ? -22.601 -18.727 37.759 1.00 69.62 396 ASN A C 1
ATOM 3232 O O . ASN A 1 396 ? -21.658 -19.464 37.481 1.00 69.62 396 ASN A O 1
ATOM 3236 N N . LYS A 1 397 ? -23.833 -18.960 37.289 1.00 71.31 397 LYS A N 1
ATOM 3237 C CA . LYS A 1 397 ? -24.205 -20.103 36.430 1.00 71.31 397 LYS A CA 1
ATOM 3238 C C . LYS A 1 397 ? -23.432 -20.226 35.105 1.00 71.31 397 LYS A C 1
ATOM 3240 O O . LYS A 1 397 ? -23.503 -21.263 34.459 1.00 71.31 397 LYS A O 1
ATOM 3245 N N . ASN A 1 398 ? -22.734 -19.170 34.684 1.00 58.97 398 ASN A N 1
ATOM 3246 C CA . ASN A 1 398 ? -21.899 -19.155 33.481 1.00 58.97 398 ASN A CA 1
ATOM 3247 C C . ASN A 1 398 ? -20.418 -19.430 33.802 1.00 58.97 398 ASN A C 1
ATOM 3249 O O . ASN A 1 398 ? -19.574 -19.212 32.938 1.00 58.97 398 ASN A O 1
ATOM 3253 N N . ASN A 1 399 ? -20.119 -19.890 35.022 1.00 59.34 399 ASN A N 1
ATOM 3254 C CA . ASN A 1 399 ? -18.784 -20.221 35.517 1.00 59.34 399 ASN A CA 1
ATOM 3255 C C . ASN A 1 399 ? -17.815 -19.027 35.618 1.00 59.34 399 ASN A C 1
ATOM 3257 O O . ASN A 1 399 ? -16.609 -19.225 35.610 1.00 59.34 399 ASN A O 1
ATOM 3261 N N . ILE A 1 400 ? -18.339 -17.800 35.727 1.00 57.06 400 ILE A N 1
ATOM 3262 C CA . ILE A 1 400 ? -17.532 -16.580 35.899 1.00 57.06 400 ILE A CA 1
ATOM 3263 C C . ILE A 1 400 ? -17.341 -16.316 37.384 1.00 57.06 400 ILE A C 1
ATOM 3265 O O . ILE A 1 400 ? -18.339 -16.259 38.112 1.00 57.06 400 ILE A O 1
ATOM 3269 N N . GLU A 1 401 ? -16.094 -16.124 37.807 1.00 59.25 401 GLU A N 1
ATOM 3270 C CA . GLU A 1 401 ? -15.705 -15.887 39.192 1.00 59.25 401 GLU A CA 1
ATOM 3271 C C . GLU A 1 401 ? -15.430 -14.398 39.453 1.00 59.25 401 GLU A C 1
ATOM 3273 O O . GLU A 1 401 ? -14.908 -13.655 38.626 1.00 59.25 401 GLU A O 1
ATOM 3278 N N . ILE A 1 402 ? -15.840 -13.925 40.625 1.00 57.84 402 ILE A N 1
ATOM 3279 C CA . ILE A 1 402 ? -15.606 -12.573 41.123 1.00 57.84 402 ILE A CA 1
ATOM 3280 C C . ILE A 1 402 ? -14.927 -12.707 42.472 1.00 57.84 402 ILE A C 1
ATOM 3282 O O . ILE A 1 402 ? -15.549 -13.201 43.412 1.00 57.84 402 ILE A O 1
ATOM 3286 N N . ASP A 1 403 ? -13.693 -12.231 42.585 1.00 59.97 403 ASP A N 1
ATOM 3287 C CA . ASP A 1 403 ? -13.010 -12.095 43.864 1.00 59.97 403 ASP A CA 1
ATOM 3288 C C . ASP A 1 403 ? -13.237 -10.683 44.428 1.00 59.97 403 ASP A C 1
ATOM 3290 O O . ASP A 1 403 ? -12.955 -9.663 43.800 1.00 59.97 403 ASP A O 1
ATOM 3294 N N . ILE A 1 404 ? -13.800 -10.598 45.630 1.00 59.31 404 ILE A N 1
ATOM 3295 C CA . ILE A 1 404 ? -14.093 -9.331 46.297 1.00 59.31 404 ILE A CA 1
ATOM 3296 C C . ILE A 1 404 ? -13.180 -9.164 47.500 1.00 59.31 404 ILE A C 1
ATOM 3298 O O . ILE A 1 404 ? -13.353 -9.836 48.520 1.00 59.31 404 ILE A O 1
ATOM 3302 N N . GLY A 1 405 ? -12.286 -8.182 47.419 1.00 56.91 405 GLY A N 1
ATOM 3303 C CA . GLY A 1 405 ? -11.425 -7.759 48.514 1.00 56.91 405 GLY A CA 1
ATOM 3304 C C . GLY A 1 405 ? -12.104 -6.745 49.440 1.00 56.91 405 GLY A C 1
ATOM 3305 O O . GLY A 1 405 ? -12.494 -5.643 49.031 1.00 56.91 405 GLY A O 1
ATOM 3306 N N . LEU A 1 406 ? -12.190 -7.079 50.729 1.00 50.38 406 LEU A N 1
ATOM 3307 C CA . LEU A 1 406 ? -12.541 -6.156 51.809 1.00 50.38 406 LEU A CA 1
ATOM 3308 C C . LEU A 1 406 ? -11.287 -5.764 52.597 1.00 50.38 406 LEU A C 1
ATOM 3310 O O . LEU A 1 406 ? -10.753 -6.579 53.345 1.00 50.38 406 LEU A O 1
ATOM 3314 N N . TYR A 1 407 ? -10.866 -4.500 52.500 1.00 54.19 407 TYR A N 1
ATOM 3315 C CA . TYR A 1 407 ? -9.789 -3.945 53.329 1.00 54.19 407 TYR A CA 1
ATOM 3316 C C . TYR A 1 407 ? -10.338 -3.454 54.679 1.00 54.19 407 TYR A C 1
ATOM 3318 O O . TYR A 1 407 ? -11.217 -2.586 54.735 1.00 54.19 407 TYR A O 1
ATOM 3326 N N . LEU A 1 408 ? -9.827 -4.018 55.777 1.00 47.88 408 LEU A N 1
ATOM 3327 C CA . LEU A 1 408 ? -10.227 -3.704 57.149 1.00 47.88 408 LEU A CA 1
ATOM 3328 C C . LEU A 1 408 ? -9.340 -2.580 57.708 1.00 47.88 408 LEU A C 1
ATOM 3330 O O . LEU A 1 408 ? -8.121 -2.681 57.808 1.00 47.88 408 LEU A O 1
ATOM 3334 N N . LYS A 1 409 ? -9.984 -1.459 58.024 1.00 40.78 409 LYS A N 1
ATOM 3335 C CA . LYS A 1 409 ? -9.390 -0.141 58.274 1.00 40.78 409 LYS A CA 1
ATOM 3336 C C . LYS A 1 409 ? -9.020 0.073 59.754 1.00 40.78 409 LYS A C 1
ATOM 3338 O O . LYS A 1 409 ? -9.520 1.023 60.348 1.00 40.78 409 LYS A O 1
ATOM 3343 N N . GLU A 1 410 ? -8.201 -0.792 60.354 1.00 40.91 410 GLU A N 1
ATOM 3344 C CA . GLU A 1 410 ? -7.888 -0.713 61.801 1.00 40.91 410 GLU A CA 1
ATOM 3345 C C . GLU A 1 410 ? -6.445 -0.330 62.186 1.00 40.91 410 GLU A C 1
ATOM 3347 O O . GLU A 1 410 ? -6.160 -0.254 63.370 1.00 40.91 410 GLU A O 1
ATOM 3352 N N . PHE A 1 411 ? -5.542 0.010 61.255 1.00 35.62 411 PHE A N 1
ATOM 3353 C CA . PHE A 1 411 ? -4.182 0.459 61.625 1.00 35.62 411 PHE A CA 1
ATOM 3354 C C . PHE A 1 411 ? -3.659 1.562 60.699 1.00 35.62 411 PHE A C 1
ATOM 3356 O O . PHE A 1 411 ? -3.060 1.274 59.669 1.00 35.62 411 PHE A O 1
ATOM 3363 N N . GLY A 1 412 ? -3.931 2.825 61.040 1.00 40.31 412 GLY A N 1
ATOM 3364 C CA . GLY A 1 412 ? -3.564 3.992 60.236 1.00 40.31 412 GLY A CA 1
ATOM 3365 C C . GLY A 1 412 ? -2.081 4.057 59.857 1.00 40.31 412 GLY A C 1
ATOM 3366 O O . GLY A 1 412 ? -1.222 3.973 60.725 1.00 40.31 412 GLY A O 1
ATOM 3367 N N . MET A 1 413 ? -1.807 4.263 58.568 1.00 32.84 413 MET A N 1
ATOM 3368 C CA . MET A 1 413 ? -0.537 4.785 58.062 1.00 32.84 413 MET A CA 1
ATOM 3369 C C . MET A 1 413 ? -0.825 5.741 56.901 1.00 32.84 413 MET A C 1
ATOM 3371 O O . MET A 1 413 ? -1.602 5.430 55.993 1.00 32.84 413 MET A O 1
ATOM 3375 N N . ILE A 1 414 ? -0.231 6.925 57.008 1.00 33.03 414 ILE A N 1
ATOM 3376 C CA . ILE A 1 414 ? -0.105 7.973 55.999 1.00 33.03 414 ILE A CA 1
ATOM 3377 C C . ILE A 1 414 ? 1.327 7.830 55.450 1.00 33.03 414 ILE A C 1
ATOM 3379 O O . ILE A 1 414 ? 2.262 7.842 56.233 1.00 33.03 414 ILE A O 1
ATOM 3383 N N . ASP A 1 415 ? 1.452 7.617 54.139 1.00 44.12 415 ASP A N 1
ATOM 3384 C CA . ASP A 1 415 ? 2.295 8.400 53.209 1.00 44.12 415 ASP A CA 1
ATOM 3385 C C . ASP A 1 415 ? 3.810 8.616 53.485 1.00 44.12 415 ASP A C 1
ATOM 3387 O O . ASP A 1 415 ? 4.286 9.730 53.297 1.00 44.12 415 ASP A O 1
ATOM 3391 N N . GLU A 1 416 ? 4.596 7.590 53.849 1.00 33.34 416 GLU A N 1
ATOM 3392 C CA . GLU A 1 416 ? 6.069 7.744 54.003 1.00 33.34 416 GLU A CA 1
ATOM 3393 C C . GLU A 1 416 ? 6.950 7.015 52.961 1.00 33.34 416 GLU A C 1
ATOM 3395 O O . GLU A 1 416 ? 8.100 7.397 52.778 1.00 33.34 416 GLU A O 1
ATOM 3400 N N . ASP A 1 417 ? 6.429 6.076 52.163 1.00 37.06 417 ASP A N 1
ATOM 3401 C CA . ASP A 1 417 ? 7.234 5.379 51.131 1.00 37.06 417 ASP A CA 1
ATOM 3402 C C . ASP A 1 417 ? 7.349 6.156 49.793 1.00 37.06 417 ASP A C 1
ATOM 3404 O O . ASP A 1 417 ? 7.739 5.602 48.768 1.00 37.06 417 ASP A O 1
ATOM 3408 N N . PHE A 1 418 ? 6.961 7.438 49.753 1.00 34.53 418 PHE A N 1
ATOM 3409 C CA . PHE A 1 418 ? 6.793 8.187 48.496 1.00 34.53 418 PHE A CA 1
ATOM 3410 C C . PHE A 1 418 ? 8.047 8.960 48.028 1.00 34.53 418 PHE A C 1
ATOM 3412 O O . PHE A 1 418 ? 8.122 9.319 46.853 1.00 34.53 418 PHE A O 1
ATOM 3419 N N . GLU A 1 419 ? 9.034 9.219 48.898 1.00 33.72 419 GLU A N 1
ATOM 3420 C CA . GLU A 1 419 ? 10.136 10.159 48.596 1.00 33.72 419 GLU A CA 1
ATOM 3421 C C . GLU A 1 419 ? 11.402 9.521 47.978 1.00 33.72 419 GLU A C 1
ATOM 3423 O O . GLU A 1 419 ? 12.095 10.180 47.199 1.00 33.72 419 GLU A O 1
ATOM 3428 N N . GLU A 1 420 ? 11.711 8.241 48.231 1.00 32.56 420 GLU A N 1
ATOM 3429 C CA . GLU A 1 420 ? 12.904 7.589 47.646 1.00 32.56 420 GLU A CA 1
ATOM 3430 C C . GLU A 1 420 ? 12.713 7.169 46.174 1.00 32.56 420 GLU A C 1
ATOM 3432 O O . GLU A 1 420 ? 13.653 7.240 45.375 1.00 32.56 420 GLU A O 1
ATOM 3437 N N . ASP A 1 421 ? 11.482 6.846 45.770 1.00 34.28 421 ASP A N 1
ATOM 3438 C CA . ASP A 1 421 ? 11.137 6.444 44.399 1.00 34.28 421 ASP A CA 1
ATOM 3439 C C . ASP A 1 421 ? 11.137 7.619 43.399 1.00 34.28 421 ASP A C 1
ATOM 3441 O O . ASP A 1 421 ? 11.245 7.424 42.182 1.00 34.28 421 ASP A O 1
ATOM 3445 N N . GLU A 1 422 ? 11.056 8.863 43.881 1.00 31.45 422 GLU A N 1
ATOM 3446 C CA . GLU A 1 422 ? 10.982 10.063 43.042 1.00 31.45 422 GLU A CA 1
ATOM 3447 C C . GLU A 1 422 ? 12.301 10.343 42.287 1.00 31.45 422 GLU A C 1
ATOM 3449 O O . GLU A 1 422 ? 12.290 10.840 41.154 1.00 31.45 422 GLU A O 1
ATOM 3454 N N . LYS A 1 423 ? 13.452 9.949 42.857 1.00 33.12 423 LYS A N 1
ATOM 3455 C CA . LYS A 1 423 ? 14.782 10.131 42.239 1.00 33.12 423 LYS A CA 1
ATOM 3456 C C . LYS A 1 423 ? 15.078 9.137 41.111 1.00 33.12 423 LYS A C 1
ATOM 3458 O O . LYS A 1 423 ? 15.706 9.527 40.126 1.00 33.12 423 LYS A O 1
ATOM 3463 N N . GLU A 1 424 ? 14.596 7.898 41.202 1.00 31.88 424 GLU A N 1
ATOM 3464 C CA . GLU A 1 424 ? 14.740 6.886 40.139 1.00 31.88 424 GLU A CA 1
ATOM 3465 C C . GLU A 1 424 ? 13.710 7.086 39.007 1.00 31.88 424 GLU A C 1
ATOM 3467 O O . GLU A 1 424 ? 13.996 6.840 37.832 1.00 31.88 424 GLU A O 1
ATOM 3472 N N . LEU A 1 425 ? 12.534 7.643 39.320 1.00 31.41 425 LEU A N 1
ATOM 3473 C CA . LEU A 1 425 ? 11.458 7.925 38.360 1.00 31.41 425 LEU A CA 1
ATOM 3474 C C . LEU A 1 425 ? 11.767 9.033 37.342 1.00 31.41 425 LEU A C 1
ATOM 3476 O O . LEU A 1 425 ? 11.201 9.028 36.247 1.00 31.41 425 LEU A O 1
ATOM 3480 N N . ASN A 1 426 ? 12.688 9.948 37.651 1.00 30.88 426 ASN A N 1
ATOM 3481 C CA . ASN A 1 426 ? 13.116 11.001 36.723 1.00 30.88 426 ASN A CA 1
ATOM 3482 C C . ASN A 1 426 ? 13.997 10.486 35.561 1.00 30.88 426 ASN A C 1
ATOM 3484 O O . ASN A 1 426 ? 14.348 11.261 34.669 1.00 30.88 426 ASN A O 1
ATOM 3488 N N . ARG A 1 427 ? 14.331 9.183 35.524 1.00 31.56 427 ARG A N 1
ATOM 3489 C CA . ARG A 1 427 ? 15.160 8.563 34.471 1.00 31.56 427 ARG A CA 1
ATOM 3490 C C . ARG A 1 427 ? 14.389 7.911 33.313 1.00 31.56 427 ARG A C 1
ATOM 3492 O O . ARG A 1 427 ? 15.013 7.612 32.298 1.00 31.56 427 ARG A O 1
ATOM 3499 N N . VAL A 1 428 ? 13.065 7.719 33.393 1.00 27.48 428 VAL A N 1
ATOM 3500 C CA . VAL A 1 428 ? 12.300 6.975 32.364 1.00 27.48 428 VAL A CA 1
ATOM 3501 C C . VAL A 1 428 ? 11.376 7.896 31.560 1.00 27.48 428 VAL A C 1
ATOM 3503 O O . VAL A 1 428 ? 10.336 8.347 32.036 1.00 27.48 428 VAL A O 1
ATOM 3506 N N . LYS A 1 429 ? 11.749 8.152 30.300 1.00 25.94 429 LYS A N 1
ATOM 3507 C CA . LYS A 1 429 ? 10.936 8.854 29.295 1.00 25.94 429 LYS A CA 1
ATOM 3508 C C . LYS A 1 429 ? 10.199 7.837 28.415 1.00 25.94 429 LYS A C 1
ATOM 3510 O O . LYS A 1 429 ? 10.831 7.206 27.577 1.00 25.94 429 LYS A O 1
ATOM 3515 N N . SER A 1 430 ? 8.881 7.705 28.550 1.00 23.09 430 SER A N 1
ATOM 3516 C CA . SER A 1 430 ? 7.994 7.334 27.429 1.00 23.09 430 SER A CA 1
ATOM 3517 C C . SER A 1 430 ? 6.514 7.532 27.772 1.00 23.09 430 SER A C 1
ATOM 3519 O O . SER A 1 430 ? 6.086 7.444 28.921 1.00 23.09 430 SER A O 1
ATOM 3521 N N . LEU A 1 431 ? 5.785 7.925 26.731 1.00 22.20 431 LEU A N 1
ATOM 3522 C CA . LEU A 1 431 ? 4.421 8.443 26.684 1.00 22.20 431 LEU A CA 1
ATOM 3523 C C . LEU A 1 431 ? 3.388 7.300 26.544 1.00 22.20 431 LEU A C 1
ATOM 3525 O O . LEU A 1 431 ? 3.751 6.135 26.455 1.00 22.20 431 LEU A O 1
ATOM 3529 N N . VAL A 1 432 ? 2.110 7.673 26.402 1.00 27.19 432 VAL A N 1
ATOM 3530 C CA . VAL A 1 432 ? 0.948 6.824 26.041 1.00 27.19 432 VAL A CA 1
ATOM 3531 C C . VAL A 1 432 ? 0.266 6.078 27.187 1.00 27.19 432 VAL A C 1
ATOM 3533 O O . VAL A 1 432 ? -0.219 4.967 27.043 1.00 27.19 432 VAL A O 1
ATOM 3536 N N . VAL A 1 433 ? 0.076 6.749 28.318 1.00 26.73 433 VAL A N 1
ATOM 3537 C CA . VAL A 1 433 ? -1.198 6.617 29.032 1.00 26.73 433 VAL A CA 1
ATOM 3538 C C . VAL A 1 433 ? -1.496 7.902 29.788 1.00 26.73 433 VAL A C 1
ATOM 3540 O O . VAL A 1 433 ? -0.576 8.596 30.223 1.00 26.73 433 VAL A O 1
ATOM 3543 N N . SER A 1 434 ? -2.775 8.273 29.915 1.00 28.78 434 SER A N 1
ATOM 3544 C CA . SER A 1 434 ? -3.149 9.532 30.575 1.00 28.78 434 SER A CA 1
ATOM 3545 C C . SER A 1 434 ? -2.459 9.649 31.945 1.00 28.78 434 SER A C 1
ATOM 3547 O O . SER A 1 434 ? -2.344 8.660 32.670 1.00 28.78 434 SER A O 1
ATOM 3549 N N . LYS A 1 435 ? -2.026 10.850 32.362 1.00 29.59 435 LYS A N 1
ATOM 3550 C CA . LYS A 1 435 ? -1.390 11.060 33.687 1.00 29.59 435 LYS A CA 1
ATOM 3551 C C . LYS A 1 435 ? -2.220 10.480 34.850 1.00 29.59 435 LYS A C 1
ATOM 3553 O O . LYS A 1 435 ? -1.672 10.114 35.883 1.00 29.59 435 LYS A O 1
ATOM 3558 N N . LYS A 1 436 ? -3.542 10.364 34.668 1.00 34.72 436 LYS A N 1
ATOM 3559 C CA . LYS A 1 436 ? -4.489 9.731 35.598 1.00 34.72 436 LYS A CA 1
ATOM 3560 C C . LYS A 1 436 ? -4.394 8.197 35.589 1.00 34.72 436 LYS A C 1
ATOM 3562 O O . LYS A 1 436 ? -4.446 7.589 36.650 1.00 34.72 436 LYS A O 1
ATOM 3567 N N . PHE A 1 437 ? -4.209 7.590 34.419 1.00 32.69 437 PHE A N 1
ATOM 3568 C CA . PHE A 1 437 ? -3.936 6.162 34.263 1.00 32.69 437 PHE A CA 1
ATOM 3569 C C . PHE A 1 437 ? -2.578 5.782 34.860 1.00 32.69 437 PHE A C 1
ATOM 3571 O O . PHE A 1 437 ? -2.520 4.863 35.664 1.00 32.69 437 PHE A O 1
ATOM 3578 N N . VAL A 1 438 ? -1.511 6.537 34.571 1.00 30.34 438 VAL A N 1
ATOM 3579 C CA . VAL A 1 438 ? -0.164 6.280 35.125 1.00 30.34 438 VAL A CA 1
ATOM 3580 C C . VAL A 1 438 ? -0.164 6.369 36.656 1.00 30.34 438 VAL A C 1
ATOM 3582 O O . VAL A 1 438 ? 0.447 5.540 37.326 1.00 30.34 438 VAL A O 1
ATOM 3585 N N . LYS A 1 439 ? -0.913 7.321 37.231 1.00 35.59 439 LYS A N 1
ATOM 3586 C CA . LYS A 1 439 ? -1.070 7.464 38.688 1.00 35.59 439 LYS A CA 1
ATOM 3587 C C . LYS A 1 439 ? -1.807 6.275 39.326 1.00 35.59 439 LYS A C 1
ATOM 3589 O O . LYS A 1 439 ? -1.442 5.848 40.415 1.00 35.59 439 LYS A O 1
ATOM 3594 N N . ASN A 1 440 ? -2.805 5.721 38.637 1.00 37.41 440 ASN A N 1
ATOM 3595 C CA . ASN A 1 440 ? -3.560 4.552 39.101 1.00 37.41 440 ASN A CA 1
ATOM 3596 C C . ASN A 1 440 ? -2.798 3.230 38.882 1.00 37.41 440 ASN A C 1
ATOM 3598 O O . ASN A 1 440 ? -2.907 2.321 39.698 1.00 37.41 440 ASN A O 1
ATOM 3602 N N . PHE A 1 441 ? -1.997 3.143 37.818 1.00 33.16 441 PHE A N 1
ATOM 3603 C CA . PHE A 1 441 ? -1.177 1.983 37.463 1.00 33.16 441 PHE A CA 1
ATOM 3604 C C . PHE A 1 441 ? 0.054 1.832 38.376 1.00 33.16 441 PHE A C 1
ATOM 3606 O O . PHE A 1 441 ? 0.386 0.720 38.779 1.00 33.16 441 PHE A O 1
ATOM 3613 N N . LYS A 1 442 ? 0.684 2.944 38.793 1.00 33.16 442 LYS A N 1
ATOM 3614 C CA . LYS A 1 442 ? 1.802 2.943 39.760 1.00 33.16 442 LYS A CA 1
ATOM 3615 C C . LYS A 1 442 ? 1.421 2.366 41.126 1.00 33.16 442 LYS A C 1
ATOM 3617 O O . LYS A 1 442 ? 2.178 1.577 41.676 1.00 33.16 442 LYS A O 1
ATOM 3622 N N . LYS A 1 443 ? 0.226 2.693 41.632 1.00 37.53 443 LYS A N 1
ATOM 3623 C CA . LYS A 1 443 ? -0.294 2.141 42.896 1.00 37.53 443 LYS A CA 1
ATOM 3624 C C . LYS A 1 443 ? -0.454 0.614 42.846 1.00 37.53 443 LYS A C 1
ATOM 3626 O O . LYS A 1 443 ? -0.295 -0.057 43.851 1.00 37.53 443 LYS A O 1
ATOM 3631 N N . TYR A 1 444 ? -0.752 0.079 41.665 1.00 36.78 444 TYR A N 1
ATOM 3632 C CA . TYR A 1 444 ? -1.069 -1.329 41.450 1.00 36.78 444 TYR A CA 1
ATOM 3633 C C . TYR A 1 444 ? 0.173 -2.223 41.253 1.00 36.78 444 TYR A C 1
ATOM 3635 O O . TYR A 1 444 ? 0.170 -3.376 41.677 1.00 36.78 444 TYR A O 1
ATOM 3643 N N . GLN A 1 445 ? 1.254 -1.716 40.640 1.00 32.97 445 GLN A N 1
ATOM 3644 C CA . GLN A 1 445 ? 2.480 -2.506 40.425 1.00 32.97 445 GLN A CA 1
ATOM 3645 C C . GLN A 1 445 ? 3.394 -2.617 41.654 1.00 32.97 445 GLN A C 1
ATOM 3647 O O . GLN A 1 445 ? 4.118 -3.608 41.764 1.00 32.97 445 GLN A O 1
ATOM 3652 N N . LEU A 1 446 ? 3.355 -1.647 42.572 1.00 34.78 446 LEU A N 1
ATOM 3653 C CA . LEU A 1 446 ? 4.150 -1.675 43.808 1.00 34.78 446 LEU A CA 1
ATOM 3654 C C . LEU A 1 446 ? 3.705 -2.784 44.780 1.00 34.78 446 LEU A C 1
ATOM 3656 O O . LEU A 1 446 ? 4.513 -3.268 45.563 1.00 34.78 446 LEU A O 1
ATOM 3660 N N . GLU A 1 447 ? 2.460 -3.257 44.681 1.00 36.66 447 GLU A N 1
ATOM 3661 C CA . GLU A 1 447 ? 1.891 -4.221 45.633 1.00 36.66 447 GLU A CA 1
ATOM 3662 C C . GLU A 1 447 ? 2.071 -5.702 45.224 1.00 36.66 447 GLU A C 1
ATOM 3664 O O . GLU A 1 447 ? 1.853 -6.579 46.054 1.00 36.66 447 GLU A O 1
ATOM 3669 N N . ASN A 1 448 ? 2.487 -6.021 43.984 1.00 36.06 448 ASN A N 1
ATOM 3670 C CA . ASN A 1 448 ? 2.392 -7.395 43.443 1.00 36.06 448 ASN A CA 1
ATOM 3671 C C . ASN A 1 448 ? 3.606 -7.885 42.622 1.00 36.06 448 ASN A C 1
ATOM 3673 O O . ASN A 1 448 ? 3.458 -8.516 41.570 1.00 36.06 448 ASN A O 1
ATOM 3677 N N . ARG A 1 449 ? 4.839 -7.656 43.093 1.00 28.86 449 ARG A N 1
ATOM 3678 C CA . ARG A 1 449 ? 6.020 -8.319 42.507 1.00 28.86 449 ARG A CA 1
ATOM 3679 C C . ARG A 1 449 ? 6.240 -9.714 43.099 1.00 28.86 449 ARG A C 1
ATOM 3681 O O . ARG A 1 449 ? 6.822 -9.860 44.167 1.00 28.86 449 ARG A O 1
ATOM 3688 N N . GLY A 1 450 ? 5.891 -10.740 42.323 1.00 36.97 450 GLY A N 1
ATOM 3689 C CA . GLY A 1 450 ? 6.483 -12.073 42.452 1.00 36.97 450 GLY A CA 1
ATOM 3690 C C . GLY A 1 450 ? 5.521 -13.229 42.192 1.00 36.97 450 GLY A C 1
ATOM 3691 O O . GLY A 1 450 ? 4.587 -13.429 42.954 1.00 36.97 450 GLY A O 1
ATOM 3692 N N . LYS A 1 451 ? 5.876 -14.063 41.200 1.00 37.31 451 LYS A N 1
ATOM 3693 C CA . LYS A 1 451 ? 5.341 -15.410 40.894 1.00 37.31 451 LYS A CA 1
ATOM 3694 C C . LYS A 1 451 ? 4.074 -15.472 40.021 1.00 37.31 451 LYS A C 1
ATOM 3696 O O . LYS A 1 451 ? 2.984 -15.687 40.524 1.00 37.31 451 LYS A O 1
ATOM 3701 N N . ASN A 1 452 ? 4.248 -15.432 38.696 1.00 29.06 452 ASN A N 1
ATOM 3702 C CA . ASN A 1 452 ? 3.858 -16.560 37.833 1.00 29.06 452 ASN A CA 1
ATOM 3703 C C . ASN A 1 452 ? 4.359 -16.396 36.390 1.00 29.06 452 ASN A C 1
ATOM 3705 O O . ASN A 1 452 ? 4.533 -15.283 35.896 1.00 29.06 452 ASN A O 1
ATOM 3709 N N . LYS A 1 453 ? 4.665 -17.539 35.767 1.00 31.36 453 LYS A N 1
ATOM 3710 C CA . LYS A 1 453 ? 5.371 -17.701 34.484 1.00 31.36 453 LYS A CA 1
ATOM 3711 C C . LYS A 1 453 ? 4.449 -17.864 33.267 1.00 31.36 453 LYS A C 1
ATOM 3713 O O . LYS A 1 453 ? 4.965 -18.067 32.175 1.00 31.36 453 LYS A O 1
ATOM 3718 N N . ASP A 1 454 ? 3.144 -17.674 33.416 1.00 28.89 454 ASP A N 1
ATOM 3719 C CA . ASP A 1 454 ? 2.196 -17.744 32.301 1.00 28.89 454 ASP A CA 1
ATOM 3720 C C . ASP A 1 454 ? 1.847 -16.324 31.854 1.00 28.89 454 ASP A C 1
ATOM 3722 O O . ASP A 1 454 ? 0.895 -15.696 32.315 1.00 28.89 454 ASP A O 1
ATOM 3726 N N . ARG A 1 455 ? 2.712 -15.756 31.010 1.00 28.23 455 ARG A N 1
ATOM 3727 C CA . ARG A 1 455 ? 2.501 -14.420 30.453 1.00 28.23 455 ARG A CA 1
ATOM 3728 C C . ARG A 1 455 ? 1.491 -14.494 29.311 1.00 28.23 455 ARG A C 1
ATOM 3730 O O . ARG A 1 455 ? 1.742 -15.124 28.290 1.00 28.23 455 ARG A O 1
ATOM 3737 N N . ILE A 1 456 ? 0.392 -13.761 29.480 1.00 30.00 456 ILE A N 1
ATOM 3738 C CA . ILE A 1 456 ? -0.343 -13.117 28.387 1.00 30.00 456 ILE A CA 1
ATOM 3739 C C . ILE A 1 456 ? 0.691 -12.472 27.459 1.00 30.00 456 ILE A C 1
ATOM 3741 O O . ILE A 1 456 ? 1.622 -11.826 27.945 1.00 30.00 456 ILE A O 1
ATOM 3745 N N . ASP A 1 457 ? 0.548 -12.682 26.154 1.00 29.88 457 ASP A N 1
ATOM 3746 C CA . ASP A 1 457 ? 1.449 -12.119 25.159 1.00 29.88 457 ASP A CA 1
ATOM 3747 C C . ASP A 1 457 ? 1.407 -10.584 25.241 1.00 29.88 457 ASP A C 1
ATOM 3749 O O . ASP A 1 457 ? 0.430 -9.928 24.873 1.00 29.88 457 ASP A O 1
ATOM 3753 N N . TRP A 1 458 ? 2.458 -10.021 25.835 1.00 29.67 458 TRP A N 1
ATOM 3754 C CA . TRP A 1 458 ? 2.630 -8.590 26.070 1.00 29.67 458 TRP A CA 1
ATOM 3755 C C . TRP A 1 458 ? 2.852 -7.812 24.767 1.00 29.67 458 TRP A C 1
ATOM 3757 O O . TRP A 1 458 ? 2.890 -6.582 24.805 1.00 29.67 458 TRP A O 1
ATOM 3767 N N . ASP A 1 459 ? 2.950 -8.477 23.613 1.00 33.12 459 ASP A N 1
ATOM 3768 C CA . ASP A 1 459 ? 3.085 -7.808 22.320 1.00 33.12 459 ASP A CA 1
ATOM 3769 C C . ASP A 1 459 ? 1.871 -6.931 21.961 1.00 33.12 459 ASP A C 1
ATOM 3771 O O . ASP A 1 459 ? 2.039 -5.945 21.249 1.00 33.12 459 ASP A O 1
ATOM 3775 N N . TYR A 1 460 ? 0.691 -7.171 22.551 1.00 36.09 460 TYR A N 1
ATOM 3776 C CA . TYR A 1 460 ? -0.495 -6.314 22.374 1.00 36.09 460 TYR A CA 1
ATOM 3777 C C . TYR A 1 460 ? -0.404 -4.945 23.083 1.00 36.09 460 TYR A C 1
ATOM 3779 O O . TYR A 1 460 ? -1.177 -4.038 22.785 1.00 36.09 460 TYR A O 1
ATOM 3787 N N . LEU A 1 461 ? 0.508 -4.790 24.055 1.00 35.03 461 LEU A N 1
ATOM 3788 C CA . LEU A 1 461 ? 0.652 -3.580 24.886 1.00 35.03 461 LEU A CA 1
ATOM 3789 C C . LEU A 1 461 ? 2.092 -3.040 24.954 1.00 35.03 461 LEU A C 1
ATOM 3791 O O . LEU A 1 461 ? 2.313 -1.974 25.521 1.00 35.03 461 LEU A O 1
ATOM 3795 N N . ASN A 1 462 ? 3.068 -3.714 24.337 1.00 34.03 462 ASN A N 1
ATOM 3796 C CA . ASN A 1 462 ? 4.469 -3.274 24.253 1.00 34.03 462 ASN A CA 1
ATOM 3797 C C . ASN A 1 462 ? 4.708 -2.130 23.245 1.00 34.03 462 ASN A C 1
ATOM 3799 O O . ASN A 1 462 ? 5.838 -1.914 22.808 1.00 34.03 462 ASN A O 1
ATOM 3803 N N . GLY A 1 463 ? 3.661 -1.406 22.840 1.00 43.50 463 GLY A N 1
ATOM 3804 C CA . GLY A 1 463 ? 3.762 -0.370 21.810 1.00 43.50 463 GLY A CA 1
ATOM 3805 C C . GLY A 1 463 ? 4.048 -0.922 20.410 1.00 43.50 463 GLY A C 1
ATOM 3806 O O . GLY A 1 463 ? 4.525 -0.176 19.559 1.00 43.50 463 GLY A O 1
ATOM 3807 N N . LYS A 1 464 ? 3.781 -2.214 20.170 1.00 46.81 464 LYS A N 1
ATOM 3808 C CA . LYS A 1 464 ? 3.837 -2.828 18.841 1.00 46.81 464 LYS A CA 1
ATOM 3809 C C . LYS A 1 464 ? 2.434 -2.933 18.256 1.00 46.81 464 LYS A C 1
ATOM 3811 O O . LYS A 1 464 ? 1.476 -3.248 18.956 1.00 46.81 464 LYS A O 1
ATOM 3816 N N . VAL A 1 465 ? 2.331 -2.644 16.967 1.00 62.44 465 VAL A N 1
ATOM 3817 C CA . VAL A 1 465 ? 1.069 -2.583 16.232 1.00 62.44 465 VAL A CA 1
ATOM 3818 C C . VAL A 1 465 ? 0.655 -3.992 15.807 1.00 62.44 465 VAL A C 1
ATOM 3820 O O . VAL A 1 465 ? 1.452 -4.728 15.228 1.00 62.44 465 VAL A O 1
ATOM 3823 N N . PHE A 1 466 ? -0.590 -4.394 16.085 1.00 66.88 466 PHE A N 1
ATOM 3824 C CA . PHE A 1 466 ? -1.066 -5.724 15.699 1.00 66.88 466 PHE A CA 1
ATOM 3825 C C . PHE A 1 466 ? -1.486 -5.738 14.228 1.00 66.88 466 PHE A C 1
ATOM 3827 O O . PHE A 1 466 ? -2.548 -5.233 13.868 1.00 66.88 466 PHE A O 1
ATOM 3834 N N . THR A 1 467 ? -0.670 -6.373 13.390 1.00 71.88 467 THR A N 1
ATOM 3835 C CA . THR A 1 467 ? -0.883 -6.478 11.937 1.00 71.88 467 THR A CA 1
ATOM 3836 C C . THR A 1 467 ? -1.522 -7.805 11.511 1.00 71.88 467 THR A C 1
ATOM 3838 O O . THR A 1 467 ? -1.766 -8.021 10.323 1.00 71.88 467 THR A O 1
ATOM 3841 N N . GLY A 1 468 ? -1.824 -8.701 12.454 1.00 67.94 468 GLY A N 1
ATOM 3842 C CA . GLY A 1 468 ? -2.394 -10.018 12.173 1.00 67.94 468 GLY A CA 1
ATOM 3843 C C . GLY A 1 468 ? -3.873 -10.000 11.766 1.00 67.94 468 GLY A C 1
ATOM 3844 O O . GLY A 1 468 ? -4.549 -8.967 11.782 1.00 67.94 468 GLY A O 1
ATOM 3845 N N . ASN A 1 469 ? -4.371 -11.182 11.405 1.00 74.62 469 ASN A N 1
ATOM 3846 C CA . ASN A 1 469 ? -5.795 -11.460 11.212 1.00 74.62 469 ASN A CA 1
ATOM 3847 C C . ASN A 1 469 ? -6.417 -11.966 12.522 1.00 74.62 469 ASN A C 1
ATOM 3849 O O . ASN A 1 469 ? -5.713 -12.506 13.376 1.00 74.62 469 ASN A O 1
ATOM 3853 N N . GLY A 1 470 ? -7.736 -11.837 12.664 1.00 69.56 470 GLY A N 1
ATOM 3854 C CA . GLY A 1 470 ? -8.431 -12.290 13.864 1.00 69.56 470 GLY A CA 1
ATOM 3855 C C . GLY A 1 470 ? -9.922 -11.969 13.856 1.00 69.56 470 GLY A C 1
ATOM 3856 O O . GLY A 1 470 ? -10.529 -11.865 12.799 1.00 69.56 470 GLY A O 1
ATOM 3857 N N . ILE A 1 471 ? -10.518 -11.827 15.034 1.00 67.62 471 ILE A N 1
ATOM 3858 C CA . ILE A 1 471 ? -11.921 -11.481 15.240 1.00 67.62 471 ILE A CA 1
ATOM 3859 C C . ILE A 1 471 ? -12.074 -9.971 15.420 1.00 67.62 471 ILE A C 1
ATOM 3861 O O . ILE A 1 471 ? -11.375 -9.358 16.227 1.00 67.62 471 ILE A O 1
ATOM 3865 N N . LEU A 1 472 ? -13.007 -9.377 14.684 1.00 65.12 472 LEU A N 1
ATOM 3866 C CA . LEU A 1 472 ? -13.257 -7.939 14.685 1.00 65.12 472 LEU A CA 1
ATOM 3867 C C . LEU A 1 472 ? -14.004 -7.474 15.940 1.00 65.12 472 LEU A C 1
ATOM 3869 O O . LEU A 1 472 ? -14.986 -8.088 16.367 1.00 65.12 472 LEU A O 1
ATOM 3873 N N . ILE A 1 473 ? -13.574 -6.338 16.492 1.00 57.38 473 ILE A N 1
ATOM 3874 C CA . ILE A 1 473 ? -14.186 -5.666 17.645 1.00 57.38 473 ILE A CA 1
ATOM 3875 C C . ILE A 1 473 ? -14.255 -4.164 17.394 1.00 57.38 473 ILE A C 1
ATOM 3877 O O . ILE A 1 473 ? -13.379 -3.587 16.754 1.00 57.38 473 ILE A O 1
ATOM 3881 N N . ASN A 1 474 ? -15.315 -3.531 17.902 1.00 63.69 474 ASN A N 1
ATOM 3882 C CA . ASN A 1 474 ? -15.674 -2.140 17.618 1.00 63.69 474 ASN A CA 1
ATOM 3883 C C . ASN A 1 474 ? -15.829 -1.880 16.107 1.00 63.69 474 ASN A C 1
ATOM 3885 O O . ASN A 1 474 ? -15.510 -0.816 15.596 1.00 63.69 474 ASN A O 1
ATOM 3889 N N . SER A 1 475 ? -16.349 -2.878 15.392 1.00 76.56 475 SER A N 1
ATOM 3890 C CA . SER A 1 475 ? -16.556 -2.895 13.939 1.00 76.56 475 SER A CA 1
ATOM 3891 C C . SER A 1 475 ? -18.046 -2.895 13.567 1.00 76.56 475 SER A C 1
ATOM 3893 O O . SER A 1 475 ? -18.464 -3.536 12.606 1.00 76.56 475 SER A O 1
ATOM 3895 N N . GLY A 1 476 ? -18.887 -2.248 14.381 1.00 78.12 476 GLY A N 1
ATOM 3896 C CA . GLY A 1 476 ? -20.335 -2.186 14.159 1.00 78.12 476 GLY A CA 1
ATOM 3897 C C . GLY A 1 476 ? -20.990 -3.571 14.054 1.00 78.12 476 GLY A C 1
ATOM 3898 O O . GLY A 1 476 ? -20.851 -4.405 14.950 1.00 78.12 476 GLY A O 1
ATOM 3899 N N . GLN A 1 477 ? -21.699 -3.818 12.948 1.00 79.06 477 GLN A N 1
ATOM 3900 C CA . GLN A 1 477 ? -22.377 -5.094 12.676 1.00 79.06 477 GLN A CA 1
ATOM 3901 C C . GLN A 1 477 ? -21.425 -6.266 12.382 1.00 79.06 477 GLN A C 1
ATOM 3903 O O . GLN A 1 477 ? -21.859 -7.412 12.376 1.00 79.06 477 GLN A O 1
ATOM 3908 N N . PHE A 1 478 ? -20.133 -5.996 12.170 1.00 82.25 478 PHE A N 1
ATOM 3909 C CA . PHE A 1 478 ? -19.113 -7.011 11.885 1.00 82.25 478 PHE A CA 1
ATOM 3910 C C . PHE A 1 478 ? -18.388 -7.499 13.147 1.00 82.25 478 PHE A C 1
ATOM 3912 O O . PHE A 1 478 ? -17.448 -8.286 13.064 1.00 82.25 478 PHE A O 1
ATOM 3919 N N . ASN A 1 479 ? -18.809 -7.038 14.330 1.00 66.44 479 ASN A N 1
ATOM 3920 C CA . ASN A 1 479 ? -18.285 -7.525 15.603 1.00 66.44 479 ASN A CA 1
ATOM 3921 C C . ASN A 1 479 ? -18.430 -9.051 15.716 1.00 66.44 479 ASN A C 1
ATOM 3923 O O . ASN A 1 479 ? -19.528 -9.582 15.561 1.00 66.44 479 ASN A O 1
ATOM 3927 N N . GLY A 1 480 ? -17.339 -9.744 16.046 1.00 60.91 480 GLY A N 1
ATOM 3928 C CA . GLY A 1 480 ? -17.314 -11.206 16.150 1.00 60.91 480 GLY A CA 1
ATOM 3929 C C . GLY A 1 480 ? -17.013 -11.940 14.836 1.00 60.91 480 GLY A C 1
ATOM 3930 O O . GLY A 1 480 ? -16.837 -13.155 14.865 1.00 60.91 480 GLY A O 1
ATOM 3931 N N . MET A 1 481 ? -16.912 -11.233 13.706 1.00 75.94 481 MET A N 1
ATOM 3932 C CA . MET A 1 481 ? -16.554 -11.814 12.406 1.00 75.94 481 MET A CA 1
ATOM 3933 C C . MET A 1 481 ? -15.035 -11.989 12.271 1.00 75.94 481 MET A C 1
ATOM 3935 O O . MET A 1 481 ? -14.268 -11.192 12.814 1.00 75.94 481 MET A O 1
ATOM 3939 N N . ASN A 1 482 ? -14.590 -13.005 11.526 1.00 81.94 482 ASN A N 1
ATOM 3940 C CA . ASN A 1 482 ? -13.176 -13.180 11.191 1.00 81.94 482 ASN A CA 1
ATOM 3941 C C . ASN A 1 482 ? -12.716 -12.161 10.131 1.00 81.94 482 ASN A C 1
ATOM 3943 O O . ASN A 1 482 ? -13.460 -11.872 9.197 1.00 81.94 482 ASN A O 1
ATOM 3947 N N . SER A 1 483 ? -11.477 -11.670 10.225 1.00 82.81 483 SER A N 1
ATOM 3948 C CA . SER A 1 483 ? -10.861 -10.722 9.288 1.00 82.81 483 SER A CA 1
ATOM 3949 C C . SER A 1 483 ? -11.038 -11.108 7.821 1.00 82.81 483 SER A C 1
ATOM 3951 O O . SER A 1 483 ? -11.394 -10.250 7.023 1.00 82.81 483 SER A O 1
ATOM 3953 N N . GLU A 1 484 ? -10.821 -12.368 7.432 1.00 87.75 484 GLU A N 1
ATOM 3954 C CA . GLU A 1 484 ? -10.902 -12.763 6.014 1.00 87.75 484 GLU A CA 1
ATOM 3955 C C . GLU A 1 484 ? -12.329 -12.683 5.456 1.00 87.75 484 GLU A C 1
ATOM 3957 O O . GLU A 1 484 ? -12.539 -12.242 4.324 1.00 87.75 484 GLU A O 1
ATOM 3962 N N . GLU A 1 485 ? -13.321 -13.042 6.266 1.00 88.12 485 GLU A N 1
ATOM 3963 C CA . GLU A 1 485 ? -14.739 -12.910 5.920 1.00 88.12 485 GLU A CA 1
ATOM 3964 C C . GLU A 1 485 ? -15.159 -11.435 5.921 1.00 88.12 485 GLU A C 1
ATOM 3966 O O . GLU A 1 485 ? -15.800 -10.951 4.981 1.00 88.12 485 GLU A O 1
ATOM 3971 N N . ALA A 1 486 ? -14.706 -10.693 6.935 1.00 90.50 486 ALA A N 1
ATOM 3972 C CA . ALA A 1 486 ? -14.996 -9.281 7.114 1.00 90.50 486 ALA A CA 1
ATOM 3973 C C . ALA A 1 486 ? -14.461 -8.421 5.970 1.00 90.50 486 ALA A C 1
ATOM 3975 O O . ALA A 1 486 ? -15.113 -7.448 5.601 1.00 90.50 486 ALA A O 1
ATOM 3976 N N . LYS A 1 487 ? -13.327 -8.784 5.353 1.00 93.19 487 LYS A N 1
ATOM 3977 C CA . LYS A 1 487 ? -12.779 -8.038 4.211 1.00 93.19 487 LYS A CA 1
ATOM 3978 C C . LYS A 1 487 ? -13.801 -7.883 3.086 1.00 93.19 487 LYS A C 1
ATOM 3980 O O . LYS A 1 487 ? -13.991 -6.777 2.581 1.00 93.19 487 LYS A O 1
ATOM 3985 N N . LYS A 1 488 ? -14.478 -8.973 2.711 1.00 92.44 488 LYS A N 1
ATOM 3986 C CA . LYS A 1 488 ? -15.509 -8.953 1.661 1.00 92.44 488 LYS A CA 1
ATOM 3987 C C . LYS A 1 488 ? -16.775 -8.255 2.150 1.00 92.44 488 LYS A C 1
ATOM 3989 O O . LYS A 1 488 ? -17.258 -7.352 1.474 1.00 92.44 488 LYS A O 1
ATOM 3994 N N . ALA A 1 489 ? -17.254 -8.619 3.339 1.00 93.44 489 ALA A N 1
ATOM 3995 C CA . ALA A 1 489 ? -18.511 -8.109 3.882 1.00 93.44 489 ALA A CA 1
ATOM 3996 C C . ALA A 1 489 ? -18.486 -6.587 4.126 1.00 93.44 489 ALA A C 1
ATOM 3998 O O . ALA A 1 489 ? -19.440 -5.888 3.794 1.00 93.44 489 ALA A O 1
ATOM 3999 N N . ILE A 1 490 ? -17.377 -6.054 4.653 1.00 94.81 490 ILE A N 1
ATOM 4000 C CA . ILE A 1 490 ? -17.199 -4.611 4.862 1.00 94.81 490 ILE A CA 1
ATOM 4001 C C . ILE A 1 490 ? -17.089 -3.885 3.524 1.00 94.81 490 ILE A C 1
ATOM 4003 O O . ILE A 1 490 ? -17.700 -2.832 3.368 1.00 94.81 490 ILE A O 1
ATOM 4007 N N . THR A 1 491 ? -16.357 -4.446 2.554 1.00 94.69 491 THR A N 1
ATOM 4008 C CA . THR A 1 491 ? -16.229 -3.850 1.214 1.00 94.69 491 THR A CA 1
ATOM 4009 C C . THR A 1 491 ? -17.593 -3.697 0.550 1.00 94.69 491 THR A C 1
ATOM 4011 O O . THR A 1 491 ? -17.911 -2.614 0.070 1.00 94.69 491 THR A O 1
ATOM 4014 N N . GLU A 1 492 ? -18.419 -4.742 0.574 1.00 94.88 492 GLU A N 1
ATOM 4015 C CA . GLU A 1 492 ? -19.776 -4.704 0.023 1.00 94.88 492 GLU A CA 1
ATOM 4016 C C . GLU A 1 492 ? -20.667 -3.702 0.769 1.00 94.88 492 GLU A C 1
ATOM 4018 O O . GLU A 1 492 ? -21.344 -2.886 0.145 1.00 94.88 492 GLU A O 1
ATOM 4023 N N . PHE A 1 493 ? -20.605 -3.694 2.103 1.00 95.94 493 PHE A N 1
ATOM 4024 C CA . PHE A 1 493 ? -21.389 -2.785 2.940 1.00 95.94 493 PHE A CA 1
ATOM 4025 C C . PHE A 1 493 ? -21.131 -1.305 2.648 1.00 95.94 493 PHE A C 1
ATOM 4027 O O . PHE A 1 493 ? -22.071 -0.512 2.642 1.00 95.94 493 PHE A O 1
ATOM 4034 N N . VAL A 1 494 ? -19.879 -0.926 2.382 1.00 95.25 494 VAL A N 1
ATOM 4035 C CA . VAL A 1 494 ? -19.526 0.466 2.055 1.00 95.25 494 VAL A CA 1
ATOM 4036 C C . VAL A 1 494 ? -19.624 0.785 0.561 1.00 95.25 494 VAL A C 1
ATOM 4038 O O . VAL A 1 494 ? -19.248 1.882 0.149 1.00 95.25 494 VAL A O 1
ATOM 4041 N N . GLY A 1 495 ? -20.109 -0.153 -0.261 1.00 93.62 495 GLY A N 1
ATOM 4042 C CA . GLY A 1 495 ? -20.178 0.003 -1.716 1.00 93.62 495 GLY A CA 1
ATOM 4043 C C . GLY A 1 495 ? -18.802 0.112 -2.382 1.00 93.62 495 GLY A C 1
ATOM 4044 O O . GLY A 1 495 ? -18.660 0.792 -3.399 1.00 93.62 495 GLY A O 1
ATOM 4045 N N . GLY A 1 496 ? -17.778 -0.496 -1.780 1.00 92.56 496 GLY A N 1
ATOM 4046 C CA . GLY A 1 496 ? -16.435 -0.588 -2.338 1.00 92.56 496 GLY A CA 1
ATOM 4047 C C . GLY A 1 496 ? -16.314 -1.674 -3.409 1.00 92.56 496 GLY A C 1
ATOM 4048 O O . GLY A 1 496 ? -17.195 -2.513 -3.587 1.00 92.56 496 GLY A O 1
ATOM 4049 N N . GLU A 1 497 ? -15.181 -1.682 -4.107 1.00 93.62 497 GLU A N 1
ATOM 4050 C CA . GLU A 1 497 ? -14.891 -2.635 -5.182 1.00 93.62 497 GLU A CA 1
ATOM 4051 C C . GLU A 1 497 ? -13.639 -3.451 -4.852 1.00 93.62 497 GLU A C 1
ATOM 4053 O O . GLU A 1 497 ? -12.575 -2.889 -4.581 1.00 93.62 497 GLU A O 1
ATOM 4058 N N . MET A 1 498 ? -13.744 -4.781 -4.896 1.00 90.06 498 MET A N 1
ATOM 4059 C CA . MET A 1 498 ? -12.576 -5.657 -4.790 1.00 90.06 498 MET A CA 1
ATOM 4060 C C . MET A 1 498 ? -11.713 -5.504 -6.045 1.00 90.06 498 MET A C 1
ATOM 4062 O O . MET A 1 498 ? -12.177 -5.749 -7.155 1.00 90.06 498 MET A O 1
ATOM 4066 N N . THR A 1 499 ? -10.440 -5.155 -5.878 1.00 89.94 499 THR A N 1
ATOM 4067 C CA . THR A 1 499 ? -9.497 -4.983 -6.986 1.00 89.94 499 THR A CA 1
ATOM 4068 C C . THR A 1 499 ? -8.175 -5.677 -6.701 1.00 89.94 499 THR A C 1
ATOM 4070 O O . THR A 1 499 ? -7.749 -5.842 -5.554 1.00 89.94 499 THR A O 1
ATOM 4073 N N . THR A 1 500 ? -7.483 -6.042 -7.774 1.00 86.56 500 THR A N 1
ATOM 4074 C CA . THR A 1 500 ? -6.081 -6.449 -7.709 1.00 86.56 500 THR A CA 1
ATOM 4075 C C . THR A 1 500 ? -5.213 -5.283 -8.158 1.00 86.56 500 THR A C 1
ATOM 4077 O O . THR A 1 500 ? -5.481 -4.674 -9.188 1.00 86.56 500 THR A O 1
ATOM 4080 N N . ASN A 1 501 ? -4.183 -4.970 -7.380 1.00 83.88 501 ASN A N 1
ATOM 4081 C CA . ASN A 1 501 ? -3.158 -3.991 -7.720 1.00 83.88 501 ASN A CA 1
ATOM 4082 C C . ASN A 1 501 ? -1.787 -4.660 -7.784 1.00 83.88 501 ASN A C 1
ATOM 4084 O O . ASN A 1 501 ? -1.540 -5.670 -7.124 1.00 83.88 501 ASN A O 1
ATOM 4088 N N . TYR A 1 502 ? -0.881 -4.067 -8.554 1.00 83.75 502 TYR A N 1
ATOM 4089 C CA . TYR A 1 502 ? 0.487 -4.543 -8.730 1.00 83.75 502 TYR A CA 1
ATOM 4090 C C . TYR A 1 502 ? 1.458 -3.398 -8.463 1.00 83.75 502 TYR A C 1
ATOM 4092 O O . TYR A 1 502 ? 1.147 -2.239 -8.733 1.00 83.75 502 TYR A O 1
ATOM 4100 N N . ARG A 1 503 ? 2.647 -3.720 -7.948 1.00 81.00 503 ARG A N 1
ATOM 4101 C CA . ARG A 1 503 ? 3.771 -2.767 -7.904 1.00 81.00 503 ARG A CA 1
ATOM 4102 C C . ARG A 1 503 ? 4.479 -2.667 -9.253 1.00 81.00 503 ARG A C 1
ATOM 4104 O O . ARG A 1 503 ? 5.135 -1.664 -9.525 1.00 81.00 503 ARG A O 1
ATOM 4111 N N . LEU A 1 504 ? 4.338 -3.701 -10.086 1.00 81.88 504 LEU A N 1
ATOM 4112 C CA . LEU A 1 504 ? 4.843 -3.729 -11.451 1.00 81.88 504 LEU A CA 1
ATOM 4113 C C . LEU A 1 504 ? 4.326 -2.531 -12.253 1.00 81.88 504 LEU A C 1
ATOM 4115 O O . LEU A 1 504 ? 3.123 -2.281 -12.301 1.00 81.88 504 LEU A O 1
ATOM 4119 N N . ARG A 1 505 ? 5.239 -1.840 -12.936 1.00 78.44 505 ARG A N 1
ATOM 4120 C CA . ARG A 1 505 ? 4.923 -0.752 -13.866 1.00 78.44 505 ARG A CA 1
ATOM 4121 C C . ARG A 1 505 ? 5.248 -1.148 -15.296 1.00 78.44 505 ARG A C 1
ATOM 4123 O O . ARG A 1 505 ? 6.094 -2.009 -15.546 1.00 78.44 505 ARG A O 1
ATOM 4130 N N . ASP A 1 506 ? 4.600 -0.468 -16.234 1.00 81.88 506 ASP A N 1
ATOM 4131 C CA . ASP A 1 506 ? 4.905 -0.615 -17.652 1.00 81.88 506 ASP A CA 1
ATOM 4132 C C . ASP A 1 506 ? 6.350 -0.223 -17.955 1.00 81.88 506 ASP A C 1
ATOM 4134 O O . ASP A 1 506 ? 6.904 0.729 -17.401 1.00 81.88 506 ASP A O 1
ATOM 4138 N N . TRP A 1 507 ? 6.977 -0.958 -18.865 1.00 78.19 507 TRP A N 1
ATOM 4139 C CA . TRP A 1 507 ? 8.397 -0.798 -19.140 1.00 78.19 507 TRP A CA 1
ATOM 4140 C C . TRP A 1 507 ? 8.653 0.340 -20.112 1.00 78.19 507 TRP A C 1
ATOM 4142 O O . TRP A 1 507 ? 8.286 0.260 -21.283 1.00 78.19 507 TRP A O 1
ATOM 4152 N N . SER A 1 508 ? 9.341 1.378 -19.639 1.00 75.88 508 SER A N 1
ATOM 4153 C CA . SER A 1 508 ? 9.792 2.480 -20.485 1.00 75.88 508 SER A CA 1
ATOM 4154 C C . SER A 1 508 ? 10.768 1.996 -21.556 1.00 75.88 508 SER A C 1
ATOM 4156 O O . SER A 1 508 ? 11.837 1.459 -21.267 1.00 75.88 508 SER A O 1
ATOM 4158 N N . ILE A 1 509 ? 10.435 2.278 -22.808 1.00 74.69 509 ILE A N 1
ATOM 4159 C CA . ILE A 1 509 ? 11.292 2.076 -23.969 1.00 74.69 509 ILE A CA 1
ATOM 4160 C C . ILE A 1 509 ? 12.128 3.338 -24.130 1.00 74.69 509 ILE A C 1
ATOM 4162 O O . ILE A 1 509 ? 11.842 4.246 -24.915 1.00 74.69 509 ILE A O 1
ATOM 4166 N N . SER A 1 510 ? 13.157 3.415 -23.303 1.00 65.00 510 SER A N 1
ATOM 4167 C CA . SER A 1 510 ? 14.127 4.495 -23.319 1.00 65.00 510 SER A CA 1
ATOM 4168 C C . SER A 1 510 ? 15.535 3.925 -23.392 1.00 65.00 510 SER A C 1
ATOM 4170 O O . SER A 1 510 ? 15.769 2.725 -23.235 1.00 65.00 510 SER A O 1
ATOM 4172 N N . ARG A 1 511 ? 16.504 4.800 -23.667 1.00 61.75 511 ARG A N 1
ATOM 4173 C CA . ARG A 1 511 ? 17.915 4.451 -23.527 1.00 61.75 511 ARG A CA 1
ATOM 4174 C C . ARG A 1 511 ? 18.187 4.252 -22.039 1.00 61.75 511 ARG A C 1
ATOM 4176 O O . ARG A 1 511 ? 18.461 5.211 -21.325 1.00 61.75 511 ARG A O 1
ATOM 4183 N N . GLN A 1 512 ? 18.043 3.022 -21.571 1.00 52.19 512 GLN A N 1
ATOM 4184 C CA . GLN A 1 512 ? 18.459 2.625 -20.237 1.00 52.19 512 GLN A CA 1
ATOM 4185 C C . GLN A 1 512 ? 19.872 2.047 -20.300 1.00 52.19 512 GLN A C 1
ATOM 4187 O O . GLN A 1 512 ? 20.369 1.640 -21.351 1.00 52.19 512 GLN A O 1
ATOM 4192 N N . ARG A 1 513 ? 20.576 2.103 -19.170 1.00 53.09 513 ARG A N 1
ATOM 4193 C CA . ARG A 1 513 ? 22.001 1.750 -19.114 1.00 53.09 513 ARG A CA 1
ATOM 4194 C C . ARG A 1 513 ? 22.266 0.253 -19.064 1.00 53.09 513 ARG A C 1
ATOM 4196 O O . ARG A 1 513 ? 23.330 -0.157 -19.514 1.00 53.09 513 ARG A O 1
ATOM 4203 N N . TYR A 1 514 ? 21.368 -0.505 -18.439 1.00 38.12 514 TYR A N 1
ATOM 4204 C CA . TYR A 1 514 ? 21.558 -1.931 -18.164 1.00 38.12 514 TYR A CA 1
ATOM 4205 C C . TYR A 1 514 ? 20.922 -2.786 -19.256 1.00 38.12 514 TYR A C 1
ATOM 4207 O O . TYR A 1 514 ? 21.578 -3.601 -19.898 1.00 38.12 514 TYR A O 1
ATOM 4215 N N . TRP A 1 515 ? 19.657 -2.499 -19.534 1.00 43.66 515 TRP A N 1
ATOM 4216 C CA . TRP A 1 515 ? 18.926 -3.044 -20.657 1.00 43.66 515 TRP A CA 1
ATOM 4217 C C . TRP A 1 515 ? 19.122 -2.060 -21.804 1.00 43.66 515 TRP A C 1
ATOM 4219 O O . TRP A 1 515 ? 18.598 -0.945 -21.770 1.00 43.66 515 TRP A O 1
ATOM 4229 N N . GLY A 1 516 ? 19.931 -2.422 -22.805 1.00 44.47 516 GLY A N 1
ATOM 4230 C CA . GLY A 1 516 ? 19.872 -1.707 -24.081 1.00 44.47 516 GLY A CA 1
ATOM 4231 C C . GLY A 1 516 ? 18.405 -1.597 -24.504 1.00 44.47 516 GLY A C 1
ATOM 4232 O O . GLY A 1 516 ? 17.628 -2.497 -24.192 1.00 44.47 516 GLY A O 1
ATOM 4233 N N . CYS A 1 517 ? 18.016 -0.487 -25.139 1.00 49.38 517 CYS A N 1
ATOM 4234 C CA . CYS A 1 517 ? 16.618 -0.248 -25.502 1.00 49.38 517 CYS A CA 1
ATOM 4235 C C . CYS A 1 517 ? 16.032 -1.530 -26.132 1.00 49.38 517 CYS A C 1
ATOM 4237 O O . CYS A 1 517 ? 16.568 -1.955 -27.161 1.00 49.38 517 CYS A O 1
ATOM 4239 N N . PRO A 1 518 ? 15.003 -2.167 -25.529 1.00 48.47 518 PRO A N 1
ATOM 4240 C CA . PRO A 1 518 ? 14.535 -3.496 -25.944 1.00 48.47 518 PRO A CA 1
ATOM 4241 C C . PRO A 1 518 ? 14.131 -3.551 -27.424 1.00 48.47 518 PRO A C 1
ATOM 4243 O O . PRO A 1 518 ? 14.142 -4.610 -28.047 1.00 48.47 518 PRO A O 1
ATOM 4246 N N . CYS A 1 519 ? 13.855 -2.386 -28.015 1.00 50.47 519 CYS A N 1
ATOM 4247 C CA . CYS A 1 519 ? 13.823 -2.181 -29.456 1.00 50.47 519 CYS A CA 1
ATOM 4248 C C . CYS A 1 519 ? 14.730 -1.007 -29.843 1.00 50.47 519 CYS A C 1
ATOM 4250 O O . CYS A 1 519 ? 14.546 0.113 -29.366 1.00 50.47 519 CYS A O 1
ATOM 4252 N N . LEU A 1 520 ? 15.711 -1.236 -30.719 1.00 46.44 520 LEU A N 1
ATOM 4253 C CA . LEU A 1 520 ? 16.587 -0.169 -31.204 1.00 46.44 520 LEU A CA 1
ATOM 4254 C C . LEU A 1 520 ? 15.841 0.683 -32.239 1.00 46.44 520 LEU A C 1
ATOM 4256 O O . LEU A 1 520 ? 15.744 0.338 -33.419 1.00 46.44 520 LEU A O 1
ATOM 4260 N N . PHE A 1 521 ? 15.344 1.837 -31.802 1.00 46.19 521 PHE A N 1
ATOM 4261 C CA . PHE A 1 521 ? 14.900 2.885 -32.713 1.00 46.19 521 PHE A CA 1
ATOM 4262 C C . PHE A 1 521 ? 16.104 3.700 -33.169 1.00 46.19 521 PHE A C 1
ATOM 4264 O O . PHE A 1 521 ? 16.653 4.507 -32.413 1.00 46.19 521 PHE A O 1
ATOM 4271 N N . ALA A 1 522 ? 16.509 3.511 -34.422 1.00 32.94 522 ALA A N 1
ATOM 4272 C CA . ALA A 1 522 ? 17.285 4.533 -35.100 1.00 32.94 522 ALA A CA 1
ATOM 4273 C C . ALA A 1 522 ? 16.375 5.763 -35.237 1.00 32.94 522 ALA A C 1
ATOM 4275 O O . ALA A 1 522 ? 15.302 5.682 -35.836 1.00 32.94 522 ALA A O 1
ATOM 4276 N N . ARG A 1 523 ? 16.777 6.895 -34.650 1.00 28.17 523 ARG A N 1
ATOM 4277 C CA . ARG A 1 523 ? 16.234 8.189 -35.074 1.00 28.17 523 ARG A CA 1
ATOM 4278 C C . ARG A 1 523 ? 16.589 8.308 -36.558 1.00 28.17 523 ARG A C 1
ATOM 4280 O O . ARG A 1 523 ? 17.775 8.238 -36.876 1.00 28.17 523 ARG A O 1
ATOM 4287 N N . ARG A 1 524 ? 15.579 8.393 -37.426 1.00 26.80 524 ARG A N 1
ATOM 4288 C CA . ARG A 1 524 ? 15.785 8.973 -38.755 1.00 26.80 524 ARG A CA 1
ATOM 4289 C C . ARG A 1 524 ? 16.188 10.429 -38.593 1.00 26.80 524 ARG A C 1
ATOM 4291 O O . ARG A 1 524 ? 15.639 11.072 -37.664 1.00 26.80 524 ARG A O 1
#

Foldseek 3Di:
DLVCVVVVHDPVVVVVVVVVVVVVVCVVVVPDDDPVPDDDCPDPVNQVVLVVVVVVCVVVVQKDWDWDKFWAFPVSGFGADPVQQDPCAGVPPRGHTAIDTDGFMFGNCVVCLVVQLVCLVVDPDPPVVNVVSCVLFFKAWAWWFWWDKPPDPDIQTATDSQLVLLLLQQAKEAELPAPVCVCLVVDVPQVFPPSVVNVVVSVVLNGDDLVNLQPDPQWDKDWRHPIWIQRLQPRDTHTYIYTNNQDCPFGNRMHRARLQADVSQVNNLVNVLVVVCVVCVPPDDPVVNVVSCSSNDRLKDFDAELVQVVLLVVVLVVVVVLVVLCVVVVQDKQWDDPNSVCNVSVDTDSDPLETEMEGDAPVSVVVSVVSCVVVAWDWDDWDDPDPQWIWTWIAGPVGRIYIYIYGHDDDDDDDDVPPPVVVVVVPDDDDDDPPVVVVVVVVRVVPDPDDDDDDDPCCSPPSHRHNDWHAIDSSPPRHRPTSVVSSVVSCVSSVIDTDMITSDDIGGQTCYDPDGRSNDDDDD

Sequence (524 aa):
ENYAIKTGIHPKKTTEKNIKNYLKQMKMLGLSYDYDHIVKTSDPSYYKWTQWLFGKFFENGLVERKTDKINWCPSCQTGIANEQVVDGRCERCKTKIQQKEVKGWFFKITKFADDLIKDLDKVDWPEATKKNQRNWIGKSVGSKIKFKIQNSKLEVEVFTTRPDTLFGATYLVLAPEHEILKQVRTDNLLGIRNIDEVKAYLEQTKNKTEMERLESKEKTGVKLEGLVAINPANGEEIPIFVADYVLGDYGTGAIMAVPAHDERDYEFATQMNAEQTQKNADTATRSQRDVENKLIEIRQVIAPNIDDYNITKKVLDILEKIKKEANKENIKFWVLGGLACAFYAKTIYRAHDDLDLIVKNKKQYRKFIALLERIGFEKIKEKKVSDKSINTIYRNKNNIEIDIGLYLKEFGMIDEDFEEDEKELNRVKSLVVSKKFVKNFKKYQLENRGKNKDRIDWDYLNGKVFTGNGILINSGQFNGMNSEEAKKAITEFVGGEMTTNYRLRDWSISRQRYWGCPCLFARR

Solvent-accessible surface area (backbone atoms only — not comparable to full-atom values): 30012 Å² total; per-residue (Å²): 94,75,67,22,68,78,68,74,42,60,42,69,62,55,51,54,52,49,53,55,51,50,53,50,50,41,54,74,70,65,57,88,69,74,74,89,74,71,82,53,76,88,36,69,89,45,29,53,54,33,46,50,50,48,50,53,34,44,78,68,69,38,42,47,76,49,74,44,77,39,47,28,33,73,90,76,71,36,46,43,57,77,88,44,48,50,94,57,11,33,71,83,81,61,46,66,50,40,82,38,82,41,81,40,42,27,35,50,53,54,82,44,49,66,57,58,56,62,51,51,77,76,51,100,63,60,64,70,57,50,50,50,50,47,61,56,40,33,77,42,66,30,32,39,41,66,27,43,31,68,100,52,95,52,67,49,53,22,42,36,75,55,46,54,49,54,55,20,46,36,32,35,38,30,10,70,73,24,73,78,53,53,48,62,72,78,44,75,85,73,58,48,72,50,53,68,62,50,53,54,50,45,60,61,52,68,76,52,51,74,63,53,34,70,69,45,85,72,67,60,70,45,73,44,40,76,43,34,31,31,40,68,80,76,67,47,79,21,49,34,30,38,23,61,75,40,50,45,90,47,81,56,6,26,36,72,31,25,29,54,47,32,62,67,37,31,54,35,33,52,45,54,37,53,54,52,54,62,75,40,69,88,75,70,52,81,73,56,63,67,62,58,51,55,52,69,43,75,53,33,49,71,35,80,49,66,67,49,49,57,52,36,51,56,52,48,56,48,50,51,51,51,51,56,55,30,56,78,69,74,48,65,70,42,68,42,71,68,56,32,52,17,65,76,65,77,47,87,34,85,70,64,64,66,42,45,32,41,35,81,38,75,70,43,41,56,54,50,51,56,51,40,46,73,76,52,34,42,83,75,48,78,43,79,76,48,103,46,31,39,35,36,34,27,33,30,95,85,71,46,34,33,34,36,41,42,60,58,93,83,74,94,80,81,92,73,85,66,70,75,57,54,71,64,56,78,73,70,89,82,86,91,64,57,75,69,51,51,58,58,49,55,67,55,60,76,77,66,85,79,90,82,90,82,72,75,76,56,60,80,73,70,84,47,54,57,68,74,71,24,27,32,35,66,38,74,94,47,46,74,34,44,33,80,62,32,29,56,55,46,28,57,73,54,71,29,46,83,44,78,44,54,64,46,65,56,44,72,56,45,67,33,81,84,56,63,38,85,47,65,75,77,82,126

Nearest PDB structures (foldseek):
  2byt-assembly1_A  TM=8.279E-01  e=2.224E-29  Thermus thermophilus
  1h3n-assembly1_A  TM=6.750E-01  e=4.470E-28  Thermus thermophilus
  5ah5-assembly2_A  TM=8.917E-01  e=6.470E-22  Rhizobium rhizogenes K84
  5ah5-assembly1_B  TM=8.537E-01  e=3.362E-22  Rhizobium rhizogenes K84
  3pz5-assembly1_A  TM=8.138E-01  e=1.079E-13  Aquifex aeolicus

Radius of gyration: 32.48 Å; Cα contacts (8 Å, |Δi|>4): 769; chains: 1; bounding box: 72×54×102 Å

pLDDT: mean 70.96, std 20.69, range [22.2, 96.88]

Secondary structure (DSSP, 8-state):
-HHHHHHT--HHHHHHHHHHHHHHHHHHTT----STT---TTSHHHHHHHHHHHHHHHHTT-EEEEEEEEEEETTTTEEE-GGGEETTEETTT-PBPEEEEEEEEEE-GGGGHHHHHHHTTTS---HHHHHHHHHHH--EEEEEEEEEETTSS-EEEEEES-GGGGGG--EEEE-TT-THHHHHHH--TT--TTHHHHHHHHHHHHTS-HHHHHH-SS--EEEEEEEEEEPTTT--EEEEEEETTS-TTSTTSEEEE-TTT-HHHHHHHHHHHHHHHHHTTTT--TTHHHHTTSTT----EEES-HHHHHHHHHHHHHHHHHHHHHHHTT--EEE-HHHHHHHHHT------SEEEEEESSHHHHHHHHHHHHHTTEEEEEEEEEETTEEEEEEEETT--EEEEEEE---S---S-TTSSHHHHHTT-----S-HHHHHHHHHHHTT--S-------GGGTTT----S--EEES-GGGTT-BHHHHHHHHHHHTT-EEEEE-S---EEES--SSS--SS-----